Protein AF-C1BMI6-F1 (afdb_monomer)

Solvent-accessible surface area (backbone atoms only — not comparable to full-atom values): 32319 Å² total; per-residue (Å²): 145,86,90,85,90,85,86,90,87,86,90,86,88,87,86,88,81,91,78,89,77,84,89,81,87,79,91,86,90,86,84,91,74,81,88,81,81,83,84,76,82,82,80,91,80,74,80,70,79,73,76,81,76,41,57,78,42,64,40,56,58,47,79,76,46,74,80,38,82,50,57,81,85,71,68,63,64,46,74,71,65,56,74,59,67,71,55,53,48,79,74,51,75,46,67,32,32,67,34,61,74,70,66,42,76,34,52,20,26,38,30,33,22,35,38,32,36,25,35,24,36,22,40,91,84,65,52,74,46,81,48,74,51,78,46,84,37,76,55,53,74,71,56,49,55,48,48,52,51,26,47,78,70,75,67,55,69,81,71,75,81,53,79,75,65,73,42,87,63,32,75,34,75,37,76,41,76,41,59,45,77,42,86,45,70,32,38,29,38,45,71,75,52,32,40,39,38,85,60,30,42,92,34,44,40,71,61,65,64,30,59,31,69,50,89,39,38,34,37,35,58,48,72,84,59,87,65,62,81,54,80,84,61,38,37,55,24,43,32,22,39,20,87,90,74,66,30,38,36,39,39,35,71,77,45,67,47,44,58,30,45,94,75,21,20,25,48,47,46,66,85,28,43,23,44,28,27,72,91,17,44,34,40,29,42,62,68,90,75,60,56,88,62,61,83,73,51,46,61,74,54,54,79,88,80,52,68,70,43,52,62,50,82,59,48,34,55,52,34,55,50,51,51,49,52,39,52,54,48,48,50,51,18,52,53,38,53,50,50,32,68,73,70,41,35,51,34,58,69,52,34,17,41,36,45,57,85,49,58,44,80,41,71,36,37,43,77,42,82,93,68,51,38,47,28,36,30,32,27,34,29,34,76,41,72,46,46,90,93,61,58,56,54,83,62,47,44,72,90,46,52,44,82,26,91,88,79,72,33,32,37,31,54,15,33,23,37,35,44,90,87,40,50,62,47,54,53,78,85,39,60,86,56,45,66,65,43,56,73,71,62,49,89,82,63,57,40,67,46,69,81,73,79,77,67,80,82,77,75,88,78,81,83,82,83,88,76,86,91,86,79,93,74,80,90,83,86,83,66,63,74,66,52,54,60,56,53,54,60,53,52,56,55,52,50,55,51,52,51,50,52,52,51,52,50,53,50,50,53,52,51,51,50,54,52,51,60,50,54,65,68,70,69,82,83,85,87,88,86,80,89,82,82,89,83,90,134

Radius of gyration: 40.77 Å; Cα contacts (8 Å, |Δi|>4): 813; chains: 1; bounding box: 114×88×113 Å

InterPro domains:
  IPR001903 Spike glycoprotein fusion domain, Rhabdovirus [PF00974] (107-205)
  IPR055447 Spike glycoprotein G, central domain, rhabdovirus [PF24833] (327-378)

Organism: Caligus rogercresseyi (NCBI:txid217165)

Foldseek 3Di:
DDPDPDPDPDDDDDDDDDDDDDDDDDDDDDDDDDDDDDPPDDDPPDPPPPPPFFDKDKAFQDFPWDKDFDDLVPQDAAPFPPLPPQQADFDDKDWWFFFAFDQDWFKWWKKWKKKKKWKWAAAQVGDIDIDMDIDTDADDPVVSVVQLVCVVVVNHDADDHDDDDYDRRDMDMDIDMDMHIDMDIFTFGQFPTKTADQQFDVRIDRDQWTHGPDRRIIMGGHPDPVLPDDSVSIWIWTWHANPVQRKIWIHTPLARIAIAHDPWAWTGGNNFIWIAHPVQTIITDHPVVDDPCVVSHDYHDDPVPRHRDGDDPCRSVVVVVSSVLSVVLSVLLVVLSVVCVVQLKDFLLNLLSNDDPDFAWGKWWDQDPVASTIIIGITGIDIDRHDPPDQPVVSHDPVQWDADPPPRWIAGIRSWTQGPVSHIDRNSPCPVCVVVCCVVDDPVRIRNRPDPPPPPPPPPDDDDDDDDDDDDDDDDPDPPVVVVVVVVVVVVVVVVVVVVVVVVVVVVVVVVVVVVVVVVVPPPDPDDDDDDDDDDD

Secondary structure (DSSP, 8-state):
---------S---------PPP------------PPP---------------PPEEEEEEEEESS--EE--GGG--PPPP--TT---SEEEEEEEEEE-----EEE-EEEEEEEEEEEEEEE-TT--EEEEEEEEEEPPPHHHHHHHHHHHHTT-PPPP-PPP---BTTBEEEEEEEEEEEEE--EEEETBTTEEE-TTBGGGEE-SSEEEBSSTTEEEEE-S--S-SPPGGGPEEEEEEEETTTTEEEEEETTSPPEEE-TT-EEEEETTEEEEE-TT-BEEEE-GGG--TTGGG--SBP-TTT---B---THHHHHHHHHHHHHHHHHHHHHHHHHHHHHH-EE-HHHHHTTS-SSSEEEEEEEEETTTTEEEEEEEEEEEEEE-TTS-GGGGS-GGG-EE-TTTS-EE-GGG-EE-TTS-EE-GGGGHHHHHHHHTTS-GGG-EE-----------------------------SSHHHHHHHHHHHHHHHHHHHHHHHHHHHHHHHHHHHHHHHHHHSSSSS-----------

pLDDT: mean 76.92, std 21.53, range [29.86, 98.62]

Mean predicted aligned error: 16.29 Å

Structure (mmCIF, N/CA/C/O backbone):
data_AF-C1BMI6-F1
#
_entry.id   AF-C1BMI6-F1
#
loop_
_atom_site.group_PDB
_atom_site.id
_atom_site.type_symbol
_atom_site.label_atom_id
_atom_site.label_alt_id
_atom_site.label_comp_id
_atom_site.label_asym_id
_atom_site.label_entity_id
_atom_site.label_seq_id
_atom_site.pdbx_PDB_ins_code
_atom_site.Cartn_x
_atom_site.Cartn_y
_atom_site.Cartn_z
_atom_site.occupancy
_atom_site.B_iso_or_equiv
_atom_site.auth_seq_id
_atom_site.auth_comp_id
_atom_site.auth_asym_id
_atom_site.auth_atom_id
_atom_site.pdbx_PDB_model_num
ATOM 1 N N . MET A 1 1 ? -8.005 -39.820 -32.146 1.00 40.66 1 MET A N 1
ATOM 2 C CA . MET A 1 1 ? -6.856 -40.118 -31.257 1.00 40.66 1 MET A CA 1
ATOM 3 C C . MET A 1 1 ? -5.649 -39.248 -31.611 1.00 40.66 1 MET A C 1
ATOM 5 O O . MET A 1 1 ? -4.668 -39.736 -32.150 1.00 40.66 1 MET A O 1
ATOM 9 N N . LYS A 1 2 ? -5.733 -37.944 -31.333 1.00 32.03 2 LYS A N 1
ATOM 10 C CA . LYS A 1 2 ? -4.623 -36.978 -31.368 1.00 32.03 2 LYS A CA 1
ATOM 11 C C . LYS A 1 2 ? -5.030 -35.849 -30.419 1.00 32.03 2 LYS A C 1
ATOM 13 O O . LYS A 1 2 ? -5.936 -35.114 -30.781 1.00 32.03 2 LYS A O 1
ATOM 18 N N . SER A 1 3 ? -4.481 -35.841 -29.200 1.00 35.06 3 SER A N 1
ATOM 19 C CA . SER A 1 3 ? -4.432 -34.708 -28.246 1.00 35.06 3 SER A CA 1
ATOM 20 C C . SER A 1 3 ? -4.065 -35.205 -26.841 1.00 35.06 3 SER A C 1
ATOM 22 O O . SER A 1 3 ? -4.920 -35.222 -25.970 1.00 35.06 3 SER A O 1
ATOM 24 N N . VAL A 1 4 ? -2.816 -35.645 -26.615 1.00 35.75 4 VAL A N 1
ATOM 25 C CA . VAL A 1 4 ? -2.229 -35.761 -25.249 1.00 35.75 4 VAL A CA 1
ATOM 26 C C . VAL A 1 4 ? -0.698 -35.527 -25.244 1.00 35.75 4 VAL A C 1
ATOM 28 O O . VAL A 1 4 ? -0.014 -35.850 -24.288 1.00 35.75 4 VAL A O 1
ATOM 31 N N . PHE A 1 5 ? -0.104 -34.944 -26.289 1.00 34.72 5 PHE A N 1
ATOM 32 C CA . PHE A 1 5 ? 1.354 -34.732 -26.348 1.00 34.72 5 PHE A CA 1
ATOM 33 C C . PHE A 1 5 ? 1.690 -33.242 -26.353 1.00 34.72 5 PHE A C 1
ATOM 35 O O . PHE A 1 5 ? 2.132 -32.724 -27.366 1.00 34.72 5 PHE A O 1
ATOM 42 N N . PHE A 1 6 ? 1.420 -32.528 -25.256 1.00 34.25 6 PHE A N 1
ATOM 43 C CA . PHE A 1 6 ? 1.900 -31.145 -25.089 1.00 34.25 6 PHE A CA 1
ATOM 44 C C . PHE A 1 6 ? 1.942 -30.705 -23.617 1.00 34.25 6 PHE A C 1
ATOM 46 O O . PHE A 1 6 ? 1.449 -29.649 -23.264 1.00 34.25 6 PHE A O 1
ATOM 53 N N . PHE A 1 7 ? 2.519 -31.518 -22.732 1.00 32.16 7 PHE A N 1
ATOM 54 C CA . PHE A 1 7 ? 2.896 -31.089 -21.379 1.00 32.16 7 PHE A CA 1
ATOM 55 C C . PHE A 1 7 ? 3.996 -32.022 -20.879 1.00 32.16 7 PHE A C 1
ATOM 57 O O . PHE A 1 7 ? 3.667 -33.031 -20.289 1.00 32.16 7 PHE A O 1
ATOM 64 N N . PHE A 1 8 ? 5.267 -31.759 -21.205 1.00 31.41 8 PHE A N 1
ATOM 65 C CA . PHE A 1 8 ? 6.461 -32.223 -20.466 1.00 31.41 8 PHE A CA 1
ATOM 66 C C . PHE A 1 8 ? 7.729 -31.727 -21.184 1.00 31.41 8 PHE A C 1
ATOM 68 O O . PHE A 1 8 ? 8.482 -32.489 -21.778 1.00 31.41 8 PHE A O 1
ATOM 75 N N . VAL A 1 9 ? 7.952 -30.414 -21.159 1.00 34.19 9 VAL A N 1
ATOM 76 C CA . VAL A 1 9 ? 9.274 -29.813 -21.387 1.00 34.19 9 VAL A CA 1
ATOM 77 C C . VAL A 1 9 ? 9.357 -28.635 -20.429 1.00 34.19 9 VAL A C 1
ATOM 79 O O . VAL A 1 9 ? 8.810 -27.586 -20.730 1.00 34.19 9 VAL A O 1
ATOM 82 N N . ILE A 1 10 ? 9.916 -28.868 -19.242 1.00 36.34 10 ILE A N 1
ATOM 83 C CA . ILE A 1 10 ? 10.599 -27.935 -18.324 1.00 36.34 10 ILE A CA 1
ATOM 84 C C . ILE A 1 10 ? 10.860 -28.764 -17.060 1.00 36.34 10 ILE A C 1
ATOM 86 O O . ILE A 1 10 ? 9.914 -29.104 -16.359 1.00 36.34 10 ILE A O 1
ATOM 90 N N . LEU A 1 11 ? 12.135 -29.106 -16.842 1.00 32.75 11 LEU A N 1
ATOM 91 C CA . LEU A 1 11 ? 12.798 -29.650 -15.639 1.00 32.75 11 LEU A CA 1
ATOM 92 C C . LEU A 1 11 ? 13.731 -30.795 -16.039 1.00 32.75 11 LEU A C 1
ATOM 94 O O . LEU A 1 11 ? 13.373 -31.948 -15.883 1.00 32.75 11 LEU A O 1
ATOM 98 N N . PHE A 1 12 ? 14.899 -30.462 -16.587 1.00 31.19 12 PHE A N 1
ATOM 99 C CA . PHE A 1 12 ? 16.156 -31.211 -16.440 1.00 31.19 12 PHE A CA 1
ATOM 100 C C . PHE A 1 12 ? 17.254 -30.367 -17.096 1.00 31.19 12 PHE A C 1
ATOM 102 O O . PHE A 1 12 ? 17.425 -30.404 -18.307 1.00 31.19 12 PHE A O 1
ATOM 109 N N . ASN A 1 13 ? 17.925 -29.530 -16.305 1.00 30.16 13 ASN A N 1
ATOM 110 C CA . ASN A 1 13 ? 19.221 -28.935 -16.641 1.00 30.16 13 ASN A CA 1
ATOM 111 C C . ASN A 1 13 ? 19.873 -28.434 -15.350 1.00 30.16 13 ASN A C 1
ATOM 113 O O . ASN A 1 13 ? 19.862 -27.246 -15.048 1.00 30.16 13 ASN A O 1
ATOM 117 N N . THR A 1 14 ? 20.410 -29.370 -14.576 1.00 36.66 14 THR A N 1
ATOM 118 C CA . THR A 1 14 ? 21.500 -29.114 -13.634 1.00 36.66 14 THR A CA 1
ATOM 119 C C . THR A 1 14 ? 22.315 -30.395 -13.559 1.00 36.66 14 THR A C 1
ATOM 121 O O . THR A 1 14 ? 21.845 -31.351 -12.949 1.00 36.66 14 THR A O 1
ATOM 124 N N . MET A 1 15 ? 23.467 -30.435 -14.227 1.00 29.86 15 MET A N 1
ATOM 125 C CA . MET A 1 15 ? 24.738 -30.960 -13.711 1.00 29.86 15 MET A CA 1
ATOM 126 C C . MET A 1 15 ? 25.826 -30.902 -14.795 1.00 29.86 15 MET A C 1
ATOM 128 O O . MET A 1 15 ? 25.525 -30.884 -15.984 1.00 29.86 15 MET A O 1
ATOM 132 N N . ASP A 1 16 ? 27.062 -30.849 -14.306 1.00 32.56 16 ASP A N 1
ATOM 133 C CA . ASP A 1 16 ? 28.358 -30.953 -14.986 1.00 32.56 16 ASP A CA 1
ATOM 134 C C . ASP A 1 16 ? 28.975 -29.669 -15.563 1.00 32.56 16 ASP A C 1
ATOM 136 O O . ASP A 1 16 ? 28.833 -29.314 -16.731 1.00 32.56 16 ASP A O 1
ATOM 140 N N . ALA A 1 17 ? 29.772 -29.016 -14.712 1.00 33.03 17 ALA A N 1
ATOM 141 C CA . ALA A 1 17 ? 30.984 -28.325 -15.136 1.00 33.03 17 ALA A CA 1
ATOM 142 C C . ALA A 1 17 ? 32.070 -28.517 -14.065 1.00 33.03 17 ALA A C 1
ATOM 144 O O . ALA A 1 17 ? 32.112 -27.808 -13.059 1.00 33.03 17 ALA A O 1
ATOM 145 N N . ASP A 1 18 ? 32.931 -29.506 -14.307 1.00 36.06 18 ASP A N 1
ATOM 146 C CA . ASP A 1 18 ? 34.263 -29.622 -13.720 1.00 36.06 18 ASP A CA 1
ATOM 147 C C . ASP A 1 18 ? 35.088 -28.375 -14.063 1.00 36.06 18 ASP A C 1
ATOM 149 O O . ASP A 1 18 ? 35.241 -28.015 -15.233 1.00 36.06 18 ASP A O 1
ATOM 153 N N . LEU A 1 19 ? 35.663 -27.727 -13.048 1.00 30.66 19 LEU A N 1
ATOM 154 C CA . LEU A 1 19 ? 36.686 -26.703 -13.238 1.00 30.66 19 LEU A CA 1
ATOM 155 C C . LEU A 1 19 ? 37.815 -26.910 -12.227 1.00 30.66 19 LEU A C 1
ATOM 157 O O . LEU A 1 19 ? 37.804 -26.426 -11.097 1.00 30.66 19 LEU A O 1
ATOM 161 N N . SER A 1 20 ? 38.806 -27.670 -12.677 1.00 31.72 20 SER A N 1
ATOM 162 C CA . SER A 1 20 ? 40.143 -27.775 -12.106 1.00 31.72 20 SER A CA 1
ATOM 163 C C . SER A 1 20 ? 40.890 -26.442 -12.244 1.00 31.72 20 SER A C 1
ATOM 165 O O . SER A 1 20 ? 41.125 -25.972 -13.357 1.00 31.72 20 SER A O 1
ATOM 167 N N . ILE A 1 21 ? 41.294 -25.855 -11.116 1.00 36.31 21 ILE A N 1
ATOM 168 C CA . ILE A 1 21 ? 42.168 -24.674 -11.043 1.00 36.31 21 ILE A CA 1
ATOM 169 C C . ILE A 1 21 ? 43.601 -25.151 -10.744 1.00 36.31 21 ILE A C 1
ATOM 171 O O . ILE A 1 21 ? 43.784 -25.906 -9.786 1.00 36.31 21 ILE A O 1
ATOM 175 N N . PRO A 1 22 ? 44.631 -24.726 -11.501 1.00 40.97 22 PRO A N 1
ATOM 176 C CA . PRO A 1 22 ? 46.015 -25.028 -11.167 1.00 40.97 22 PRO A CA 1
ATOM 177 C C . PRO A 1 22 ? 46.529 -24.080 -10.073 1.00 40.97 22 PRO A C 1
ATOM 179 O O . PRO A 1 22 ? 46.376 -22.860 -10.152 1.00 40.97 22 PRO A O 1
ATOM 182 N N . LEU A 1 23 ? 47.177 -24.654 -9.060 1.00 31.30 23 LEU A N 1
ATOM 183 C CA . LEU A 1 23 ? 47.914 -23.926 -8.029 1.00 31.30 23 LEU A CA 1
ATOM 184 C C . LEU A 1 23 ? 49.194 -23.333 -8.636 1.00 31.30 23 LEU A C 1
ATOM 186 O O . LEU A 1 23 ? 50.158 -24.044 -8.916 1.00 31.30 23 LEU A O 1
ATOM 190 N N . GLY A 1 24 ? 49.176 -22.017 -8.845 1.00 33.03 24 GLY A N 1
ATOM 191 C CA . GLY A 1 24 ? 50.335 -21.210 -9.210 1.00 33.03 24 GLY A CA 1
ATOM 192 C C . GLY A 1 24 ? 51.152 -20.828 -7.977 1.00 33.03 24 GLY A C 1
ATOM 193 O O . GLY A 1 24 ? 50.648 -20.226 -7.035 1.00 33.03 24 GLY A O 1
ATOM 194 N N . ASN A 1 25 ? 52.422 -21.209 -8.016 1.00 34.72 25 ASN A N 1
ATOM 195 C CA . ASN A 1 25 ? 53.453 -21.016 -7.010 1.00 34.72 25 ASN A CA 1
ATOM 196 C C . ASN A 1 25 ? 54.069 -19.607 -7.144 1.00 34.72 25 ASN A C 1
ATOM 198 O O . ASN A 1 25 ? 54.602 -19.290 -8.206 1.00 34.72 25 ASN A O 1
ATOM 202 N N . THR A 1 26 ? 54.059 -18.784 -6.090 1.00 35.25 26 THR A N 1
ATOM 203 C CA . THR A 1 26 ? 54.892 -17.567 -6.013 1.00 35.25 26 THR A CA 1
ATOM 204 C C . THR A 1 26 ? 55.437 -17.367 -4.601 1.00 35.25 26 THR A C 1
ATOM 206 O O . THR A 1 26 ? 54.775 -16.804 -3.731 1.00 35.25 26 THR A O 1
ATOM 209 N N . ASN A 1 27 ? 56.681 -17.798 -4.401 1.00 36.94 27 ASN A N 1
ATOM 210 C CA . ASN A 1 27 ? 57.577 -17.237 -3.396 1.00 36.94 27 ASN A CA 1
ATOM 211 C C . ASN A 1 27 ? 58.141 -15.922 -3.949 1.00 36.94 27 ASN A C 1
ATOM 213 O O . ASN A 1 27 ? 58.702 -15.948 -5.044 1.00 36.94 27 ASN A O 1
ATOM 217 N N . ASN A 1 28 ? 58.018 -14.810 -3.212 1.00 33.25 28 ASN A N 1
ATOM 218 C CA . ASN A 1 28 ? 59.143 -13.946 -2.819 1.00 33.25 28 ASN A CA 1
ATOM 219 C C . ASN A 1 28 ? 58.736 -12.524 -2.372 1.00 33.25 28 ASN A C 1
ATOM 221 O O . ASN A 1 28 ? 57.985 -11.826 -3.045 1.00 33.25 28 ASN A O 1
ATOM 225 N N . LEU A 1 29 ? 59.438 -12.110 -1.310 1.00 34.03 29 LEU A N 1
ATOM 226 C CA . LEU A 1 29 ? 59.776 -10.770 -0.805 1.00 34.03 29 LEU A CA 1
ATOM 227 C C . LEU A 1 29 ? 58.940 -10.100 0.318 1.00 34.03 29 LEU A C 1
ATOM 229 O O . LEU A 1 29 ? 57.734 -10.305 0.424 1.00 34.03 29 LEU A O 1
ATOM 233 N N . PRO A 1 30 ? 59.631 -9.341 1.208 1.00 43.31 30 PRO A N 1
ATOM 234 C CA . PRO A 1 30 ? 59.270 -9.121 2.606 1.00 43.31 30 PRO A CA 1
ATOM 235 C C . PRO A 1 30 ? 58.863 -7.667 2.909 1.00 43.31 30 PRO A C 1
ATOM 237 O O . PRO A 1 30 ? 59.176 -6.745 2.160 1.00 43.31 30 PRO A O 1
ATOM 240 N N . GLY A 1 31 ? 58.247 -7.443 4.072 1.00 32.09 31 GLY A N 1
ATOM 241 C CA . GLY A 1 31 ? 58.021 -6.094 4.598 1.00 32.09 31 GLY A CA 1
ATOM 242 C C . GLY A 1 31 ? 56.927 -6.052 5.654 1.00 32.09 31 GLY A C 1
ATOM 243 O O . GLY A 1 31 ? 55.797 -5.679 5.364 1.00 32.09 31 GLY A O 1
ATOM 244 N N . LEU A 1 32 ? 57.258 -6.461 6.881 1.00 35.47 32 LEU A N 1
ATOM 245 C CA . LEU A 1 32 ? 56.382 -6.329 8.042 1.00 35.47 32 LEU A CA 1
ATOM 246 C C . LEU A 1 32 ? 56.617 -4.952 8.688 1.00 35.47 32 LEU A C 1
ATOM 248 O O . LEU A 1 32 ? 57.621 -4.748 9.366 1.00 35.47 32 LEU A O 1
ATOM 252 N N . THR A 1 33 ? 55.676 -4.027 8.515 1.00 35.28 33 THR A N 1
ATOM 253 C CA . THR A 1 33 ? 55.521 -2.848 9.381 1.00 35.28 33 THR A CA 1
ATOM 254 C C . THR A 1 33 ? 54.057 -2.720 9.791 1.00 35.28 33 THR A C 1
ATOM 256 O O . THR A 1 33 ? 53.207 -2.430 8.959 1.00 35.28 33 THR A O 1
ATOM 259 N N . THR A 1 34 ? 53.823 -3.002 11.078 1.00 41.16 34 THR A N 1
ATOM 260 C CA . THR A 1 34 ? 52.800 -2.483 12.014 1.00 41.16 34 THR A CA 1
ATOM 261 C C . THR A 1 34 ? 51.358 -2.231 11.529 1.00 41.16 34 THR A C 1
ATOM 263 O O . THR A 1 34 ? 51.145 -1.417 10.632 1.00 41.16 34 THR A O 1
ATOM 266 N N . PRO A 1 35 ? 50.337 -2.797 12.205 1.00 34.09 35 PRO A N 1
ATOM 267 C CA . PRO A 1 35 ? 48.939 -2.494 11.921 1.00 34.09 35 PRO A CA 1
ATOM 268 C C . PRO A 1 35 ? 48.534 -1.137 12.522 1.00 34.09 35 PRO A C 1
ATOM 270 O O . PRO A 1 35 ? 48.693 -0.903 13.718 1.00 34.09 35 PRO A O 1
ATOM 273 N N . LEU A 1 36 ? 47.992 -0.253 11.683 1.00 36.75 36 LEU A N 1
ATOM 274 C CA . LEU A 1 36 ? 47.253 0.934 12.111 1.00 36.75 36 LEU A CA 1
ATOM 275 C C . LEU A 1 36 ? 45.850 0.510 12.570 1.00 36.75 36 LEU A C 1
ATOM 277 O O . LEU A 1 36 ? 45.080 -0.058 11.794 1.00 36.75 36 LEU A O 1
ATOM 281 N N . GLU A 1 37 ? 45.531 0.798 13.830 1.00 38.84 37 GLU A N 1
ATOM 282 C CA . GLU A 1 37 ? 44.173 0.751 14.374 1.00 38.84 37 GLU A CA 1
ATOM 283 C C . GLU A 1 37 ? 43.260 1.743 13.630 1.00 38.84 37 GLU A C 1
ATOM 285 O O . GLU A 1 37 ? 43.618 2.915 13.488 1.00 38.84 37 GLU A O 1
ATOM 290 N N . PRO A 1 38 ? 42.051 1.341 13.201 1.00 42.16 38 PRO A N 1
ATOM 291 C CA . PRO A 1 38 ? 41.030 2.297 12.812 1.00 42.16 38 PRO A CA 1
ATOM 292 C C . PRO A 1 38 ? 40.293 2.805 14.060 1.00 42.16 38 PRO A C 1
ATOM 294 O O . PRO A 1 38 ? 39.415 2.137 14.609 1.00 42.16 38 PRO A O 1
ATOM 297 N N . THR A 1 39 ? 40.617 4.027 14.482 1.00 38.28 39 THR A N 1
ATOM 298 C CA . THR A 1 39 ? 39.794 4.844 15.381 1.00 38.28 39 THR A CA 1
ATOM 299 C C . THR A 1 39 ? 38.480 5.204 14.684 1.00 38.28 39 THR A C 1
ATOM 301 O O . THR A 1 39 ? 38.374 6.181 13.946 1.00 38.28 39 THR A O 1
ATOM 304 N N . VAL A 1 40 ? 37.446 4.394 14.916 1.00 40.59 40 VAL A N 1
ATOM 305 C CA . VAL A 1 40 ? 36.060 4.727 14.565 1.00 40.59 40 VAL A CA 1
ATOM 306 C C . VAL A 1 40 ? 35.473 5.555 15.709 1.00 40.59 40 VAL A C 1
ATOM 308 O O . VAL A 1 40 ? 34.844 5.032 16.627 1.00 40.59 40 VAL A O 1
ATOM 311 N N . GLU A 1 41 ? 35.697 6.869 15.668 1.00 38.41 41 GLU A N 1
ATOM 312 C CA . GLU A 1 41 ? 34.965 7.816 16.509 1.00 38.41 41 GLU A CA 1
ATOM 313 C C . GLU A 1 41 ? 33.496 7.860 16.072 1.00 38.41 41 GLU A C 1
ATOM 315 O O . GLU A 1 41 ? 33.115 8.374 15.017 1.00 38.41 41 GLU A O 1
ATOM 320 N N . GLY A 1 42 ? 32.654 7.272 16.919 1.00 43.22 42 GLY A N 1
ATOM 321 C CA . GLY A 1 42 ? 31.214 7.244 16.767 1.00 43.22 42 GLY A CA 1
ATOM 322 C C . GLY A 1 42 ? 30.583 8.629 16.897 1.00 43.22 42 GLY A C 1
ATOM 323 O O . GLY A 1 42 ? 30.706 9.315 17.910 1.00 43.22 42 GLY A O 1
ATOM 324 N N . ARG A 1 43 ? 29.769 8.985 15.901 1.00 40.81 43 ARG A N 1
ATOM 325 C CA . ARG A 1 43 ? 28.732 10.017 16.024 1.00 40.81 43 ARG A CA 1
ATOM 326 C C . ARG A 1 43 ? 27.388 9.483 15.530 1.00 40.81 43 ARG A C 1
ATOM 328 O O . ARG A 1 43 ? 26.781 10.005 14.604 1.00 40.81 43 ARG A O 1
ATOM 335 N N . SER A 1 44 ? 26.895 8.436 16.192 1.00 43.47 44 SER A N 1
ATOM 336 C CA . SER A 1 44 ? 25.481 8.052 16.122 1.00 43.47 44 SER A CA 1
ATOM 337 C C . SER A 1 44 ? 24.692 8.885 17.136 1.00 43.47 44 SER A C 1
ATOM 339 O O . SER A 1 44 ? 24.544 8.522 18.300 1.00 43.47 44 SER A O 1
ATOM 341 N N . ARG A 1 45 ? 24.227 10.064 16.714 1.00 47.19 45 ARG A N 1
ATOM 342 C CA . ARG A 1 45 ? 23.245 10.866 17.460 1.00 47.19 45 ARG A CA 1
ATOM 343 C C . ARG A 1 45 ? 22.232 11.467 16.498 1.00 47.19 45 ARG A C 1
ATOM 345 O O . ARG A 1 45 ? 22.257 12.650 16.200 1.00 47.19 45 ARG A O 1
ATOM 352 N N . THR A 1 46 ? 21.311 10.626 16.055 1.00 40.41 46 THR A N 1
ATOM 353 C CA . THR A 1 46 ? 19.909 11.012 15.873 1.00 40.41 46 THR A CA 1
ATOM 354 C C . THR A 1 46 ? 19.060 9.789 16.212 1.00 40.41 46 THR A C 1
ATOM 356 O O . THR A 1 46 ? 18.542 9.111 15.330 1.00 40.41 46 THR A O 1
ATOM 359 N N . SER A 1 47 ? 18.920 9.469 17.509 1.00 40.72 47 SER A N 1
ATOM 360 C CA . SER A 1 47 ? 17.773 8.658 17.919 1.00 40.72 47 SER A CA 1
ATOM 361 C C . SER A 1 47 ? 16.544 9.504 17.606 1.00 40.72 47 SER A C 1
ATOM 363 O O . SER A 1 47 ? 16.213 10.490 18.267 1.00 40.72 47 SER A O 1
ATOM 365 N N . ARG A 1 48 ? 15.945 9.205 16.456 1.00 40.50 48 ARG A N 1
ATOM 366 C CA . ARG A 1 48 ? 14.657 9.736 16.046 1.00 40.50 48 ARG A CA 1
ATOM 367 C C . ARG A 1 48 ? 13.733 9.408 17.213 1.00 40.50 48 ARG A C 1
ATOM 369 O O . ARG A 1 48 ? 13.544 8.228 17.477 1.00 40.50 48 ARG A O 1
ATOM 376 N N . LYS A 1 49 ? 13.272 10.422 17.961 1.00 39.91 49 LYS A N 1
ATOM 377 C CA . LYS A 1 49 ? 12.298 10.237 19.044 1.00 39.91 49 LYS A CA 1
ATOM 378 C C . LYS A 1 49 ? 11.147 9.443 18.448 1.00 39.91 49 LYS A C 1
ATOM 380 O O . LYS A 1 49 ? 10.389 9.986 17.641 1.00 39.91 49 LYS A O 1
ATOM 385 N N . GLU A 1 50 ? 11.105 8.155 18.758 1.00 40.69 50 GLU A N 1
ATOM 386 C CA . GLU A 1 50 ? 9.995 7.306 18.392 1.00 40.69 50 GLU A CA 1
ATOM 387 C C . GLU A 1 50 ? 8.790 7.950 19.060 1.00 40.69 50 GLU A C 1
ATOM 389 O O . GLU A 1 50 ? 8.802 8.278 20.248 1.00 40.69 50 GLU A O 1
ATOM 394 N N . LYS A 1 51 ? 7.835 8.359 18.232 1.00 48.00 51 LYS A N 1
ATOM 395 C CA . LYS A 1 51 ? 6.649 9.036 18.717 1.00 48.00 51 LYS A CA 1
ATOM 396 C C . LYS A 1 51 ? 5.859 7.945 19.425 1.00 48.00 51 LYS A C 1
ATOM 398 O O . LYS A 1 51 ? 5.249 7.140 18.734 1.00 48.00 51 LYS A O 1
ATOM 403 N N . ASP A 1 52 ? 5.938 7.894 20.754 1.00 47.84 52 ASP A N 1
ATOM 404 C CA . ASP A 1 52 ? 5.110 7.006 21.570 1.00 47.84 52 ASP A CA 1
ATOM 405 C C . ASP A 1 52 ? 3.650 7.285 21.213 1.00 47.84 52 ASP A C 1
ATOM 407 O O . ASP A 1 52 ? 3.078 8.311 21.594 1.00 47.84 52 ASP A O 1
ATOM 411 N N . PHE A 1 53 ? 3.078 6.410 20.391 1.00 46.88 53 PHE A N 1
ATOM 412 C CA . PHE A 1 53 ? 1.653 6.404 20.121 1.00 46.88 53 PHE A CA 1
ATOM 413 C C . PHE A 1 53 ? 0.995 5.860 21.383 1.00 46.88 53 PHE A C 1
ATOM 415 O O . PHE A 1 53 ? 1.297 4.740 21.796 1.00 46.88 53 PHE A O 1
ATOM 422 N N . GLY A 1 54 ? 0.168 6.681 22.033 1.00 64.44 54 GLY A N 1
ATOM 423 C CA . GLY A 1 54 ? -0.512 6.253 23.247 1.00 64.44 54 GLY A CA 1
ATOM 424 C C . GLY A 1 54 ? -1.437 5.073 22.962 1.00 64.44 54 GLY A C 1
ATOM 425 O O . GLY A 1 54 ? -2.010 4.961 21.876 1.00 64.44 54 GLY A O 1
ATOM 426 N N . GLU A 1 55 ? -1.584 4.186 23.941 1.00 77.62 55 GLU A N 1
ATOM 427 C CA . GLU A 1 55 ? -2.557 3.099 23.861 1.00 77.62 55 GLU A CA 1
ATOM 428 C C . GLU A 1 55 ? -3.970 3.700 23.891 1.00 77.62 55 GLU A C 1
ATOM 430 O O . GLU A 1 55 ? -4.257 4.594 24.688 1.00 77.62 55 GLU A O 1
ATOM 435 N N . MET A 1 56 ? -4.853 3.261 22.993 1.00 77.94 56 MET A N 1
ATOM 436 C CA . MET A 1 56 ? -6.240 3.726 22.975 1.00 77.94 56 MET A CA 1
ATOM 437 C C . MET A 1 56 ? -7.066 2.880 23.945 1.00 77.94 56 MET A C 1
ATOM 439 O O . MET A 1 56 ? -7.175 1.668 23.771 1.00 77.94 56 MET A O 1
ATOM 443 N N . THR A 1 57 ? -7.682 3.523 24.935 1.00 86.62 57 THR A N 1
ATOM 444 C CA . THR A 1 57 ? -8.499 2.867 25.965 1.00 86.62 57 THR A CA 1
ATOM 445 C C . THR A 1 57 ? -9.924 3.404 25.949 1.00 86.62 57 THR A C 1
ATOM 447 O O . THR A 1 57 ? -10.138 4.614 25.847 1.00 86.62 57 THR A O 1
ATOM 450 N N . VAL A 1 58 ? -10.912 2.515 26.077 1.00 88.94 58 VAL A N 1
ATOM 451 C CA . VAL A 1 58 ? -12.312 2.899 26.299 1.00 88.94 58 VAL A CA 1
ATOM 452 C C . VAL A 1 58 ? -12.503 3.241 27.775 1.00 88.94 58 VAL A C 1
ATOM 454 O O . VAL A 1 58 ? -12.275 2.395 28.636 1.00 88.94 58 VAL A O 1
ATOM 457 N N . LEU A 1 59 ? -12.922 4.471 28.072 1.00 92.75 59 LEU A N 1
ATOM 458 C CA . LEU A 1 59 ? -13.126 4.988 29.431 1.00 92.75 59 LEU A CA 1
ATOM 459 C C . LEU A 1 59 ? -14.531 5.580 29.597 1.00 92.75 59 LEU A C 1
ATOM 461 O O . LEU A 1 59 ? -15.069 6.135 28.631 1.00 92.75 59 LEU A O 1
ATOM 465 N N . PRO A 1 60 ? -15.128 5.523 30.802 1.00 95.19 60 PRO A N 1
ATOM 466 C CA . PRO A 1 60 ? -16.357 6.249 31.092 1.00 95.19 60 PRO A CA 1
ATOM 467 C C . PRO A 1 60 ? -16.093 7.756 31.007 1.00 95.19 60 PRO A C 1
ATOM 469 O O . PRO A 1 60 ? -15.214 8.277 31.682 1.00 95.19 60 PRO A O 1
ATOM 472 N N . LEU A 1 61 ? -16.857 8.464 30.177 1.00 91.44 61 LEU A N 1
ATOM 473 C CA . LEU A 1 61 ? -16.759 9.916 30.022 1.00 91.44 61 LEU A CA 1
ATOM 474 C C . LEU A 1 61 ? -17.714 10.651 30.960 1.00 91.44 61 LEU A C 1
ATOM 476 O O . LEU A 1 61 ? -17.327 11.617 31.606 1.00 91.44 61 LEU A O 1
ATOM 480 N N . ARG A 1 62 ? -18.983 10.230 30.984 1.00 93.62 62 ARG A N 1
ATOM 481 C CA . ARG A 1 62 ? -20.016 10.832 31.836 1.00 93.62 62 ARG A CA 1
ATOM 482 C C . ARG A 1 62 ? -21.138 9.854 32.130 1.00 93.62 62 ARG A C 1
ATOM 484 O O . ARG A 1 62 ? -21.482 9.024 31.282 1.00 93.62 62 ARG A O 1
ATOM 491 N N . ARG A 1 63 ? -21.756 10.019 33.294 1.00 95.75 63 ARG A N 1
ATOM 492 C CA . ARG A 1 63 ? -22.979 9.310 33.663 1.00 95.75 63 ARG A CA 1
ATOM 493 C C . ARG A 1 63 ? -24.191 9.896 32.926 1.00 95.75 63 ARG A C 1
ATOM 495 O O . ARG A 1 63 ? -24.331 11.112 32.830 1.00 95.75 63 ARG A O 1
ATOM 502 N N . LEU A 1 64 ? -25.052 9.030 32.398 1.00 92.12 64 LEU A N 1
ATOM 503 C CA . LEU A 1 64 ? -26.300 9.377 31.705 1.00 92.12 64 LEU A CA 1
ATOM 504 C C . LEU A 1 64 ? -27.534 9.163 32.593 1.00 92.12 64 LEU A C 1
ATOM 506 O O . LEU A 1 64 ? -28.495 9.913 32.476 1.00 92.12 64 LEU A O 1
ATOM 510 N N . GLU A 1 65 ? -27.495 8.176 33.490 1.00 95.31 65 GLU A N 1
ATOM 511 C CA . GLU A 1 65 ? -28.591 7.841 34.415 1.00 95.31 65 GLU A CA 1
ATOM 512 C C . GLU A 1 65 ? -28.053 7.695 35.849 1.00 95.31 65 GLU A C 1
ATOM 514 O O . GLU A 1 65 ? -26.919 7.247 36.017 1.00 95.31 65 GLU A O 1
ATOM 519 N N . PRO A 1 66 ? -28.796 8.060 36.908 1.00 95.88 66 PRO A N 1
ATOM 520 C CA . PRO A 1 66 ? -28.335 7.864 38.284 1.00 95.88 66 PRO A CA 1
ATOM 521 C C . PRO A 1 66 ? -28.139 6.375 38.611 1.00 95.88 66 PRO A C 1
ATOM 523 O O . PRO A 1 66 ? -28.698 5.502 37.951 1.00 95.88 66 PRO A O 1
ATOM 526 N N . TRP A 1 67 ? -27.340 6.086 39.639 1.00 94.81 67 TRP A N 1
ATOM 527 C CA . TRP A 1 67 ? -27.212 4.723 40.157 1.00 94.81 67 TRP A CA 1
ATOM 528 C C . TRP A 1 67 ? -28.523 4.281 40.802 1.00 94.81 67 TRP A C 1
ATOM 530 O O . TRP A 1 67 ? -29.099 5.023 41.598 1.00 94.81 67 TRP A O 1
ATOM 540 N N . ARG A 1 68 ? -28.969 3.075 40.462 1.00 95.56 68 ARG A N 1
ATOM 541 C CA . ARG A 1 68 ? -30.144 2.427 41.045 1.00 95.56 68 ARG A CA 1
ATOM 542 C C . ARG A 1 68 ? -29.845 0.964 41.326 1.00 95.56 68 ARG A C 1
ATOM 544 O O . ARG A 1 68 ? -29.055 0.352 40.610 1.00 95.56 68 ARG A O 1
ATOM 551 N N . GLU A 1 69 ? -30.504 0.413 42.333 1.00 95.31 69 GLU A N 1
ATOM 552 C CA . GLU A 1 69 ? -30.533 -1.031 42.557 1.00 95.31 69 GLU A CA 1
ATOM 553 C C . GLU A 1 69 ? -31.117 -1.744 41.331 1.00 95.31 69 GLU A C 1
ATOM 555 O O . GLU A 1 69 ? -32.063 -1.256 40.706 1.00 95.31 69 GLU A O 1
ATOM 560 N N . CYS A 1 70 ? -30.516 -2.871 40.962 1.00 95.00 70 CYS A N 1
ATOM 561 C CA . CYS A 1 70 ? -30.957 -3.692 39.842 1.00 95.00 70 CYS A CA 1
ATOM 562 C C . CYS A 1 70 ? -30.804 -5.178 40.152 1.00 95.00 70 CYS A C 1
ATOM 564 O O . CYS A 1 70 ? -29.968 -5.587 40.963 1.00 95.00 70 CYS A O 1
ATOM 566 N N . ALA A 1 71 ? -31.628 -5.987 39.497 1.00 94.50 71 ALA A N 1
ATOM 567 C CA . ALA A 1 71 ? -31.609 -7.426 39.648 1.00 94.50 71 ALA A CA 1
ATOM 568 C C . ALA A 1 71 ? -30.484 -8.051 38.810 1.00 94.50 71 ALA A C 1
ATOM 570 O O . ALA A 1 71 ? -30.035 -7.503 37.807 1.00 94.50 71 ALA A O 1
ATOM 571 N N . ILE A 1 72 ? -30.095 -9.282 39.154 1.00 94.50 72 ILE A N 1
ATOM 572 C CA . ILE A 1 72 ? -29.180 -10.098 38.330 1.00 94.50 72 ILE A CA 1
ATOM 573 C C . ILE A 1 72 ? -29.720 -10.259 36.893 1.00 94.50 72 ILE A C 1
ATOM 575 O O . ILE A 1 72 ? -28.950 -10.388 35.944 1.00 94.50 72 ILE A O 1
ATOM 579 N N . ALA A 1 73 ? -31.046 -10.234 36.719 1.00 94.50 73 ALA A N 1
ATOM 580 C CA . ALA A 1 73 ? -31.694 -10.295 35.411 1.00 94.50 73 ALA A CA 1
ATOM 581 C C . ALA A 1 73 ? -31.404 -9.067 34.523 1.00 94.50 73 ALA A C 1
ATOM 583 O O . ALA A 1 73 ? -31.478 -9.189 33.303 1.00 94.50 73 ALA A O 1
ATOM 584 N N . ASP A 1 74 ? -31.024 -7.929 35.114 1.00 96.00 74 ASP A N 1
ATOM 585 C CA . ASP A 1 74 ? -30.714 -6.681 34.404 1.00 96.00 74 ASP A CA 1
ATOM 586 C C . ASP A 1 74 ? -29.263 -6.625 33.886 1.00 96.00 74 ASP A C 1
ATOM 588 O O . ASP A 1 74 ? -28.873 -5.684 33.184 1.00 96.00 74 ASP A O 1
ATOM 592 N N . LEU A 1 75 ? -28.438 -7.622 34.226 1.00 96.50 75 LEU A N 1
ATOM 593 C CA . LEU A 1 75 ? -27.092 -7.759 33.679 1.00 96.50 75 LEU A CA 1
ATOM 594 C C . LEU A 1 75 ? -27.162 -8.120 32.193 1.00 96.50 75 LEU A C 1
ATOM 596 O O . LEU A 1 75 ? -27.751 -9.130 31.801 1.00 96.50 75 LEU A O 1
ATOM 600 N N . GLN A 1 76 ? -26.518 -7.300 31.370 1.00 96.50 76 GLN A N 1
ATOM 601 C CA . GLN A 1 76 ? -26.465 -7.452 29.924 1.00 96.50 76 GLN A CA 1
ATOM 602 C C . GLN A 1 76 ? -25.013 -7.417 29.483 1.00 96.50 76 GLN A C 1
ATOM 604 O O . GLN A 1 76 ? -24.286 -6.474 29.796 1.00 96.50 76 GLN A O 1
ATOM 609 N N . CYS A 1 77 ? -24.598 -8.437 28.734 1.00 95.75 77 CYS A N 1
ATOM 610 C CA . CYS A 1 77 ? -23.297 -8.392 28.093 1.00 95.75 77 CYS A CA 1
ATOM 611 C C . CYS A 1 77 ? -23.248 -7.228 27.107 1.00 95.75 77 CYS A C 1
ATOM 613 O O . CYS A 1 77 ? -24.232 -7.009 26.389 1.00 95.75 77 CYS A O 1
ATOM 615 N N . PRO A 1 78 ? -22.129 -6.484 27.059 1.00 92.25 78 PRO A N 1
ATOM 616 C CA . PRO A 1 78 ? -21.976 -5.441 26.066 1.00 92.25 78 PRO A CA 1
ATOM 617 C C . PRO A 1 78 ? -22.168 -6.062 24.678 1.00 92.25 78 PRO A C 1
ATOM 619 O O . PRO A 1 78 ? -21.809 -7.233 24.465 1.00 92.25 78 PRO A O 1
ATOM 622 N N . PRO A 1 79 ? -22.761 -5.314 23.731 1.00 87.62 79 PRO A N 1
ATOM 623 C CA . PRO A 1 79 ? -22.788 -5.783 22.362 1.00 87.62 79 PRO A CA 1
ATOM 624 C C . PRO A 1 79 ? -21.349 -6.049 21.934 1.00 87.62 79 PRO A C 1
ATOM 626 O O . PRO A 1 79 ? -20.427 -5.343 22.353 1.00 87.62 79 PRO A O 1
ATOM 629 N N . ARG A 1 80 ? -21.174 -7.086 21.114 1.00 83.56 80 ARG A N 1
ATOM 630 C CA . ARG A 1 80 ? -19.897 -7.342 20.448 1.00 83.56 80 ARG A CA 1
ATOM 631 C C . ARG A 1 80 ? -19.409 -6.045 19.824 1.00 83.56 80 ARG A C 1
ATOM 633 O O . ARG A 1 80 ? -20.243 -5.271 19.335 1.00 83.56 80 ARG A O 1
ATOM 640 N N . TYR A 1 81 ? -18.101 -5.806 19.867 1.00 71.62 81 TYR A N 1
ATOM 641 C CA . TYR A 1 81 ? -17.482 -4.710 19.146 1.00 71.62 81 TYR A CA 1
ATOM 642 C C . TYR A 1 81 ? -17.817 -4.897 17.672 1.00 71.62 81 TYR A C 1
ATOM 644 O O . TYR A 1 81 ? -17.138 -5.602 16.923 1.00 71.62 81 TYR A O 1
ATOM 652 N N . ASP A 1 82 ? -18.911 -4.275 17.245 1.00 63.72 82 ASP A N 1
ATOM 653 C CA . ASP A 1 82 ? -19.204 -4.166 15.842 1.00 63.72 82 ASP A CA 1
ATOM 654 C C . ASP A 1 82 ? -18.169 -3.181 15.323 1.00 63.72 82 ASP A C 1
ATOM 656 O O . ASP A 1 82 ? -18.321 -1.960 15.435 1.00 63.72 82 ASP A O 1
ATOM 660 N N . PHE A 1 83 ? -17.084 -3.730 14.765 1.00 57.94 83 PHE A N 1
ATOM 661 C CA . PHE A 1 83 ? -16.080 -2.960 14.038 1.00 57.94 83 PHE A CA 1
ATOM 662 C C . PHE A 1 83 ? -16.727 -2.045 12.991 1.00 57.94 83 PHE A C 1
ATOM 664 O O . PHE A 1 83 ? -16.065 -1.151 12.467 1.00 57.94 83 PHE A O 1
ATOM 671 N N . GLY A 1 84 ? -18.009 -2.236 12.672 1.00 50.66 84 GLY A N 1
ATOM 672 C CA . GLY A 1 84 ? -18.817 -1.190 12.104 1.00 50.66 84 GLY A CA 1
ATOM 673 C C . GLY A 1 84 ? -20.282 -1.295 12.475 1.00 50.66 84 GLY A C 1
ATOM 674 O O . GLY A 1 84 ? -21.057 -1.680 11.598 1.00 50.66 84 GLY A O 1
ATOM 675 N N . GLU A 1 85 ? -20.666 -0.818 13.674 1.00 53.59 85 GLU A N 1
ATOM 676 C CA . GLU A 1 85 ? -22.056 -0.393 13.900 1.00 53.59 85 GLU A CA 1
ATOM 677 C C . GLU A 1 85 ? -22.430 0.446 12.678 1.00 53.59 85 GLU A C 1
ATOM 679 O O . GLU A 1 85 ? -21.766 1.444 12.375 1.00 53.59 85 GLU A O 1
ATOM 684 N N . LYS A 1 86 ? -23.362 -0.072 11.872 1.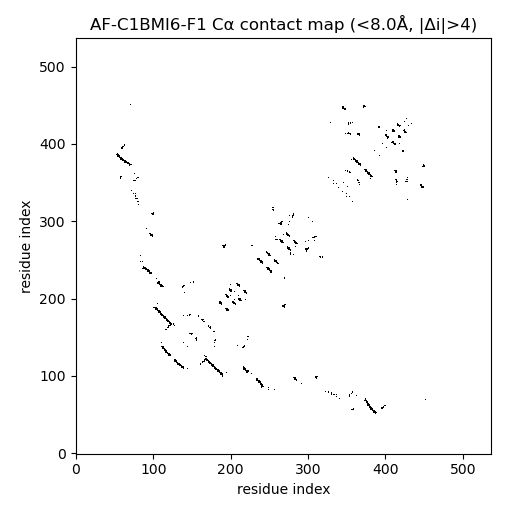00 62.72 86 LYS A N 1
ATOM 685 C CA . LYS A 1 86 ? -23.611 0.443 10.524 1.00 62.72 86 LYS A CA 1
ATOM 686 C C . LYS A 1 86 ? -24.070 1.877 10.672 1.00 62.72 86 LYS A C 1
ATOM 688 O O . LYS A 1 86 ? -25.209 2.136 11.061 1.00 62.72 86 LYS A O 1
ATOM 693 N N . ILE A 1 87 ? -23.184 2.816 10.370 1.00 64.44 87 ILE A N 1
ATOM 694 C CA . ILE A 1 87 ? -23.510 4.219 10.526 1.00 64.44 87 ILE A CA 1
ATOM 695 C C . ILE A 1 87 ? -24.342 4.609 9.304 1.00 64.44 87 ILE A C 1
ATOM 697 O O . ILE A 1 87 ? -23.820 4.940 8.239 1.00 64.44 87 ILE A O 1
ATOM 701 N N . GLY A 1 88 ? -25.660 4.555 9.475 1.00 77.69 88 GLY A N 1
ATOM 702 C CA . GLY A 1 88 ? -26.635 4.955 8.470 1.00 77.69 88 GLY A CA 1
ATOM 703 C C . GLY A 1 88 ? -27.091 3.832 7.536 1.00 77.69 88 GLY A C 1
ATOM 704 O O . GLY A 1 88 ? -27.027 2.645 7.852 1.00 77.69 88 GLY A O 1
ATOM 705 N N . SER A 1 89 ? -27.640 4.217 6.385 1.00 84.69 89 SER A N 1
ATOM 706 C CA . SER A 1 89 ? -28.297 3.294 5.454 1.00 84.69 89 SER A CA 1
ATOM 707 C C . SER A 1 89 ? -27.315 2.726 4.432 1.00 84.69 89 SER A C 1
ATOM 709 O O . SER A 1 89 ? -26.497 3.465 3.882 1.00 84.69 89 SER A O 1
ATOM 711 N N . LEU A 1 90 ? -27.441 1.432 4.119 1.00 87.31 90 LEU A N 1
ATOM 712 C CA . LEU A 1 90 ? -26.725 0.810 3.004 1.00 87.31 90 LEU A CA 1
ATOM 713 C C . LEU A 1 90 ? -27.126 1.496 1.692 1.00 87.31 90 LEU A C 1
ATOM 715 O O . LEU A 1 90 ? -28.285 1.447 1.288 1.00 87.31 90 LEU A O 1
ATOM 719 N N . ILE A 1 91 ? -26.162 2.107 1.011 1.00 87.50 91 ILE A N 1
ATOM 720 C CA . ILE A 1 91 ? -26.386 2.767 -0.279 1.00 87.50 91 ILE A CA 1
ATOM 721 C C . ILE A 1 91 ? -26.261 1.758 -1.418 1.00 87.50 91 ILE A C 1
ATOM 723 O O . ILE A 1 91 ? -27.023 1.775 -2.388 1.00 87.50 91 ILE A O 1
ATOM 727 N N . THR A 1 92 ? -25.190 0.964 -1.369 1.00 89.38 92 THR A N 1
ATOM 728 C CA . THR A 1 92 ? -24.750 0.150 -2.498 1.00 89.38 92 THR A CA 1
ATOM 729 C C . THR A 1 92 ? -23.742 -0.906 -2.064 1.00 89.38 92 THR A C 1
ATOM 731 O O . THR A 1 92 ? -23.142 -0.835 -0.989 1.00 89.38 92 THR A O 1
ATOM 734 N N . THR A 1 93 ? -23.537 -1.886 -2.935 1.00 89.81 93 THR A N 1
ATOM 735 C CA . THR A 1 93 ? -22.438 -2.844 -2.854 1.00 89.81 93 THR A CA 1
ATOM 736 C C . THR A 1 93 ? -21.609 -2.707 -4.121 1.00 89.81 93 THR A C 1
ATOM 738 O O . THR A 1 93 ? -22.139 -2.812 -5.226 1.00 89.81 93 THR A O 1
ATOM 741 N N . GLU A 1 94 ? -20.319 -2.431 -3.970 1.00 90.81 94 GLU A N 1
ATOM 742 C CA . GLU A 1 94 ? -19.391 -2.241 -5.084 1.00 90.81 94 GLU A CA 1
ATOM 743 C C . GLU A 1 94 ? -18.172 -3.143 -4.921 1.00 90.81 94 GLU A C 1
ATOM 745 O O . GLU A 1 94 ? -17.798 -3.515 -3.817 1.00 90.81 94 GLU A O 1
ATOM 750 N N . LYS A 1 95 ? -17.546 -3.510 -6.039 1.00 91.44 95 LYS A N 1
ATOM 751 C CA . LYS A 1 95 ? -16.298 -4.274 -6.042 1.00 91.44 95 LYS A CA 1
ATOM 752 C C . LYS A 1 95 ? -15.126 -3.305 -6.185 1.00 91.44 95 LYS A C 1
ATOM 754 O O . LYS A 1 95 ? -14.945 -2.754 -7.273 1.00 91.44 95 LYS A O 1
ATOM 759 N N . LEU A 1 96 ? -14.358 -3.108 -5.115 1.00 90.62 96 LEU A N 1
ATOM 760 C CA . LEU A 1 96 ? -13.270 -2.127 -5.023 1.00 90.62 96 LEU A CA 1
ATOM 761 C C . LEU A 1 96 ? -11.909 -2.817 -4.975 1.00 90.62 96 LEU A C 1
ATOM 763 O O . LEU A 1 96 ? -11.786 -3.927 -4.464 1.00 90.62 96 LEU A O 1
ATOM 767 N N . TRP A 1 97 ? -10.871 -2.163 -5.487 1.00 91.12 97 TRP A N 1
ATOM 768 C CA . TRP A 1 97 ? -9.514 -2.681 -5.390 1.00 91.12 97 TRP A CA 1
ATOM 769 C C . TRP A 1 97 ? -8.809 -2.186 -4.133 1.00 91.12 97 TRP A C 1
ATOM 771 O O . TRP A 1 97 ? -8.748 -0.974 -3.901 1.00 91.12 97 TRP A O 1
ATOM 781 N N . PRO A 1 98 ? -8.210 -3.102 -3.360 1.00 88.56 98 PRO A N 1
ATOM 782 C CA . PRO A 1 98 ? -7.315 -2.728 -2.290 1.00 88.56 98 PRO A CA 1
ATOM 783 C C . PRO A 1 98 ? -6.050 -2.074 -2.857 1.00 88.56 98 PRO A C 1
ATOM 785 O O . PRO A 1 98 ? -5.422 -2.641 -3.754 1.00 88.56 98 PRO A O 1
ATOM 788 N N . VAL A 1 99 ? -5.618 -0.926 -2.321 1.00 87.19 99 VAL A N 1
ATOM 789 C CA . VAL A 1 99 ? -4.281 -0.409 -2.654 1.00 87.19 99 VAL A CA 1
ATOM 790 C C . VAL A 1 99 ? -3.236 -1.329 -2.047 1.00 87.19 99 VAL A C 1
ATOM 792 O O . VAL A 1 99 ? -3.051 -1.370 -0.831 1.00 87.19 99 VAL A O 1
ATOM 795 N N . ARG A 1 100 ? -2.534 -2.071 -2.899 1.00 82.62 100 ARG A N 1
ATOM 796 C CA . ARG A 1 100 ? -1.413 -2.919 -2.502 1.00 82.62 100 ARG A CA 1
ATOM 797 C C . ARG A 1 100 ? -0.098 -2.227 -2.821 1.00 82.62 100 ARG A C 1
ATOM 799 O O . ARG A 1 100 ? 0.012 -1.453 -3.765 1.00 82.62 100 ARG A O 1
ATOM 806 N N . GLY A 1 101 ? 0.888 -2.530 -1.994 1.00 69.19 101 GLY A N 1
ATOM 807 C CA . GLY A 1 101 ? 2.205 -1.916 -1.994 1.00 69.19 101 GLY A CA 1
ATOM 808 C C . GLY A 1 101 ? 3.268 -2.533 -2.863 1.00 69.19 101 GLY A C 1
ATOM 809 O O . GLY A 1 101 ? 4.450 -2.322 -2.604 1.00 69.19 101 GLY A O 1
ATOM 810 N N . LEU A 1 102 ? 2.876 -3.394 -3.788 1.00 65.69 102 LEU A N 1
ATOM 811 C CA . LEU A 1 102 ? 3.845 -4.192 -4.507 1.00 65.69 102 LEU A CA 1
ATOM 812 C C . LEU A 1 102 ? 4.433 -3.321 -5.606 1.00 65.69 102 LEU A C 1
ATOM 814 O O . LEU A 1 102 ? 3.796 -3.126 -6.635 1.00 65.69 102 LEU A O 1
ATOM 818 N N . SER A 1 103 ? 5.648 -2.815 -5.384 1.00 73.19 103 SER A N 1
ATOM 819 C CA . SER A 1 103 ? 6.458 -2.269 -6.467 1.00 73.19 103 SER A CA 1
ATOM 820 C C . SER A 1 103 ? 6.612 -3.360 -7.517 1.00 73.19 103 SER A C 1
ATOM 822 O O . SER A 1 103 ? 7.249 -4.387 -7.271 1.00 73.19 103 SER A O 1
ATOM 824 N N . VAL A 1 104 ? 5.974 -3.176 -8.667 1.00 84.38 104 VAL A N 1
ATOM 825 C CA . VAL A 1 104 ? 6.035 -4.162 -9.744 1.00 84.38 104 VAL A CA 1
ATOM 826 C C . VAL A 1 104 ? 7.247 -3.841 -10.602 1.00 84.38 104 VAL A C 1
ATOM 828 O O . VAL A 1 104 ? 7.503 -2.680 -10.916 1.00 84.38 104 VAL A O 1
ATOM 831 N N . LEU A 1 105 ? 7.999 -4.859 -11.008 1.00 91.00 105 LEU A N 1
ATOM 832 C CA . LEU A 1 105 ? 9.034 -4.674 -12.017 1.00 91.00 105 LEU A CA 1
ATOM 833 C C . LEU A 1 105 ? 8.364 -4.353 -13.357 1.00 91.00 105 LEU A C 1
ATOM 835 O O . LEU A 1 105 ? 7.616 -5.162 -13.906 1.00 91.00 105 LEU A O 1
ATOM 839 N N . GLN A 1 106 ? 8.608 -3.152 -13.871 1.00 92.94 106 GLN A N 1
ATOM 840 C CA . GLN A 1 106 ? 8.229 -2.758 -15.218 1.00 92.94 106 GLN A CA 1
ATOM 841 C C . GLN A 1 106 ? 9.378 -3.071 -16.168 1.00 92.94 106 GLN A C 1
ATOM 843 O O . GLN A 1 106 ? 10.476 -2.536 -16.029 1.00 92.94 106 GLN A O 1
ATOM 848 N N . GLU A 1 107 ? 9.076 -3.867 -17.188 1.00 95.31 107 GLU A N 1
ATOM 849 C CA . GLU A 1 107 ? 9.996 -4.125 -18.287 1.00 95.31 107 GLU A CA 1
ATOM 850 C C . GLU A 1 107 ? 10.284 -2.852 -19.093 1.00 95.31 107 GLU A C 1
ATOM 852 O O . GLU A 1 107 ? 9.374 -2.088 -19.446 1.00 95.31 107 GLU A O 1
ATOM 857 N N . GLY A 1 108 ? 11.553 -2.635 -19.412 1.00 97.19 108 GLY A N 1
ATOM 858 C CA . GLY A 1 108 ? 11.997 -1.562 -20.286 1.00 97.19 108 GLY A CA 1
ATOM 859 C C . GLY A 1 108 ? 13.362 -1.847 -20.882 1.00 97.19 108 GLY A C 1
ATOM 860 O O . GLY A 1 108 ? 13.944 -2.904 -20.655 1.00 97.19 108 GLY A O 1
ATOM 861 N N . TYR A 1 109 ? 13.854 -0.903 -21.672 1.00 98.31 109 TYR A N 1
ATOM 862 C CA . TYR A 1 109 ? 15.071 -1.060 -22.453 1.00 98.31 109 TYR A CA 1
ATOM 863 C C . TYR A 1 109 ? 15.906 0.207 -22.375 1.00 98.31 109 TYR A C 1
ATOM 865 O O . TYR A 1 109 ? 15.391 1.302 -22.605 1.00 98.31 109 TYR A O 1
ATOM 873 N N . PHE A 1 110 ? 17.198 0.073 -22.099 1.00 98.56 110 PHE A N 1
ATOM 874 C CA . PHE A 1 110 ? 18.139 1.144 -22.391 1.00 98.56 110 PHE A CA 1
ATOM 875 C C . PHE A 1 110 ? 18.421 1.166 -23.887 1.00 98.56 110 PHE A C 1
ATOM 877 O O . PHE A 1 110 ? 18.887 0.176 -24.444 1.00 98.56 110 PHE A O 1
ATOM 884 N N . CYS A 1 111 ? 18.124 2.299 -24.510 1.00 98.62 111 CYS A N 1
ATOM 885 C CA . CYS A 1 111 ? 18.396 2.599 -25.898 1.00 98.62 111 CYS A CA 1
ATOM 886 C C . CYS A 1 111 ? 19.637 3.485 -25.993 1.00 98.62 111 CYS A C 1
ATOM 888 O O . CYS A 1 111 ? 19.663 4.590 -25.437 1.00 98.62 111 CYS A O 1
ATOM 890 N N . THR A 1 112 ? 20.646 2.997 -26.706 1.00 98.44 112 THR A N 1
ATOM 891 C CA . THR A 1 112 ? 21.850 3.752 -27.063 1.00 98.44 112 THR A CA 1
ATOM 892 C C . THR A 1 112 ? 21.952 3.859 -28.575 1.00 98.44 112 THR A C 1
ATOM 894 O O . THR A 1 112 ? 21.502 2.969 -29.296 1.00 98.44 112 THR A O 1
ATOM 897 N N . LYS A 1 113 ? 22.520 4.961 -29.064 1.00 98.38 113 LYS A N 1
ATOM 898 C CA . LYS A 1 113 ? 22.787 5.171 -30.487 1.00 98.38 113 LYS A CA 1
ATOM 899 C C . LYS A 1 113 ? 24.290 5.130 -30.706 1.00 98.38 113 LYS A C 1
ATOM 901 O O . LYS A 1 113 ? 25.019 5.858 -30.036 1.00 98.38 113 LYS A O 1
ATOM 906 N N . THR A 1 114 ? 24.744 4.299 -31.632 1.00 97.88 114 THR A N 1
ATOM 907 C CA . THR A 1 114 ? 26.161 4.188 -31.982 1.00 97.88 114 THR A CA 1
ATOM 908 C C . THR A 1 114 ? 26.357 4.418 -33.473 1.00 97.88 114 THR A C 1
ATOM 910 O O . THR A 1 114 ? 25.552 3.977 -34.295 1.00 97.88 114 THR A O 1
ATOM 913 N N . SER A 1 115 ? 27.410 5.155 -33.818 1.00 98.06 115 SER A N 1
ATOM 914 C CA . SER A 1 115 ? 27.950 5.241 -35.171 1.00 98.06 115 SER A CA 1
ATOM 915 C C . SER A 1 115 ? 29.150 4.317 -35.245 1.00 98.06 115 SER A C 1
ATOM 917 O O . SER A 1 115 ? 30.084 4.464 -34.459 1.00 98.06 115 SER A O 1
ATOM 919 N N . ARG A 1 116 ? 29.108 3.339 -36.144 1.00 98.31 116 ARG A N 1
ATOM 920 C CA . ARG A 1 116 ? 30.228 2.437 -36.399 1.00 98.31 116 ARG A CA 1
ATOM 921 C C . ARG A 1 116 ? 30.772 2.712 -37.776 1.00 98.31 116 ARG A C 1
ATOM 923 O O . ARG A 1 116 ? 30.052 2.549 -38.761 1.00 98.31 116 ARG A O 1
ATOM 930 N N . ASP A 1 117 ? 32.046 3.053 -37.831 1.00 98.06 117 ASP A N 1
ATOM 931 C CA . ASP A 1 117 ? 32.743 3.286 -39.083 1.00 98.06 117 ASP A CA 1
ATOM 932 C C . ASP A 1 117 ? 33.702 2.133 -39.335 1.00 98.06 117 ASP A C 1
ATOM 934 O O . ASP A 1 117 ? 34.438 1.709 -38.443 1.00 98.06 117 ASP A O 1
ATOM 938 N N . ARG A 1 118 ? 33.706 1.620 -40.563 1.00 98.19 118 ARG A N 1
ATOM 939 C CA . ARG A 1 118 ? 34.738 0.715 -41.071 1.00 98.19 118 ARG A CA 1
ATOM 940 C C . ARG A 1 118 ? 35.499 1.429 -42.165 1.00 98.19 118 ARG A C 1
ATOM 942 O O . ARG A 1 118 ? 34.921 1.759 -43.198 1.00 98.19 118 ARG A O 1
ATOM 949 N N . THR A 1 119 ? 36.790 1.630 -41.945 1.00 98.19 119 THR A N 1
ATOM 950 C CA . THR A 1 119 ? 37.690 2.215 -42.934 1.00 98.19 119 THR A CA 1
ATOM 951 C C . THR A 1 119 ? 38.573 1.120 -43.512 1.00 98.19 119 THR A C 1
ATOM 953 O O . THR A 1 119 ? 39.303 0.467 -42.768 1.00 98.19 119 THR A O 1
ATOM 956 N N . CYS A 1 120 ? 38.499 0.920 -44.828 1.00 98.38 120 CYS A N 1
ATOM 957 C CA . CYS A 1 120 ? 39.466 0.126 -45.573 1.00 98.38 120 CYS A CA 1
ATOM 958 C C . CYS A 1 120 ? 40.394 1.055 -46.349 1.00 98.38 120 CYS A C 1
ATOM 960 O O . CYS A 1 120 ? 39.926 1.822 -47.194 1.00 98.38 120 CYS A O 1
ATOM 962 N N . SER A 1 121 ? 41.692 0.973 -46.078 1.00 97.94 121 SER A N 1
ATOM 963 C CA . SER A 1 121 ? 42.725 1.609 -46.892 1.00 97.94 121 SER A CA 1
ATOM 964 C C . SER A 1 121 ? 43.509 0.548 -47.644 1.00 97.94 121 SER A C 1
ATOM 966 O O . SER A 1 121 ? 44.067 -0.359 -47.030 1.00 97.94 121 SER A O 1
ATOM 968 N N . THR A 1 122 ? 43.568 0.673 -48.967 1.00 98.00 122 THR A N 1
ATOM 969 C CA . THR A 1 122 ? 44.373 -0.215 -49.809 1.00 98.00 122 THR A CA 1
ATOM 970 C C . THR A 1 122 ? 45.639 0.506 -50.253 1.00 98.00 122 THR A C 1
ATOM 972 O O . THR A 1 122 ? 45.572 1.600 -50.819 1.00 98.00 122 THR A O 1
ATOM 975 N N . SER A 1 123 ? 46.802 -0.099 -50.014 1.00 96.88 123 SER A N 1
ATOM 976 C CA . SER A 1 123 ? 48.088 0.462 -50.434 1.00 96.88 123 SER A CA 1
ATOM 977 C C . SER A 1 123 ? 48.294 0.367 -51.949 1.00 96.88 123 SER A C 1
ATOM 979 O O . SER A 1 123 ? 47.555 -0.312 -52.665 1.00 96.88 123 SER A O 1
ATOM 981 N N . PHE A 1 124 ? 49.356 1.007 -52.446 1.00 96.12 124 PHE A N 1
ATOM 982 C CA . PHE A 1 124 ? 49.777 0.874 -53.843 1.00 96.12 124 PHE A CA 1
ATOM 983 C C . PHE A 1 124 ? 50.107 -0.576 -54.244 1.00 96.12 124 PHE A C 1
A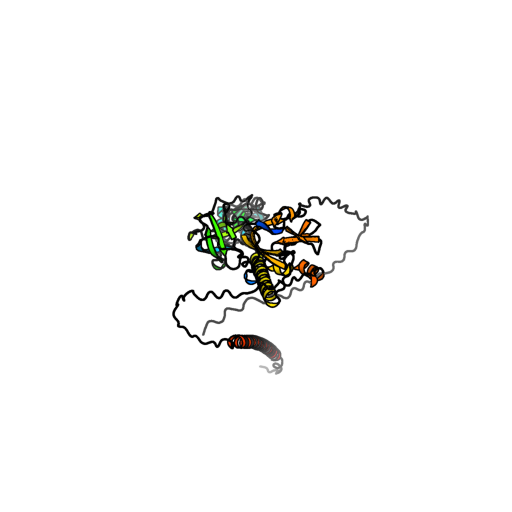TOM 985 O O . PHE A 1 124 ? 50.076 -0.893 -55.424 1.00 96.12 124 PHE A O 1
ATOM 992 N N . PHE A 1 125 ? 50.420 -1.463 -53.294 1.00 96.50 125 PHE A N 1
ATOM 993 C CA . PHE A 1 125 ? 50.723 -2.872 -53.574 1.00 96.50 125 PHE A CA 1
ATOM 994 C C . PHE A 1 125 ? 49.527 -3.804 -53.357 1.00 96.50 125 PHE A C 1
ATOM 996 O O . PHE A 1 125 ? 49.674 -5.018 -53.472 1.00 96.50 125 PHE A O 1
ATOM 1003 N N . GLY A 1 126 ? 48.349 -3.264 -53.036 1.00 93.81 126 GLY A N 1
ATOM 1004 C CA . GLY A 1 126 ? 47.153 -4.068 -52.798 1.00 93.81 126 GLY A CA 1
ATOM 1005 C C . GLY A 1 126 ? 47.027 -4.640 -51.397 1.00 93.81 126 GLY A C 1
ATOM 1006 O O . GLY A 1 126 ? 46.124 -5.436 -51.169 1.00 93.81 126 GLY A O 1
ATOM 1007 N N . SER A 1 127 ? 47.896 -4.256 -50.456 1.00 96.31 127 SER A N 1
ATOM 1008 C CA . SER A 1 127 ? 47.675 -4.609 -49.052 1.00 96.31 127 SER A CA 1
ATOM 1009 C C . SER A 1 127 ? 46.464 -3.844 -48.524 1.00 96.31 127 SER A C 1
ATOM 1011 O O . SER A 1 127 ? 46.350 -2.639 -48.754 1.00 96.31 127 SER A O 1
ATOM 1013 N N . GLU A 1 128 ? 45.569 -4.542 -47.837 1.00 97.56 128 GLU A N 1
ATOM 1014 C CA . GLU A 1 128 ? 44.353 -3.975 -47.261 1.00 97.56 128 GLU A CA 1
ATOM 1015 C C . GLU A 1 128 ? 44.513 -3.829 -45.751 1.00 97.56 128 GLU A C 1
ATOM 1017 O O . GLU A 1 128 ? 44.754 -4.809 -45.047 1.00 97.56 128 GLU A O 1
ATOM 1022 N N . ASP A 1 129 ? 44.334 -2.607 -45.259 1.00 97.69 129 ASP A N 1
ATOM 1023 C CA . ASP A 1 129 ? 44.300 -2.305 -43.835 1.00 97.69 129 ASP A CA 1
ATOM 1024 C C . ASP A 1 129 ? 42.871 -1.937 -43.433 1.00 97.69 129 ASP A C 1
ATOM 1026 O O . ASP A 1 129 ? 42.278 -0.980 -43.943 1.00 97.69 129 ASP A O 1
ATOM 1030 N N . LEU A 1 130 ? 42.311 -2.713 -42.505 1.00 97.94 130 LEU A N 1
ATOM 1031 C CA . LEU A 1 130 ? 40.965 -2.521 -41.978 1.00 97.94 130 LEU A CA 1
ATOM 1032 C C . LEU A 1 130 ? 41.032 -1.936 -40.573 1.00 97.94 130 LEU A C 1
ATOM 1034 O O . LEU A 1 130 ? 41.518 -2.576 -39.643 1.00 97.94 130 LEU A O 1
ATOM 1038 N N . SER A 1 131 ? 40.460 -0.750 -40.402 1.00 97.69 131 SER A N 1
ATOM 1039 C CA . SER A 1 131 ? 40.266 -0.124 -39.094 1.00 97.69 131 SER A CA 1
ATOM 1040 C C . SER A 1 131 ? 38.782 0.111 -38.823 1.00 97.69 131 SER A C 1
ATOM 1042 O O . SER A 1 131 ? 37.967 0.217 -39.745 1.00 97.69 131 SER A O 1
ATOM 1044 N N . GLY A 1 132 ? 38.413 0.136 -37.544 1.00 97.44 132 GLY A N 1
ATOM 1045 C CA . GLY A 1 132 ? 37.048 0.402 -37.110 1.00 97.44 132 GLY A CA 1
ATOM 1046 C C . GLY A 1 132 ? 37.016 1.380 -35.946 1.00 97.44 132 GLY A C 1
ATOM 1047 O O . GLY A 1 132 ? 37.852 1.290 -35.048 1.00 97.44 132 GLY A O 1
ATOM 1048 N N . SER A 1 133 ? 36.047 2.288 -35.961 1.00 97.94 133 SER A N 1
ATOM 1049 C CA . SER A 1 133 ? 35.744 3.187 -34.845 1.00 97.94 133 SER A CA 1
ATOM 1050 C C . SER A 1 133 ? 34.279 3.061 -34.454 1.00 97.94 133 SER A C 1
ATOM 1052 O O . SER A 1 133 ? 33.414 2.809 -35.291 1.00 97.94 133 SER A O 1
ATOM 1054 N N . GLU A 1 134 ? 34.002 3.213 -33.162 1.00 97.62 134 GLU A N 1
ATOM 1055 C CA . GLU A 1 134 ? 32.649 3.271 -32.620 1.00 97.62 134 GLU A CA 1
ATOM 1056 C C . GLU A 1 134 ? 32.506 4.554 -31.806 1.00 97.62 134 GLU A C 1
ATOM 1058 O O . GLU A 1 134 ? 33.276 4.805 -30.878 1.00 97.62 134 GLU A O 1
ATOM 1063 N N . GLU A 1 135 ? 31.517 5.364 -32.164 1.00 97.31 135 GLU A N 1
ATOM 1064 C CA . GLU A 1 135 ? 31.185 6.607 -31.482 1.00 97.31 135 GLU A CA 1
ATOM 1065 C C . GLU A 1 135 ? 29.770 6.523 -30.907 1.00 97.31 135 GLU A C 1
ATOM 1067 O O . GLU A 1 135 ? 28.818 6.129 -31.586 1.00 97.31 135 GLU A O 1
ATOM 1072 N N . TYR A 1 136 ? 29.612 6.913 -29.642 1.00 96.69 136 TYR A N 1
ATOM 1073 C CA . TYR A 1 136 ? 28.303 7.007 -29.003 1.00 96.69 136 TYR A CA 1
ATOM 1074 C C . TYR A 1 136 ? 27.660 8.352 -29.330 1.00 96.69 136 TYR A C 1
ATOM 1076 O O . TYR A 1 136 ? 28.166 9.408 -28.955 1.00 96.69 136 TYR A O 1
ATOM 1084 N N . LEU A 1 137 ? 26.508 8.304 -29.992 1.00 97.62 137 LEU A N 1
ATOM 1085 C CA . LEU A 1 137 ? 25.727 9.478 -30.359 1.00 97.62 137 LEU A CA 1
ATOM 1086 C C . LEU A 1 137 ? 24.538 9.656 -29.414 1.00 97.62 137 LEU A C 1
ATOM 1088 O O . LEU A 1 137 ? 24.075 8.715 -28.766 1.00 97.62 137 LEU A O 1
ATOM 1092 N N . TYR A 1 138 ? 23.979 10.866 -29.378 1.00 97.69 138 TYR A N 1
ATOM 1093 C CA . TYR A 1 138 ? 22.736 11.091 -28.649 1.00 97.69 138 TYR A CA 1
ATOM 1094 C C . TYR A 1 138 ? 21.555 10.425 -29.387 1.00 97.69 138 TYR A C 1
ATOM 1096 O O . TYR A 1 138 ? 21.334 10.704 -30.572 1.00 97.69 138 TYR A O 1
ATOM 1104 N N . PRO A 1 139 ? 20.801 9.527 -28.732 1.00 97.62 139 PRO A N 1
ATOM 1105 C CA . PRO A 1 139 ? 19.673 8.846 -29.349 1.00 97.62 139 PRO A CA 1
ATOM 1106 C C . PRO A 1 139 ? 18.476 9.781 -29.548 1.00 97.62 139 PRO A C 1
ATOM 1108 O O . PRO A 1 139 ? 18.172 10.613 -28.697 1.00 97.62 139 PRO A O 1
ATOM 1111 N N . ASN A 1 140 ? 17.752 9.592 -30.652 1.00 97.75 140 ASN A N 1
ATOM 1112 C CA . ASN A 1 140 ? 16.481 10.271 -30.887 1.00 97.75 140 ASN A CA 1
ATOM 1113 C C . ASN A 1 140 ? 15.330 9.487 -30.241 1.00 97.75 140 ASN A C 1
ATOM 1115 O O . ASN A 1 140 ? 15.194 8.280 -30.463 1.00 97.75 140 ASN A O 1
ATOM 1119 N N . ASP A 1 141 ? 14.440 10.186 -29.537 1.00 97.88 141 ASP A N 1
ATOM 1120 C CA . ASP A 1 141 ? 13.249 9.614 -28.892 1.00 97.88 141 ASP A CA 1
ATOM 1121 C C . ASP A 1 141 ? 12.387 8.766 -29.849 1.00 97.88 141 ASP A C 1
ATOM 1123 O O . ASP A 1 141 ? 11.956 7.660 -29.505 1.00 97.88 141 ASP A O 1
ATOM 1127 N N . SER A 1 142 ? 12.145 9.263 -31.069 1.00 97.94 142 SER A N 1
ATOM 1128 C CA . SER A 1 142 ? 11.314 8.594 -32.081 1.00 97.94 142 SER A CA 1
ATOM 1129 C C . SER A 1 142 ? 11.922 7.287 -32.581 1.00 97.94 142 SER A C 1
ATOM 1131 O O . SER A 1 142 ? 11.202 6.301 -32.759 1.00 97.94 142 SER A O 1
ATOM 1133 N N . ASP A 1 143 ? 13.236 7.275 -32.789 1.00 98.19 143 ASP A N 1
ATOM 1134 C CA . ASP A 1 143 ? 13.955 6.131 -33.341 1.00 98.19 143 ASP A CA 1
ATOM 1135 C C . ASP A 1 143 ? 14.092 5.036 -32.283 1.00 98.19 143 ASP A C 1
ATOM 1137 O O . ASP A 1 143 ? 13.781 3.880 -32.553 1.00 98.19 143 ASP A O 1
ATOM 1141 N N . CYS A 1 144 ? 14.405 5.401 -31.035 1.00 98.19 144 CYS A N 1
ATOM 1142 C CA . CYS A 1 144 ? 14.392 4.453 -29.920 1.00 98.19 144 CYS A CA 1
ATOM 1143 C C . CYS A 1 144 ? 13.018 3.799 -29.730 1.00 98.19 144 CYS A C 1
ATOM 1145 O O . CYS A 1 144 ? 12.919 2.586 -29.541 1.00 98.19 144 CYS A O 1
ATOM 1147 N N . LEU A 1 145 ? 11.932 4.577 -29.818 1.00 97.56 145 LEU A N 1
ATOM 1148 C CA . LEU A 1 145 ? 10.577 4.021 -29.777 1.00 97.56 145 LEU A CA 1
ATOM 1149 C C . LEU A 1 145 ? 10.289 3.087 -30.956 1.00 97.56 145 LEU A C 1
ATOM 1151 O O . LEU A 1 145 ? 9.563 2.104 -30.783 1.00 97.56 145 LEU A O 1
ATOM 1155 N N . LYS A 1 146 ? 10.801 3.404 -32.149 1.00 97.88 146 LYS A N 1
ATOM 1156 C CA . LYS A 1 146 ? 10.663 2.557 -33.337 1.00 97.88 146 LYS A CA 1
ATOM 1157 C C . LYS A 1 146 ? 11.380 1.227 -33.129 1.00 97.88 146 LYS A C 1
ATOM 1159 O O . LYS A 1 146 ? 10.764 0.194 -33.363 1.00 97.88 146 LYS A O 1
ATOM 1164 N N . GLU A 1 147 ? 12.603 1.237 -32.613 1.00 98.06 147 GLU A N 1
ATOM 1165 C CA . GLU A 1 147 ? 13.362 0.006 -32.387 1.00 98.06 147 GLU A CA 1
ATOM 1166 C C . GLU A 1 147 ? 12.775 -0.861 -31.280 1.00 98.06 147 GLU A C 1
ATOM 1168 O O . GLU A 1 147 ? 12.714 -2.079 -31.430 1.00 98.06 147 GLU A O 1
ATOM 1173 N N . VAL A 1 148 ? 12.235 -0.265 -30.211 1.00 97.38 148 VAL A N 1
ATOM 1174 C CA . VAL A 1 148 ? 11.492 -1.042 -29.204 1.00 97.38 148 VAL A CA 1
ATOM 1175 C C . VAL A 1 148 ? 10.269 -1.710 -29.840 1.00 97.38 148 VAL A C 1
ATOM 1177 O O . VAL A 1 148 ? 10.021 -2.884 -29.590 1.00 97.38 148 VAL A O 1
ATOM 1180 N N . LYS A 1 149 ? 9.539 -1.028 -30.735 1.00 96.88 149 LYS A N 1
ATOM 1181 C CA . LYS A 1 149 ? 8.444 -1.663 -31.496 1.00 96.88 149 LYS A CA 1
ATOM 1182 C C . LYS A 1 149 ? 8.950 -2.765 -32.439 1.00 96.88 149 LYS A C 1
ATOM 1184 O O . LYS A 1 149 ? 8.280 -3.789 -32.587 1.00 96.88 149 LYS A O 1
ATOM 1189 N N . SER A 1 150 ? 10.107 -2.581 -33.077 1.00 97.50 150 SER A N 1
ATOM 1190 C CA . SER A 1 150 ? 10.757 -3.620 -33.888 1.00 97.50 150 SER A CA 1
ATOM 1191 C C . SER A 1 150 ? 11.082 -4.846 -33.033 1.00 97.50 150 SER A C 1
ATOM 1193 O O . SER A 1 150 ? 10.781 -5.965 -33.438 1.00 97.50 150 SER A O 1
ATOM 1195 N N . LEU A 1 151 ? 11.598 -4.649 -31.818 1.00 96.94 151 LEU A N 1
ATOM 1196 C CA . LEU A 1 151 ? 11.911 -5.726 -30.878 1.00 96.94 151 LEU A CA 1
ATOM 1197 C C . LEU A 1 151 ? 10.645 -6.461 -30.438 1.00 96.94 151 LEU A C 1
ATOM 1199 O O . LEU A 1 151 ? 10.560 -7.682 -30.538 1.00 96.94 151 LEU A O 1
ATOM 1203 N N . GLU A 1 152 ? 9.614 -5.712 -30.056 1.00 94.81 152 GLU A N 1
ATOM 1204 C CA . GLU A 1 152 ? 8.319 -6.246 -29.634 1.00 94.81 152 GLU A CA 1
ATOM 1205 C C . GLU A 1 152 ? 7.584 -7.048 -30.722 1.00 94.81 152 GLU A C 1
ATOM 1207 O O . GLU A 1 152 ? 6.724 -7.873 -30.383 1.00 94.81 152 GLU A O 1
ATOM 1212 N N . SER A 1 153 ? 7.898 -6.781 -31.996 1.00 96.81 153 SER A N 1
ATOM 1213 C CA . SER A 1 153 ? 7.358 -7.463 -33.180 1.00 96.81 153 SER A CA 1
ATOM 1214 C C . SER A 1 153 ? 8.283 -8.545 -33.751 1.00 96.81 153 SER A C 1
ATOM 1216 O O . SER A 1 153 ? 7.928 -9.160 -34.755 1.00 96.81 153 SER A O 1
ATOM 1218 N N . GLY A 1 154 ? 9.446 -8.790 -33.134 1.00 97.12 154 GLY A N 1
ATOM 1219 C CA . GLY A 1 154 ? 10.422 -9.789 -33.589 1.00 97.12 154 GLY A CA 1
ATOM 1220 C C . GLY A 1 154 ? 11.212 -9.391 -34.843 1.00 97.12 154 GLY A C 1
ATOM 1221 O O . GLY A 1 154 ? 11.776 -10.253 -35.504 1.00 97.12 154 GLY A O 1
ATOM 1222 N N . ARG A 1 155 ? 11.236 -8.098 -35.192 1.00 97.88 155 ARG A N 1
ATOM 1223 C CA . ARG A 1 155 ? 11.936 -7.537 -36.365 1.00 97.88 155 ARG A CA 1
ATOM 1224 C C . ARG A 1 155 ? 13.213 -6.773 -36.017 1.00 97.88 155 ARG A C 1
ATOM 1226 O O . ARG A 1 155 ? 13.842 -6.209 -36.905 1.00 97.88 155 ARG A O 1
ATOM 1233 N N . TYR A 1 156 ? 13.560 -6.682 -34.737 1.00 97.50 156 TYR A N 1
ATOM 1234 C CA . TYR A 1 156 ? 14.781 -6.011 -34.308 1.00 97.50 156 TYR A CA 1
ATOM 1235 C C . TYR A 1 156 ? 16.007 -6.812 -34.735 1.00 97.50 156 TYR A C 1
ATOM 1237 O O . TYR A 1 156 ? 16.111 -8.002 -34.436 1.00 97.50 156 TYR A O 1
ATOM 1245 N N . SER A 1 157 ? 16.937 -6.134 -35.400 1.00 96.81 157 SER A N 1
ATOM 1246 C CA . SER A 1 157 ? 18.263 -6.667 -35.681 1.00 96.81 157 SER A CA 1
ATOM 1247 C C . SER A 1 157 ? 19.249 -6.054 -34.693 1.00 96.81 157 SER A C 1
ATOM 1249 O O . SER A 1 157 ? 19.297 -4.825 -34.591 1.00 96.81 157 SER A O 1
ATOM 1251 N N . PRO A 1 158 ? 20.055 -6.861 -33.985 1.00 94.81 158 PRO A N 1
ATOM 1252 C CA . PRO A 1 158 ? 21.107 -6.320 -33.142 1.00 94.81 158 PRO A CA 1
ATOM 1253 C C . PRO A 1 158 ? 22.123 -5.524 -33.985 1.00 94.81 158 PRO A C 1
ATOM 1255 O O . PRO A 1 158 ? 22.294 -5.818 -35.174 1.00 94.81 158 PRO A O 1
ATOM 1258 N N . PRO A 1 159 ? 22.809 -4.532 -33.391 1.00 95.62 159 PRO A N 1
ATOM 1259 C CA . PRO A 1 159 ? 23.841 -3.769 -34.080 1.00 95.62 159 PRO A CA 1
ATOM 1260 C C . PRO A 1 159 ? 24.968 -4.663 -34.604 1.00 95.62 159 PRO A C 1
ATOM 1262 O O . PRO A 1 159 ? 25.543 -5.452 -33.853 1.00 95.62 159 PRO A O 1
ATOM 1265 N N . VAL A 1 160 ? 25.355 -4.465 -35.861 1.00 96.62 160 VAL A N 1
ATOM 1266 C CA . VAL A 1 160 ? 26.440 -5.175 -36.553 1.00 96.62 160 VAL A CA 1
ATOM 1267 C C . VAL A 1 160 ? 27.510 -4.181 -37.000 1.00 96.62 160 VAL A C 1
ATOM 1269 O O . VAL A 1 160 ? 27.305 -2.971 -36.968 1.00 96.62 160 VAL A O 1
ATOM 1272 N N . TRP A 1 161 ? 28.691 -4.660 -37.367 1.00 97.31 161 TRP A N 1
ATOM 1273 C CA . TRP A 1 161 ? 29.655 -3.798 -38.051 1.00 97.31 161 TRP A CA 1
ATOM 1274 C C . TRP A 1 161 ? 29.252 -3.660 -39.525 1.00 97.31 161 TRP A C 1
ATOM 1276 O O . TRP A 1 161 ? 28.789 -4.651 -40.094 1.00 97.31 161 TRP A O 1
ATOM 1286 N N . PRO A 1 162 ? 29.404 -2.477 -40.151 1.00 97.38 162 PRO A N 1
ATOM 1287 C CA . PRO A 1 162 ? 29.166 -2.344 -41.581 1.00 97.38 162 PRO A CA 1
ATOM 1288 C C . PRO A 1 162 ? 30.090 -3.258 -42.382 1.00 97.38 162 PRO A C 1
ATOM 1290 O O . PRO A 1 162 ? 31.257 -3.458 -42.030 1.00 97.38 162 PRO A O 1
ATOM 1293 N N . GLU A 1 163 ? 29.572 -3.777 -43.491 1.00 96.94 163 GLU A N 1
ATOM 1294 C CA . GLU A 1 163 ? 30.410 -4.397 -44.510 1.00 96.94 163 GLU A CA 1
ATOM 1295 C C . GLU A 1 163 ? 31.369 -3.348 -45.085 1.00 96.94 163 GLU A C 1
ATOM 1297 O O . GLU A 1 163 ? 31.022 -2.174 -45.238 1.00 96.94 163 GLU A O 1
ATOM 1302 N N . HIS A 1 164 ? 32.599 -3.766 -45.372 1.00 95.31 164 HIS A N 1
ATOM 1303 C CA . HIS A 1 164 ? 33.623 -2.893 -45.927 1.00 95.31 164 HIS A CA 1
ATOM 1304 C C . HIS A 1 164 ? 33.825 -3.214 -47.403 1.00 95.31 164 HIS A C 1
ATOM 1306 O O . HIS A 1 164 ? 33.799 -4.371 -47.814 1.00 95.31 164 HIS A O 1
ATOM 1312 N N . THR A 1 165 ? 34.065 -2.174 -48.197 1.00 95.00 165 THR A N 1
ATOM 1313 C CA . THR A 1 165 ? 34.478 -2.320 -49.594 1.00 95.00 165 THR A CA 1
ATOM 1314 C C . THR A 1 165 ? 35.778 -1.570 -49.794 1.00 95.00 165 THR A C 1
ATOM 1316 O O . THR A 1 165 ? 35.812 -0.341 -49.671 1.00 95.00 165 THR A O 1
ATOM 1319 N N . CYS A 1 166 ? 36.833 -2.308 -50.103 1.00 97.19 166 CYS A N 1
ATOM 1320 C CA . CYS A 1 166 ? 38.136 -1.750 -50.414 1.00 97.19 166 CYS A CA 1
ATOM 1321 C C . CYS A 1 166 ? 38.173 -1.284 -51.875 1.00 97.19 166 CYS A C 1
ATOM 1323 O O . CYS A 1 166 ? 37.460 -1.807 -52.735 1.00 97.19 166 CYS A O 1
ATOM 1325 N N . ALA A 1 167 ? 38.971 -0.258 -52.158 1.00 96.06 167 ALA A N 1
ATOM 1326 C CA . ALA A 1 167 ? 39.224 0.199 -53.517 1.00 96.06 167 ALA A CA 1
ATOM 1327 C C . ALA A 1 167 ? 40.721 0.406 -53.696 1.00 96.06 167 ALA A C 1
ATOM 1329 O O . ALA A 1 167 ? 41.384 0.939 -52.810 1.00 96.06 167 ALA A O 1
ATOM 1330 N N . TRP A 1 168 ? 41.235 -0.016 -54.850 1.00 96.75 168 TRP A N 1
ATOM 1331 C CA . TRP A 1 168 ? 42.659 0.054 -55.149 1.00 96.75 168 TRP A CA 1
ATOM 1332 C C . TRP A 1 168 ? 43.210 1.468 -54.952 1.00 96.75 168 TRP A C 1
ATOM 1334 O O . TRP A 1 168 ? 42.657 2.425 -55.497 1.00 96.75 168 TRP A O 1
ATOM 1344 N N . MET A 1 169 ? 44.309 1.579 -54.197 1.00 96.25 169 MET A N 1
ATOM 1345 C CA . MET A 1 169 ? 44.984 2.845 -53.899 1.00 96.25 169 MET A CA 1
ATOM 1346 C C . MET A 1 169 ? 44.039 3.928 -53.338 1.00 96.25 169 MET A C 1
ATOM 1348 O O . MET A 1 169 ? 44.186 5.116 -53.624 1.00 96.25 169 MET A O 1
ATOM 1352 N N . ALA A 1 170 ? 43.038 3.524 -52.557 1.00 96.88 170 ALA A N 1
ATOM 1353 C CA . ALA A 1 170 ? 42.064 4.432 -51.975 1.00 96.88 170 ALA A CA 1
ATOM 1354 C C . ALA A 1 170 ? 41.725 4.042 -50.536 1.00 96.88 170 ALA A C 1
ATOM 1356 O O . ALA A 1 170 ? 41.787 2.878 -50.140 1.00 96.88 170 ALA A O 1
ATOM 1357 N N . THR A 1 171 ? 41.309 5.048 -49.773 1.00 97.81 171 THR A N 1
ATOM 1358 C CA . THR A 1 171 ? 40.725 4.871 -48.446 1.00 97.81 171 THR A CA 1
ATOM 1359 C C . THR A 1 171 ? 39.225 5.076 -48.553 1.00 97.81 171 THR A C 1
ATOM 1361 O O . THR A 1 171 ? 38.767 6.124 -49.011 1.00 97.81 171 THR A O 1
ATOM 1364 N N . ARG A 1 172 ? 38.452 4.071 -48.148 1.00 97.94 172 ARG A N 1
ATOM 1365 C CA . ARG A 1 172 ? 36.991 4.132 -48.100 1.00 97.94 172 ARG A CA 1
ATOM 1366 C C . ARG A 1 172 ? 36.510 3.890 -46.687 1.00 97.94 172 ARG A C 1
ATOM 1368 O O . ARG A 1 172 ? 36.900 2.909 -46.064 1.00 97.94 172 ARG A O 1
ATOM 1375 N N . THR A 1 173 ? 35.610 4.749 -46.234 1.00 97.94 173 THR A N 1
ATOM 1376 C CA . THR A 1 173 ? 34.955 4.624 -44.937 1.00 97.94 173 THR A CA 1
ATOM 1377 C C . THR A 1 173 ? 33.468 4.399 -45.150 1.00 97.94 173 THR A C 1
ATOM 1379 O O . THR A 1 173 ? 32.817 5.158 -45.868 1.00 97.94 173 THR A O 1
ATOM 1382 N N . VAL A 1 174 ? 32.940 3.341 -44.539 1.00 97.94 174 VAL A N 1
ATOM 1383 C CA . VAL A 1 174 ? 31.507 3.047 -44.496 1.00 97.94 174 VAL A CA 1
ATOM 1384 C C . VAL A 1 174 ? 31.033 3.261 -43.068 1.00 97.94 174 VAL A C 1
ATOM 1386 O O . VAL A 1 174 ? 31.489 2.578 -42.152 1.00 97.94 174 VAL A O 1
ATOM 1389 N N . THR A 1 175 ? 30.113 4.205 -42.900 1.00 97.81 175 THR A N 1
ATOM 1390 C CA . THR A 1 175 ? 29.492 4.542 -41.618 1.00 97.81 175 THR A CA 1
ATOM 1391 C C . THR A 1 175 ? 28.114 3.912 -41.526 1.00 97.81 175 THR A C 1
ATOM 1393 O O . THR A 1 175 ? 27.281 4.082 -42.420 1.00 97.81 175 THR A O 1
ATOM 1396 N N . LEU A 1 176 ? 27.848 3.222 -40.421 1.00 98.00 176 LEU A N 1
ATOM 1397 C CA . LEU A 1 176 ? 26.546 2.656 -40.107 1.00 98.00 176 LEU A CA 1
ATOM 1398 C C . LEU A 1 176 ? 26.096 3.128 -38.727 1.00 98.00 176 LEU A C 1
ATOM 1400 O O . LEU A 1 176 ? 26.735 2.851 -37.714 1.00 98.00 176 LEU A O 1
ATOM 1404 N N . VAL A 1 177 ? 24.963 3.826 -38.695 1.00 98.06 177 VAL A N 1
ATOM 1405 C CA . VAL A 1 177 ? 24.339 4.292 -37.454 1.00 98.06 177 VAL A CA 1
ATOM 1406 C C . VAL A 1 177 ? 23.263 3.306 -37.036 1.00 98.06 177 VAL A C 1
ATOM 1408 O O . VAL A 1 177 ? 22.339 3.023 -37.802 1.00 98.06 177 VAL A O 1
ATOM 1411 N N . GLN A 1 178 ? 23.364 2.795 -35.814 1.00 98.00 178 GLN A N 1
ATOM 1412 C CA . GLN A 1 178 ? 22.433 1.807 -35.278 1.00 98.00 178 GLN A CA 1
ATOM 1413 C C . GLN A 1 178 ? 22.030 2.146 -33.850 1.00 98.00 178 GLN A C 1
ATOM 1415 O O . GLN A 1 178 ? 22.638 2.971 -33.168 1.00 98.00 178 GLN A O 1
ATOM 1420 N N . TYR A 1 179 ? 20.966 1.488 -33.410 1.00 98.44 179 TYR A N 1
ATOM 1421 C CA . TYR A 1 179 ? 20.440 1.605 -32.064 1.00 98.44 179 TYR A CA 1
ATOM 1422 C C . TYR A 1 179 ? 20.563 0.256 -31.371 1.00 98.44 179 TYR A C 1
ATOM 1424 O O . TYR A 1 179 ? 20.147 -0.768 -31.912 1.00 98.44 179 TYR A O 1
ATOM 1432 N N . GLN A 1 180 ? 21.121 0.264 -30.168 1.00 98.19 180 GLN A N 1
ATOM 1433 C CA . GLN A 1 180 ? 21.227 -0.916 -29.328 1.00 98.19 180 GLN A CA 1
ATOM 1434 C C . GLN A 1 180 ? 20.192 -0.840 -28.212 1.00 98.19 180 GLN A C 1
ATOM 1436 O O . GLN A 1 180 ? 20.101 0.164 -27.504 1.00 98.19 180 GLN A O 1
ATOM 1441 N N . LEU A 1 181 ? 19.436 -1.921 -28.034 1.00 98.38 181 LEU A N 1
ATOM 1442 C CA . LEU A 1 181 ? 18.488 -2.087 -26.940 1.00 98.38 181 LEU A CA 1
ATOM 1443 C C . LEU A 1 181 ? 19.001 -3.129 -25.951 1.00 98.38 181 LEU A C 1
ATOM 1445 O O . LEU A 1 181 ? 19.234 -4.278 -26.320 1.00 98.38 181 LEU A O 1
ATOM 1449 N N . ASN A 1 182 ? 19.124 -2.738 -24.685 1.00 97.81 182 ASN A N 1
ATOM 1450 C CA . ASN A 1 182 ? 19.482 -3.634 -23.589 1.00 97.81 182 ASN A CA 1
ATOM 1451 C C . ASN A 1 182 ? 18.324 -3.702 -22.589 1.00 97.81 182 ASN A C 1
ATOM 1453 O O . ASN A 1 182 ? 17.881 -2.664 -22.099 1.00 97.81 182 ASN A O 1
ATOM 1457 N N . LEU A 1 183 ? 17.832 -4.907 -22.288 1.00 97.12 183 LEU A N 1
ATOM 1458 C CA . LEU A 1 183 ? 16.750 -5.121 -21.323 1.00 97.12 183 LEU A CA 1
ATOM 1459 C C . LEU A 1 183 ? 17.142 -4.573 -19.942 1.00 97.12 183 LEU A C 1
ATOM 1461 O O . LEU A 1 183 ? 18.193 -4.919 -19.404 1.00 97.12 183 LEU A O 1
ATOM 1465 N N . HIS A 1 184 ? 16.287 -3.735 -19.362 1.00 97.50 184 HIS A N 1
ATOM 1466 C CA . HIS A 1 184 ? 16.476 -3.174 -18.028 1.00 97.50 184 HIS A CA 1
ATOM 1467 C C . HIS A 1 184 ? 15.134 -2.892 -17.353 1.00 97.50 184 HIS A C 1
ATOM 1469 O O . HIS A 1 184 ? 14.407 -1.961 -17.720 1.00 97.50 184 HIS A O 1
ATOM 1475 N N . ASN A 1 185 ? 14.825 -3.693 -16.339 1.00 96.19 185 ASN A N 1
ATOM 1476 C CA . ASN A 1 185 ? 13.604 -3.556 -15.559 1.00 96.19 185 ASN A CA 1
ATOM 1477 C C . ASN A 1 185 ? 13.766 -2.462 -14.502 1.00 96.19 185 ASN A C 1
ATOM 1479 O O . ASN A 1 185 ? 14.807 -2.365 -13.859 1.00 96.19 185 ASN A O 1
ATOM 1483 N N . VAL A 1 186 ? 12.711 -1.680 -14.291 1.00 95.06 186 VAL A N 1
ATOM 1484 C CA . VAL A 1 186 ? 12.660 -0.618 -13.273 1.00 95.06 186 VAL A CA 1
ATOM 1485 C C . VAL A 1 186 ? 11.515 -0.877 -12.304 1.00 95.06 186 VAL A C 1
ATOM 1487 O O . VAL A 1 186 ? 10.545 -1.553 -12.649 1.00 95.06 186 VAL A O 1
ATOM 1490 N N . LEU A 1 187 ? 11.592 -0.333 -11.092 1.00 93.06 187 LEU A N 1
ATOM 1491 C CA . LEU A 1 187 ? 10.496 -0.446 -10.133 1.00 93.06 187 LEU A CA 1
ATOM 1492 C C . LEU A 1 187 ? 9.380 0.530 -10.511 1.00 93.06 187 LEU A C 1
ATOM 1494 O O . LEU A 1 187 ? 9.628 1.714 -10.712 1.00 93.06 187 LEU A O 1
ATOM 1498 N N . TRP A 1 188 ? 8.146 0.049 -10.600 1.00 90.94 188 TRP A N 1
ATOM 1499 C CA . TRP A 1 188 ? 6.966 0.883 -10.793 1.00 90.94 188 TRP A CA 1
ATOM 1500 C C . TRP A 1 188 ? 6.282 1.156 -9.458 1.00 90.94 188 TRP A C 1
ATOM 1502 O O . TRP A 1 188 ? 5.937 0.231 -8.722 1.00 90.94 188 TRP A O 1
ATOM 1512 N N . GLU A 1 189 ? 6.062 2.432 -9.165 1.00 88.25 189 GLU A N 1
ATOM 1513 C CA . GLU A 1 189 ? 5.265 2.884 -8.035 1.00 88.25 189 GLU A CA 1
ATOM 1514 C C . GLU A 1 189 ? 3.792 2.965 -8.436 1.00 88.25 189 GLU A C 1
ATOM 1516 O O . GLU A 1 189 ? 3.378 3.789 -9.257 1.00 88.25 189 GLU A O 1
ATOM 1521 N N . ASP A 1 190 ? 2.982 2.118 -7.806 1.00 85.19 190 ASP A N 1
ATOM 1522 C CA . ASP A 1 190 ? 1.555 2.005 -8.098 1.00 85.19 190 ASP A CA 1
ATOM 1523 C C . ASP A 1 190 ? 0.752 3.282 -7.801 1.00 85.19 190 ASP A C 1
ATOM 1525 O O . ASP A 1 190 ? -0.292 3.531 -8.417 1.00 85.19 190 ASP A O 1
ATOM 1529 N N . ILE A 1 191 ? 1.234 4.081 -6.847 1.00 84.00 191 ILE A N 1
ATOM 1530 C CA . ILE A 1 191 ? 0.610 5.316 -6.379 1.00 84.00 191 ILE A CA 1
ATOM 1531 C C . ILE A 1 191 ? 1.310 6.485 -7.070 1.00 84.00 191 ILE A C 1
ATOM 1533 O O . ILE A 1 191 ? 2.465 6.791 -6.806 1.00 84.00 191 ILE A O 1
ATOM 1537 N N . GLY A 1 192 ? 0.608 7.159 -7.979 1.00 81.25 192 GLY A N 1
ATOM 1538 C CA . GLY A 1 192 ? 1.166 8.286 -8.734 1.00 81.25 192 GLY A CA 1
ATOM 1539 C C . GLY A 1 192 ? 1.883 7.909 -10.031 1.00 81.25 192 GLY A C 1
ATOM 1540 O O . GLY A 1 192 ? 2.107 8.804 -10.846 1.00 81.25 192 GLY A O 1
ATOM 1541 N N . GLY A 1 193 ? 2.154 6.620 -10.256 1.00 85.38 193 GLY A N 1
ATOM 1542 C CA . GLY A 1 193 ? 2.566 6.084 -11.548 1.00 85.38 193 GLY A CA 1
ATOM 1543 C C . GLY A 1 193 ? 3.934 6.577 -11.999 1.00 85.38 193 GLY A C 1
ATOM 1544 O O . GLY A 1 193 ? 4.057 7.195 -13.060 1.00 85.38 193 GLY A O 1
ATOM 1545 N N . THR A 1 194 ? 4.956 6.324 -11.182 1.00 90.88 194 THR A N 1
ATOM 1546 C CA . THR A 1 194 ? 6.336 6.695 -11.503 1.00 90.88 194 THR A CA 1
ATOM 1547 C C . THR A 1 194 ? 7.261 5.481 -11.501 1.00 90.88 194 THR A C 1
ATOM 1549 O O . THR A 1 194 ? 7.082 4.535 -10.740 1.00 90.88 194 THR A O 1
ATOM 1552 N N . TYR A 1 195 ? 8.231 5.483 -12.407 1.00 93.75 195 TYR A N 1
ATOM 1553 C CA . TYR A 1 195 ? 9.327 4.527 -12.474 1.00 93.75 195 TYR A CA 1
ATOM 1554 C C . TYR A 1 195 ? 10.453 4.998 -11.558 1.00 93.75 195 TYR A C 1
ATOM 1556 O O . TYR A 1 195 ? 10.805 6.177 -11.593 1.00 93.75 195 TYR A O 1
ATOM 1564 N N . HIS A 1 196 ? 11.039 4.083 -10.795 1.00 94.50 196 HIS A N 1
ATOM 1565 C CA . HIS A 1 196 ? 12.147 4.316 -9.873 1.00 94.50 196 HIS A CA 1
ATOM 1566 C C . HIS A 1 196 ? 13.318 3.414 -10.241 1.00 94.50 196 HIS A C 1
ATOM 1568 O O . HIS A 1 196 ? 13.170 2.192 -10.317 1.00 94.50 196 HIS A O 1
ATOM 1574 N N . ASP A 1 197 ? 14.476 4.028 -10.469 1.00 97.00 197 ASP A N 1
ATOM 1575 C CA . ASP A 1 197 ? 15.741 3.342 -10.726 1.00 97.00 197 ASP A CA 1
ATOM 1576 C C . ASP A 1 197 ? 16.905 4.336 -10.600 1.00 97.00 197 ASP A C 1
ATOM 1578 O O . ASP A 1 197 ? 16.819 5.471 -11.070 1.00 97.00 197 ASP A O 1
ATOM 1582 N N . ALA A 1 198 ? 18.009 3.915 -9.978 1.00 97.25 198 ALA A N 1
ATOM 1583 C CA . ALA A 1 198 ? 19.162 4.777 -9.717 1.00 97.25 198 ALA A CA 1
ATOM 1584 C C . ALA A 1 198 ? 19.853 5.296 -10.992 1.00 97.25 198 ALA A C 1
ATOM 1586 O O . ALA A 1 198 ? 20.515 6.330 -10.940 1.00 97.25 198 ALA A O 1
ATOM 1587 N N . LYS A 1 199 ? 19.705 4.605 -12.130 1.00 97.81 199 LYS A N 1
ATOM 1588 C CA . LYS A 1 199 ? 20.251 5.012 -13.431 1.00 97.81 199 LYS A CA 1
ATOM 1589 C C . LYS A 1 199 ? 19.386 6.068 -14.117 1.00 97.81 199 LYS A C 1
ATOM 1591 O O . LYS A 1 199 ? 19.878 6.730 -15.028 1.00 97.81 199 LYS A O 1
ATOM 1596 N N . LEU A 1 200 ? 18.128 6.252 -13.711 1.00 98.19 200 LEU A N 1
ATOM 1597 C CA . LEU A 1 200 ? 17.273 7.318 -14.238 1.00 98.19 200 LEU A CA 1
ATOM 1598 C C . LEU A 1 200 ? 17.717 8.678 -13.701 1.00 98.19 200 LEU A C 1
ATOM 1600 O O . LEU A 1 200 ? 18.178 8.796 -12.564 1.00 98.19 200 LEU A O 1
ATOM 1604 N N . LYS A 1 201 ? 17.531 9.726 -14.507 1.00 97.81 201 LYS A N 1
ATOM 1605 C CA . LYS A 1 201 ? 17.889 11.093 -14.124 1.00 97.81 201 LYS A CA 1
ATOM 1606 C C . LYS A 1 201 ? 17.089 11.527 -12.893 1.00 97.81 201 LYS A C 1
ATOM 1608 O O . LYS A 1 201 ? 15.872 11.679 -12.955 1.00 97.81 201 LYS A O 1
ATOM 1613 N N . GLY A 1 202 ? 17.777 11.723 -11.768 1.00 96.62 202 GLY A N 1
ATOM 1614 C CA . GLY A 1 202 ? 17.143 12.047 -10.482 1.00 96.62 202 GLY A CA 1
ATOM 1615 C C . GLY A 1 202 ? 16.445 10.862 -9.798 1.00 96.62 202 GLY A C 1
ATOM 1616 O O . GLY A 1 202 ? 15.618 11.077 -8.913 1.00 96.62 202 GLY A O 1
ATOM 1617 N N . GLY A 1 203 ? 16.747 9.628 -10.216 1.00 95.81 203 GLY A N 1
ATOM 1618 C CA . GLY A 1 203 ? 16.262 8.388 -9.604 1.00 95.81 203 GLY A CA 1
ATOM 1619 C C . GLY A 1 203 ? 14.823 7.997 -9.953 1.00 95.81 203 GLY A C 1
ATOM 1620 O O . GLY A 1 203 ? 14.369 6.932 -9.539 1.00 95.81 203 GLY A O 1
ATOM 1621 N N . LYS A 1 204 ? 14.089 8.841 -10.694 1.00 96.31 204 LYS A N 1
ATOM 1622 C CA . LYS A 1 204 ? 12.670 8.626 -11.000 1.00 96.31 204 LYS A CA 1
ATOM 1623 C C . LYS A 1 204 ? 12.236 9.220 -12.335 1.00 96.31 204 LYS A C 1
ATOM 1625 O O . LYS A 1 204 ? 12.821 10.187 -12.815 1.00 96.31 204 LYS A O 1
ATOM 1630 N N . CYS A 1 205 ? 11.156 8.691 -12.899 1.00 96.25 205 CYS A N 1
ATOM 1631 C CA . CYS A 1 205 ? 10.572 9.167 -14.151 1.00 96.25 205 CYS A CA 1
ATOM 1632 C C . CYS A 1 205 ? 9.071 8.849 -14.236 1.00 96.25 205 CYS A C 1
ATOM 1634 O O . CYS A 1 205 ? 8.627 7.843 -13.703 1.00 96.25 205 CYS A O 1
ATOM 1636 N N . SER A 1 206 ? 8.268 9.664 -14.923 1.00 93.31 206 SER A N 1
ATOM 1637 C CA . SER A 1 206 ? 6.825 9.412 -15.131 1.00 93.31 206 SER A CA 1
ATOM 1638 C C . SER A 1 206 ? 6.434 9.197 -16.598 1.00 93.31 206 SER A C 1
ATOM 1640 O O . SER A 1 206 ? 5.302 8.818 -16.901 1.00 93.31 206 SER A O 1
ATOM 1642 N N . THR A 1 207 ? 7.353 9.436 -17.531 1.00 94.88 207 THR A N 1
ATOM 1643 C CA . THR A 1 207 ? 7.116 9.382 -18.977 1.00 94.88 207 THR A CA 1
ATOM 1644 C C . THR A 1 207 ? 7.476 8.016 -19.561 1.00 94.88 207 THR A C 1
ATOM 1646 O O . THR A 1 207 ? 8.116 7.187 -18.925 1.00 94.88 207 THR A O 1
ATOM 1649 N N . ARG A 1 208 ? 7.038 7.743 -20.798 1.00 95.19 208 ARG A N 1
ATOM 1650 C CA . ARG A 1 208 ? 7.389 6.493 -21.503 1.00 95.19 208 ARG A CA 1
ATOM 1651 C C . ARG A 1 208 ? 8.883 6.416 -21.843 1.00 95.19 208 ARG A C 1
ATOM 1653 O O . ARG A 1 208 ? 9.433 5.321 -21.899 1.00 95.19 208 ARG A O 1
ATOM 1660 N N . ILE A 1 209 ? 9.478 7.571 -22.117 1.00 97.62 209 ILE A N 1
ATOM 1661 C CA . ILE A 1 209 ? 10.896 7.767 -22.407 1.00 97.62 209 ILE A CA 1
ATOM 1662 C C . ILE A 1 209 ? 11.476 8.528 -21.228 1.00 97.62 209 ILE A C 1
ATOM 1664 O O . ILE A 1 209 ? 10.944 9.575 -20.857 1.00 97.62 209 ILE A O 1
ATOM 1668 N N . CYS A 1 210 ? 12.536 8.001 -20.639 1.00 98.12 210 CYS A N 1
ATOM 1669 C CA . CYS A 1 210 ? 13.168 8.559 -19.461 1.00 98.12 210 CYS A CA 1
ATOM 1670 C C . CYS A 1 210 ? 14.647 8.792 -19.735 1.00 98.12 210 CYS A C 1
ATOM 1672 O O . CYS A 1 210 ? 15.361 7.877 -20.143 1.00 98.12 210 CYS A O 1
ATOM 1674 N N . SER A 1 211 ? 15.127 10.006 -19.479 1.00 98.12 211 SER A N 1
ATOM 1675 C CA . SER A 1 211 ? 16.563 10.271 -19.508 1.00 98.12 211 SER A CA 1
ATOM 1676 C C . SER A 1 211 ? 17.263 9.534 -18.368 1.00 98.12 211 SER A C 1
ATOM 1678 O O . SER A 1 211 ? 16.719 9.405 -17.267 1.00 98.12 211 SER A O 1
ATOM 1680 N N . THR A 1 212 ? 18.487 9.089 -18.621 1.00 98.50 212 THR A N 1
ATOM 1681 C CA . THR A 1 212 ? 19.340 8.465 -17.606 1.00 98.50 212 THR A CA 1
ATOM 1682 C C . THR A 1 212 ? 20.395 9.449 -17.092 1.00 98.50 212 THR A C 1
ATOM 1684 O O . THR A 1 212 ? 20.498 10.578 -17.581 1.00 98.50 212 THR A O 1
ATOM 1687 N N . ASN A 1 213 ? 21.173 9.037 -16.091 1.00 97.88 213 ASN A N 1
ATOM 1688 C CA . ASN A 1 213 ? 22.339 9.794 -15.626 1.00 97.88 213 ASN A CA 1
ATOM 1689 C C . ASN A 1 213 ? 23.469 9.830 -16.669 1.00 97.88 213 ASN A C 1
ATOM 1691 O O . ASN A 1 213 ? 24.302 10.731 -16.617 1.00 97.88 213 ASN A O 1
ATOM 1695 N N . ASN A 1 214 ? 23.479 8.890 -17.620 1.00 97.12 214 ASN A N 1
ATOM 1696 C CA . ASN A 1 214 ? 24.466 8.846 -18.689 1.00 97.12 214 ASN A CA 1
ATOM 1697 C C . ASN A 1 214 ? 23.939 9.621 -19.909 1.00 97.12 214 ASN A C 1
ATOM 1699 O O . ASN A 1 214 ? 22.929 9.216 -20.502 1.00 97.12 214 ASN A O 1
ATOM 1703 N N . PRO A 1 215 ? 24.593 10.725 -20.319 1.00 91.56 215 PRO A N 1
ATOM 1704 C CA . PRO A 1 215 ? 24.233 11.397 -21.561 1.00 91.56 215 PRO A CA 1
ATOM 1705 C C . PRO A 1 215 ? 24.437 10.415 -22.727 1.00 91.56 215 PRO A C 1
ATOM 1707 O O . PRO A 1 215 ? 25.462 9.748 -22.799 1.00 91.56 215 PRO A O 1
ATOM 1710 N N . GLY A 1 216 ? 23.438 10.271 -23.602 1.00 95.50 216 GLY A N 1
ATOM 1711 C CA . GLY A 1 216 ? 23.467 9.296 -24.704 1.00 95.50 216 GLY A CA 1
ATOM 1712 C C . GLY A 1 216 ? 22.727 7.977 -24.444 1.00 95.50 216 GLY A C 1
ATOM 1713 O O . GLY A 1 216 ? 22.654 7.137 -25.338 1.00 95.50 216 GLY A O 1
ATOM 1714 N N . VAL A 1 217 ? 22.129 7.793 -23.260 1.00 98.25 217 VAL A N 1
ATOM 1715 C CA . VAL A 1 217 ? 21.287 6.624 -22.962 1.00 98.25 217 VAL A CA 1
ATOM 1716 C C . VAL A 1 217 ? 19.889 7.065 -22.540 1.00 98.25 217 VAL A C 1
ATOM 1718 O O . VAL A 1 217 ? 19.721 7.841 -21.591 1.00 98.25 217 VAL A O 1
ATOM 1721 N N . LEU A 1 218 ? 18.874 6.528 -23.216 1.00 98.44 218 LEU A N 1
ATOM 1722 C CA . LEU A 1 218 ? 17.466 6.686 -22.849 1.00 98.44 218 LEU A CA 1
ATOM 1723 C C . LEU A 1 218 ? 16.927 5.366 -22.318 1.00 98.44 218 LEU A C 1
ATOM 1725 O O . LEU A 1 218 ? 17.216 4.315 -22.874 1.00 98.44 218 LEU A O 1
ATOM 1729 N N . TRP A 1 219 ? 16.108 5.402 -21.276 1.00 98.50 219 TRP A N 1
ATOM 1730 C CA . TRP A 1 219 ? 15.293 4.257 -20.895 1.00 98.50 219 TRP A CA 1
ATOM 1731 C C . TRP A 1 219 ? 13.918 4.374 -21.543 1.00 98.50 219 TRP A C 1
ATOM 1733 O O . TRP A 1 219 ? 13.244 5.397 -21.420 1.00 98.50 219 TRP A O 1
ATOM 1743 N N . ILE A 1 220 ? 13.498 3.323 -22.232 1.00 98.12 220 ILE A N 1
ATOM 1744 C CA . ILE A 1 220 ? 12.221 3.247 -22.925 1.00 98.12 220 ILE A CA 1
ATOM 1745 C C . ILE A 1 220 ? 11.401 2.145 -22.280 1.00 98.12 220 ILE A C 1
ATOM 1747 O O . ILE A 1 220 ? 11.823 0.990 -22.224 1.00 98.12 220 ILE A O 1
ATOM 1751 N N . ARG A 1 221 ? 10.192 2.479 -21.838 1.00 96.38 221 ARG A N 1
ATOM 1752 C CA . ARG A 1 221 ? 9.251 1.469 -21.359 1.00 96.38 221 ARG A CA 1
ATOM 1753 C C . ARG A 1 221 ? 8.912 0.484 -22.481 1.00 96.38 221 ARG A C 1
ATOM 1755 O O . ARG A 1 221 ? 8.487 0.919 -23.560 1.00 96.38 221 ARG A O 1
ATOM 1762 N N . GLY A 1 222 ? 9.036 -0.808 -22.180 1.00 94.12 222 GLY A N 1
ATOM 1763 C CA . GLY A 1 222 ? 8.631 -1.906 -23.057 1.00 94.12 222 GLY A CA 1
ATOM 1764 C C . GLY A 1 222 ? 7.111 -2.045 -23.155 1.00 94.12 222 GLY A C 1
ATOM 1765 O O . GLY A 1 222 ? 6.359 -1.074 -22.956 1.00 94.12 222 GLY A O 1
ATOM 1766 N N . LYS A 1 223 ? 6.634 -3.269 -23.419 1.00 87.94 223 LYS A N 1
ATOM 1767 C CA . LYS A 1 223 ? 5.194 -3.555 -23.450 1.00 87.94 223 LYS A CA 1
ATOM 1768 C C . LYS A 1 223 ? 4.565 -3.118 -22.130 1.00 87.94 223 LYS A C 1
ATOM 1770 O O . LYS A 1 223 ? 5.193 -3.167 -21.068 1.00 87.94 223 LYS A O 1
ATOM 1775 N N . LYS A 1 224 ? 3.311 -2.643 -22.200 1.00 72.12 224 LYS A N 1
ATOM 1776 C CA . LYS A 1 224 ? 2.533 -2.327 -20.995 1.00 72.12 224 LYS A CA 1
ATOM 1777 C C . LYS A 1 224 ? 2.610 -3.557 -20.105 1.00 72.12 224 LYS A C 1
ATOM 1779 O O . LYS A 1 224 ? 2.095 -4.604 -20.489 1.00 72.12 224 LYS A O 1
ATOM 1784 N N . ALA A 1 225 ? 3.267 -3.441 -18.957 1.00 64.44 225 ALA A N 1
ATOM 1785 C CA . ALA A 1 225 ? 3.183 -4.512 -17.994 1.00 64.44 225 ALA A CA 1
ATOM 1786 C C . ALA A 1 225 ? 1.704 -4.686 -17.633 1.00 64.44 225 ALA A C 1
ATOM 1788 O O . ALA A 1 225 ? 0.925 -3.722 -17.674 1.00 64.44 225 ALA A O 1
ATOM 1789 N N . ASN A 1 226 ? 1.321 -5.910 -17.275 1.00 64.31 226 ASN A N 1
ATOM 1790 C CA . ASN A 1 226 ? 0.017 -6.217 -16.692 1.00 64.31 226 ASN A CA 1
ATOM 1791 C C . ASN A 1 226 ? -0.090 -5.627 -15.271 1.00 64.31 226 ASN A C 1
ATOM 1793 O O . ASN A 1 226 ? -0.453 -6.300 -14.315 1.00 64.31 226 ASN A O 1
ATOM 1797 N N . HIS A 1 227 ? 0.212 -4.337 -15.135 1.00 65.31 227 HIS A N 1
ATOM 1798 C CA . HIS A 1 227 ? -0.120 -3.521 -13.976 1.00 65.31 227 HIS A CA 1
ATOM 1799 C C . HIS A 1 227 ? -1.618 -3.229 -13.934 1.00 65.31 227 HIS A C 1
ATOM 1801 O O . HIS A 1 227 ? -2.095 -2.653 -12.961 1.00 65.31 227 HIS A O 1
ATOM 1807 N N . LEU A 1 228 ? -2.371 -3.606 -14.974 1.00 72.19 228 LEU A N 1
ATOM 1808 C CA . LEU A 1 228 ? -3.822 -3.528 -14.950 1.00 72.19 228 LEU A CA 1
ATOM 1809 C C . LEU A 1 228 ? -4.334 -4.268 -13.721 1.00 72.19 228 LEU A C 1
ATOM 1811 O O . LEU A 1 228 ? -3.969 -5.414 -13.457 1.00 72.19 228 LEU A O 1
ATOM 1815 N N . LEU A 1 229 ? -5.166 -3.571 -12.957 1.00 79.50 229 LEU A N 1
ATOM 1816 C CA . LEU A 1 229 ? -5.831 -4.160 -11.816 1.00 79.50 229 LEU A CA 1
ATOM 1817 C C . LEU A 1 229 ? -6.674 -5.332 -12.307 1.00 79.50 229 LEU A C 1
ATOM 1819 O O . LEU A 1 229 ? -7.567 -5.171 -13.144 1.00 79.50 229 LEU A O 1
ATOM 1823 N N . ARG A 1 230 ? -6.360 -6.523 -11.806 1.00 84.06 230 ARG A N 1
ATOM 1824 C CA . ARG A 1 230 ? -7.068 -7.734 -12.197 1.00 84.06 230 ARG A CA 1
ATOM 1825 C C . ARG A 1 230 ? -8.473 -7.703 -11.589 1.00 84.06 230 ARG A C 1
ATOM 1827 O O . ARG A 1 230 ? -8.611 -7.313 -10.425 1.00 84.06 230 ARG A O 1
ATOM 1834 N N . PRO A 1 231 ? -9.533 -8.054 -12.332 1.00 84.94 231 PRO A N 1
ATOM 1835 C CA . PRO A 1 231 ? -10.892 -8.081 -11.791 1.00 84.94 231 PRO A CA 1
ATOM 1836 C C . PRO A 1 231 ? -11.043 -8.964 -10.544 1.00 84.94 231 PRO A C 1
ATOM 1838 O O . PRO A 1 231 ? -11.864 -8.654 -9.681 1.00 84.94 231 PRO A O 1
ATOM 1841 N N . GLU A 1 232 ? -10.234 -10.018 -10.433 1.00 84.81 232 GLU A N 1
ATOM 1842 C CA . GLU A 1 232 ? -10.231 -10.983 -9.328 1.00 84.81 232 GLU A CA 1
ATOM 1843 C C . GLU A 1 232 ? -9.656 -10.391 -8.035 1.00 84.81 232 GLU A C 1
ATOM 1845 O O . GLU A 1 232 ? -9.979 -10.855 -6.948 1.00 84.81 232 GLU A O 1
ATOM 1850 N N . ASP A 1 233 ? -8.841 -9.336 -8.135 1.00 84.94 233 ASP A N 1
ATOM 1851 C CA . ASP A 1 233 ? -8.303 -8.630 -6.969 1.00 84.94 233 ASP A CA 1
ATOM 1852 C C . ASP A 1 233 ? -9.334 -7.672 -6.335 1.00 84.94 233 ASP A C 1
ATOM 1854 O O . ASP A 1 233 ? -9.023 -7.025 -5.333 1.00 84.94 233 ASP A O 1
ATOM 1858 N N . ARG A 1 234 ? -10.546 -7.545 -6.902 1.00 89.00 234 ARG A N 1
ATOM 1859 C CA . ARG A 1 234 ? -11.597 -6.693 -6.334 1.00 89.00 234 ARG A CA 1
ATOM 1860 C C . ARG A 1 234 ? -12.261 -7.363 -5.135 1.00 89.00 234 ARG A C 1
ATOM 1862 O O . ARG A 1 234 ? -12.750 -8.487 -5.228 1.00 89.00 234 ARG A O 1
ATOM 1869 N N . LEU A 1 235 ? -12.395 -6.607 -4.058 1.00 87.56 235 LEU A N 1
ATOM 1870 C CA . LEU A 1 235 ? -13.131 -6.994 -2.867 1.00 87.56 235 LEU A CA 1
ATOM 1871 C C . LEU A 1 235 ? -14.566 -6.465 -2.958 1.00 87.56 235 LEU A C 1
ATOM 1873 O O . LEU A 1 235 ? -14.756 -5.293 -3.297 1.00 87.56 235 LEU A O 1
ATOM 1877 N N . PRO A 1 236 ? -15.589 -7.292 -2.693 1.00 89.88 236 PRO A N 1
ATOM 1878 C CA . PRO A 1 236 ? -16.940 -6.789 -2.503 1.00 89.88 236 PRO A CA 1
ATOM 1879 C C . PRO A 1 236 ? -16.978 -5.934 -1.231 1.00 89.88 236 PRO A C 1
ATOM 1881 O O . PRO A 1 236 ? -16.527 -6.344 -0.164 1.00 89.88 236 PRO A O 1
ATOM 1884 N N . CYS A 1 237 ? -17.502 -4.723 -1.368 1.00 89.31 237 CYS A N 1
ATOM 1885 C CA . CYS A 1 237 ? -17.584 -3.744 -0.305 1.00 89.31 237 CYS A CA 1
ATOM 1886 C C . CYS A 1 237 ? -19.005 -3.194 -0.203 1.00 89.31 237 CYS A C 1
ATOM 1888 O O . CYS A 1 237 ? -19.582 -2.717 -1.183 1.00 89.31 237 CYS A O 1
ATOM 1890 N N . LYS A 1 238 ? -19.571 -3.250 1.000 1.00 89.19 238 LYS A N 1
ATOM 1891 C CA . LYS A 1 238 ? -20.842 -2.628 1.373 1.00 89.19 238 LYS A CA 1
ATOM 1892 C C . LYS A 1 238 ? -20.570 -1.202 1.828 1.00 89.19 238 LYS A C 1
ATOM 1894 O O . LYS A 1 238 ? -19.706 -0.976 2.670 1.00 89.19 238 LYS A O 1
ATOM 1899 N N . ILE A 1 239 ? -21.297 -0.248 1.261 1.00 87.56 239 ILE A N 1
ATOM 1900 C CA . ILE A 1 239 ? -21.075 1.178 1.500 1.00 87.56 239 ILE A CA 1
ATOM 1901 C C . ILE A 1 239 ? -22.308 1.757 2.182 1.00 87.56 239 ILE A C 1
ATOM 1903 O O . ILE A 1 239 ? -23.406 1.727 1.618 1.00 87.56 239 ILE A O 1
ATOM 1907 N N . TYR A 1 240 ? -22.112 2.284 3.384 1.00 87.06 240 TYR A N 1
ATOM 1908 C CA . TYR A 1 240 ? -23.138 2.903 4.212 1.00 87.06 240 TYR A CA 1
ATOM 1909 C C . TYR A 1 240 ? -22.945 4.418 4.226 1.00 87.06 240 TYR A C 1
ATOM 1911 O O . TYR A 1 240 ? -21.815 4.908 4.247 1.00 87.06 240 TYR A O 1
ATOM 1919 N N . GLU A 1 241 ? -24.050 5.156 4.203 1.00 85.94 241 GLU A N 1
ATOM 1920 C CA . GLU A 1 241 ? -24.060 6.610 4.353 1.00 85.94 241 GLU A CA 1
ATOM 1921 C C . GLU A 1 241 ? -24.894 6.995 5.554 1.00 85.94 241 GLU A C 1
ATOM 1923 O O . GLU A 1 241 ? -26.076 6.645 5.664 1.00 85.94 241 GLU A O 1
ATOM 1928 N N . ASN A 1 242 ? -24.289 7.828 6.390 1.00 83.94 242 ASN A N 1
ATOM 1929 C CA . ASN A 1 242 ? -25.019 8.577 7.380 1.00 83.94 242 ASN A CA 1
ATOM 1930 C C . ASN A 1 242 ? -25.349 9.976 6.847 1.00 83.94 242 ASN A C 1
ATOM 1932 O O . ASN A 1 242 ? -24.492 10.861 6.803 1.00 83.94 242 ASN A O 1
ATOM 1936 N N . LYS A 1 243 ? -26.621 10.183 6.490 1.00 79.88 243 LYS A N 1
ATOM 1937 C CA . LYS A 1 243 ? -27.119 11.460 5.959 1.00 79.88 243 LYS A CA 1
ATOM 1938 C C . LYS A 1 243 ? -26.928 12.637 6.922 1.00 79.88 243 LYS A C 1
ATOM 1940 O O . LYS A 1 243 ? -26.805 13.761 6.452 1.00 79.88 243 LYS A O 1
ATOM 1945 N N . THR A 1 244 ? -26.905 12.411 8.240 1.00 79.44 244 THR A N 1
ATOM 1946 C CA . THR A 1 244 ? -26.756 13.509 9.214 1.00 79.44 244 THR A CA 1
ATOM 1947 C C . THR A 1 244 ? -25.309 13.945 9.399 1.00 79.44 244 THR A C 1
ATOM 1949 O O . THR A 1 244 ? -25.068 15.115 9.675 1.00 79.44 244 THR A O 1
ATOM 1952 N N . SER A 1 245 ? -24.339 13.043 9.222 1.00 72.25 245 SER A N 1
ATOM 1953 C CA . SER A 1 245 ? -22.917 13.339 9.443 1.00 72.25 245 SER A CA 1
ATOM 1954 C C . SER A 1 245 ? -22.083 13.426 8.164 1.00 72.25 245 SER A C 1
ATOM 1956 O O . SER A 1 245 ? -20.914 13.800 8.236 1.00 72.25 245 SER A O 1
ATOM 1958 N N . SER A 1 246 ? -22.658 13.106 6.996 1.00 73.88 246 SER A N 1
ATOM 1959 C CA . SER A 1 246 ? -21.934 12.989 5.716 1.00 73.88 246 SER A CA 1
ATOM 1960 C C . SER A 1 246 ? -20.734 12.032 5.788 1.00 73.88 246 SER A C 1
ATOM 1962 O O . SER A 1 246 ? -19.757 12.184 5.058 1.00 73.88 246 SER A O 1
ATOM 1964 N N . ILE A 1 247 ? -20.792 11.052 6.696 1.00 76.19 247 ILE A N 1
ATOM 1965 C CA . ILE A 1 247 ? -19.764 10.023 6.855 1.00 76.19 247 ILE A CA 1
ATOM 1966 C C . ILE A 1 247 ? -20.136 8.837 5.974 1.00 76.19 247 ILE A C 1
ATOM 1968 O O . ILE A 1 247 ? -21.267 8.341 6.023 1.00 76.19 247 ILE A O 1
ATOM 1972 N N . LEU A 1 248 ? -19.158 8.371 5.201 1.00 81.06 248 LEU A N 1
ATOM 1973 C CA . LEU A 1 248 ? -19.252 7.168 4.395 1.00 81.06 248 LEU A CA 1
ATOM 1974 C C . LEU A 1 248 ? -18.462 6.052 5.082 1.00 81.06 248 LEU A C 1
ATOM 1976 O O . LEU A 1 248 ? -17.271 6.182 5.356 1.00 81.06 248 LEU A O 1
ATOM 1980 N N . GLN A 1 249 ? -19.124 4.943 5.374 1.00 84.50 249 GLN A N 1
ATOM 1981 C CA . GLN A 1 249 ? -18.484 3.764 5.948 1.00 84.50 249 GLN A CA 1
ATOM 1982 C C . GLN A 1 2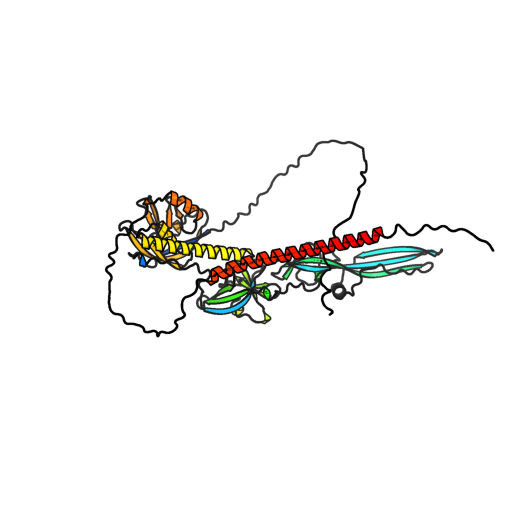49 ? -18.410 2.682 4.878 1.00 84.50 249 GLN A C 1
ATOM 1984 O O . GLN A 1 249 ? -19.422 2.333 4.270 1.00 84.50 249 GLN A O 1
ATOM 1989 N N . VAL A 1 250 ? -17.214 2.149 4.637 1.00 84.81 250 VAL A N 1
ATOM 1990 C CA . VAL A 1 250 ? -16.998 1.083 3.656 1.00 84.81 250 VAL A CA 1
ATOM 1991 C C . VAL A 1 250 ? -16.575 -0.175 4.385 1.00 84.81 250 VAL A C 1
ATOM 1993 O O . VAL A 1 250 ? -15.521 -0.229 5.010 1.00 84.81 250 VAL A O 1
ATOM 1996 N N . HIS A 1 251 ? -17.399 -1.204 4.274 1.00 85.50 251 HIS A N 1
ATOM 1997 C CA . HIS A 1 251 ? -17.137 -2.525 4.814 1.00 85.50 251 HIS A CA 1
ATOM 1998 C C . HIS A 1 251 ? -16.783 -3.457 3.659 1.00 85.50 251 HIS A C 1
ATOM 2000 O O . HIS A 1 251 ? -17.666 -3.828 2.890 1.00 85.50 251 HIS A O 1
ATOM 2006 N N . CYS A 1 252 ? -15.511 -3.815 3.515 1.00 83.69 252 CYS A N 1
ATOM 2007 C CA . CYS A 1 252 ? -15.060 -4.785 2.519 1.00 83.69 252 CYS A CA 1
ATOM 2008 C C . CYS A 1 252 ? -14.905 -6.165 3.156 1.00 83.69 252 CYS A C 1
ATOM 2010 O O . CYS A 1 252 ? -14.450 -6.258 4.294 1.00 83.69 252 CYS A O 1
ATOM 2012 N N . ASP A 1 253 ? -15.253 -7.223 2.423 1.00 79.06 253 ASP A N 1
ATOM 2013 C CA . ASP A 1 253 ? -15.126 -8.593 2.931 1.00 79.06 253 ASP A CA 1
ATOM 2014 C C . ASP A 1 253 ? -13.694 -8.882 3.425 1.00 79.06 253 ASP A C 1
ATOM 2016 O O . ASP A 1 253 ? -12.714 -8.493 2.785 1.00 79.06 253 ASP A O 1
ATOM 2020 N N . TYR A 1 254 ? -13.595 -9.609 4.545 1.00 66.75 254 TYR A N 1
ATOM 2021 C CA . TYR A 1 254 ? -12.352 -10.051 5.203 1.00 66.75 254 TYR A CA 1
ATOM 2022 C C . TYR A 1 254 ? -11.477 -8.953 5.826 1.00 66.75 254 TYR A C 1
ATOM 2024 O O . TYR A 1 254 ? -10.288 -9.187 6.069 1.00 66.75 254 TYR A O 1
ATOM 2032 N N . HIS A 1 255 ? -12.033 -7.769 6.097 1.00 66.31 255 HIS A N 1
ATOM 2033 C CA . HIS A 1 255 ? -11.256 -6.656 6.629 1.00 66.31 255 HIS A CA 1
ATOM 2034 C C . HIS A 1 255 ? -12.039 -5.719 7.556 1.00 66.31 255 HIS A C 1
ATOM 2036 O O . HIS A 1 255 ? -13.263 -5.639 7.514 1.00 66.31 255 HIS A O 1
ATOM 2042 N N . HIS A 1 256 ? -11.283 -4.950 8.351 1.00 64.62 256 HIS A N 1
ATOM 2043 C CA . HIS A 1 256 ? -11.815 -3.872 9.180 1.00 64.62 256 HIS A CA 1
ATOM 2044 C C . HIS A 1 256 ? -12.625 -2.874 8.339 1.00 64.62 256 HIS A C 1
ATOM 2046 O O . HIS A 1 256 ? -12.160 -2.473 7.265 1.00 64.62 256 HIS A O 1
ATOM 2052 N N . PRO A 1 257 ? -13.790 -2.423 8.829 1.00 64.75 257 PRO A N 1
ATOM 2053 C CA . PRO A 1 257 ? -14.525 -1.330 8.219 1.00 64.75 257 PRO A CA 1
ATOM 2054 C C . PRO A 1 257 ? -13.651 -0.086 8.160 1.00 64.75 257 PRO A C 1
ATOM 2056 O O . PRO A 1 257 ? -13.002 0.299 9.131 1.00 64.75 257 PRO A O 1
ATOM 2059 N N . LEU A 1 258 ? -13.621 0.526 6.986 1.00 67.38 258 LEU A N 1
ATOM 2060 C CA . LEU A 1 258 ? -12.890 1.752 6.739 1.00 67.38 258 LEU A CA 1
ATOM 2061 C C . LEU A 1 258 ? -13.865 2.918 6.868 1.00 67.38 258 LEU A C 1
ATOM 2063 O O . LEU A 1 258 ? -14.921 2.939 6.222 1.00 67.38 258 LEU A O 1
ATOM 2067 N N . HIS A 1 259 ? -13.509 3.894 7.698 1.00 65.56 259 HIS A N 1
ATOM 2068 C CA . HIS A 1 259 ? -14.311 5.092 7.893 1.00 65.56 259 HIS A CA 1
ATOM 2069 C C . HIS A 1 259 ? -13.772 6.223 7.014 1.00 65.56 259 HIS A C 1
ATOM 2071 O O . HIS A 1 259 ? -12.649 6.702 7.166 1.00 65.56 259 HIS A O 1
ATOM 2077 N N . PHE A 1 260 ? -14.603 6.686 6.085 1.00 67.12 260 PHE A N 1
ATOM 2078 C CA . PHE A 1 260 ? -14.323 7.838 5.239 1.00 67.12 260 PHE A CA 1
ATOM 2079 C C . PHE A 1 260 ? -15.175 9.004 5.743 1.00 67.12 260 PHE A C 1
ATOM 2081 O O . PHE A 1 260 ? -16.354 9.138 5.413 1.00 67.12 260 PHE A O 1
ATOM 2088 N N . LYS A 1 261 ? -14.592 9.829 6.614 1.00 67.38 261 LYS A N 1
ATOM 2089 C CA . LYS A 1 261 ? -15.205 11.078 7.085 1.00 67.38 261 LYS A CA 1
ATOM 2090 C C . LYS A 1 261 ? -14.800 12.266 6.194 1.00 67.38 261 LYS A C 1
ATOM 2092 O O . LYS A 1 261 ? -14.047 12.118 5.226 1.00 67.38 261 LYS A O 1
ATOM 2097 N N . VAL A 1 262 ? -15.316 13.450 6.539 1.00 55.69 262 VAL A N 1
ATOM 2098 C CA . VAL A 1 262 ? -14.957 14.765 5.978 1.00 55.69 262 VAL A CA 1
ATOM 2099 C C . VAL A 1 262 ? -13.434 14.956 6.031 1.00 55.69 262 VAL A C 1
ATOM 2101 O O . VAL A 1 262 ? -12.879 15.287 7.070 1.00 55.69 262 VAL A O 1
ATOM 2104 N N . GLY A 1 263 ? -12.757 14.737 4.902 1.00 62.34 263 GLY A N 1
ATOM 2105 C CA . GLY A 1 263 ? -11.290 14.700 4.830 1.00 62.34 263 GLY A CA 1
ATOM 2106 C C . GLY A 1 263 ? -10.739 13.608 3.911 1.00 62.34 263 GLY A C 1
ATOM 2107 O O . GLY A 1 263 ? -9.554 13.634 3.573 1.00 62.34 263 GLY A O 1
ATOM 2108 N N . ALA A 1 264 ? -11.592 12.683 3.454 1.00 84.19 264 ALA A N 1
ATOM 2109 C CA . ALA A 1 264 ? -11.240 11.762 2.383 1.00 84.19 264 ALA A CA 1
ATOM 2110 C C . ALA A 1 264 ? -10.846 12.527 1.109 1.00 84.19 264 ALA A C 1
ATOM 2112 O O . ALA A 1 264 ? -11.510 13.482 0.700 1.00 84.19 264 ALA A O 1
ATOM 2113 N N . CYS A 1 265 ? -9.762 12.095 0.473 1.00 88.81 265 CYS A N 1
ATOM 2114 C CA . CYS A 1 265 ? -9.218 12.741 -0.716 1.00 88.81 265 CYS A CA 1
ATOM 2115 C C . CYS A 1 265 ? -9.059 11.744 -1.863 1.00 88.81 265 CYS A C 1
ATOM 2117 O O . CYS A 1 265 ? -8.965 10.527 -1.653 1.00 88.81 265 CYS A O 1
ATOM 2119 N N . LYS A 1 266 ? -9.047 12.274 -3.086 1.00 91.12 266 LYS A N 1
ATOM 2120 C CA . LYS A 1 266 ? -8.894 11.499 -4.316 1.00 91.12 266 LYS A CA 1
ATOM 2121 C C . LYS A 1 266 ? -7.427 11.228 -4.626 1.00 91.12 266 LYS A C 1
ATOM 2123 O O . LYS A 1 266 ? -6.580 12.090 -4.428 1.00 91.12 266 LYS A O 1
ATOM 2128 N N . PHE A 1 267 ? -7.115 10.054 -5.157 1.00 90.94 267 PHE A N 1
ATOM 2129 C CA . PHE A 1 267 ? -5.804 9.779 -5.746 1.00 90.94 267 PHE A CA 1
ATOM 2130 C C . PHE A 1 267 ? -5.939 8.886 -6.981 1.00 90.94 267 PHE A C 1
ATOM 2132 O O . PHE A 1 267 ? -7.026 8.397 -7.283 1.00 90.94 267 PHE A O 1
ATOM 2139 N N . SER A 1 268 ? -4.835 8.664 -7.702 1.00 88.56 268 SER A N 1
ATOM 2140 C CA . SER A 1 268 ? -4.788 7.683 -8.790 1.00 88.56 268 SER A CA 1
ATOM 2141 C C . SER A 1 268 ? -3.945 6.471 -8.411 1.00 88.56 268 SER A C 1
ATOM 2143 O O . SER A 1 268 ? -2.795 6.612 -7.984 1.00 88.56 268 SER A O 1
ATOM 2145 N N . TYR A 1 269 ? -4.527 5.286 -8.594 1.00 89.69 269 TYR A N 1
ATOM 2146 C CA . TYR A 1 269 ? -3.899 3.992 -8.361 1.00 89.69 269 TYR A CA 1
ATOM 2147 C C . TYR A 1 269 ? -3.856 3.214 -9.667 1.00 89.69 269 TYR A C 1
ATOM 2149 O O . TYR A 1 269 ? -4.897 2.827 -10.194 1.00 89.69 269 TYR A O 1
ATOM 2157 N N . ARG A 1 270 ? -2.656 3.016 -10.222 1.00 85.25 270 ARG A N 1
ATOM 2158 C CA . ARG A 1 270 ? -2.461 2.316 -11.507 1.00 85.25 270 ARG A CA 1
ATOM 2159 C C . ARG A 1 270 ? -3.355 2.826 -12.656 1.00 85.25 270 ARG A C 1
ATOM 2161 O O . ARG A 1 270 ? -3.746 2.064 -13.534 1.00 85.25 270 ARG A O 1
ATOM 2168 N N . GLY A 1 271 ? -3.659 4.126 -12.659 1.00 84.81 271 GLY A N 1
ATOM 2169 C CA . GLY A 1 271 ? -4.521 4.775 -13.654 1.00 84.81 271 GLY A CA 1
ATOM 2170 C C . GLY A 1 271 ? -6.015 4.780 -13.315 1.00 84.81 271 GLY A C 1
ATOM 2171 O O . GLY A 1 271 ? -6.763 5.519 -13.949 1.00 84.81 271 GLY A O 1
ATOM 2172 N N . GLU A 1 272 ? -6.443 4.036 -12.296 1.00 88.38 272 GLU A N 1
ATOM 2173 C CA . GLU A 1 272 ? -7.799 4.117 -11.751 1.00 88.38 272 GLU A CA 1
ATOM 217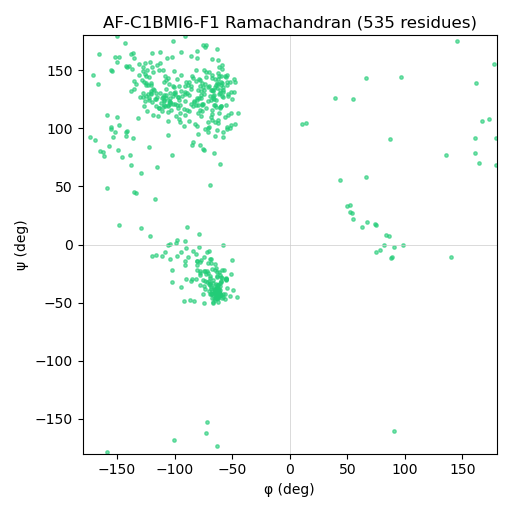4 C C . GLU A 1 272 ? -7.909 5.233 -10.706 1.00 88.38 272 GLU A C 1
ATOM 2176 O O . GLU A 1 272 ? -6.895 5.719 -10.191 1.00 88.38 272 GLU A O 1
ATOM 2181 N N . SER A 1 273 ? -9.135 5.664 -10.395 1.00 89.56 273 SER A N 1
ATOM 2182 C CA . SER A 1 273 ? -9.374 6.597 -9.286 1.00 89.56 273 SER A CA 1
ATOM 2183 C C . SER A 1 273 ? -9.493 5.852 -7.969 1.00 89.56 273 SER A C 1
ATOM 2185 O O . SER A 1 273 ? -10.027 4.749 -7.916 1.00 89.56 273 SER A O 1
ATOM 2187 N N . GLY A 1 274 ? -9.006 6.473 -6.904 1.00 90.81 274 GLY A N 1
ATOM 2188 C CA . GLY A 1 274 ? -9.118 5.958 -5.554 1.00 90.81 274 GLY A CA 1
ATOM 2189 C C . GLY A 1 274 ? -9.474 7.022 -4.531 1.00 90.81 274 GLY A C 1
ATOM 2190 O O . GLY A 1 274 ? -9.381 8.221 -4.791 1.00 90.81 274 GLY A O 1
ATOM 2191 N N . ILE A 1 275 ? -9.914 6.550 -3.369 1.00 89.50 275 ILE A N 1
ATOM 2192 C CA . ILE A 1 275 ? -10.320 7.327 -2.204 1.00 89.50 275 ILE A CA 1
ATOM 2193 C C . ILE A 1 275 ? -9.477 6.879 -1.021 1.00 89.50 275 ILE A C 1
ATOM 2195 O O . ILE A 1 275 ? -9.306 5.683 -0.765 1.00 89.50 275 ILE A O 1
ATOM 2199 N N . ARG A 1 276 ? -8.893 7.856 -0.340 1.00 89.31 276 ARG A N 1
ATOM 2200 C CA . ARG A 1 276 ? -8.069 7.647 0.844 1.00 89.31 276 ARG A CA 1
ATOM 2201 C C . ARG A 1 276 ? -8.904 7.924 2.092 1.00 89.31 276 ARG A C 1
ATOM 2203 O O . ARG A 1 276 ? -9.549 8.969 2.154 1.00 89.31 276 ARG A O 1
ATOM 2210 N N . SER A 1 277 ? -8.881 7.016 3.065 1.00 85.31 277 SER A N 1
ATOM 2211 C CA . SER A 1 277 ? -9.529 7.206 4.368 1.00 85.31 277 SER A CA 1
ATOM 2212 C C . SER A 1 277 ? -8.747 8.192 5.242 1.00 85.31 277 SER A C 1
ATOM 2214 O O . SER A 1 277 ? -7.611 8.563 4.926 1.00 85.31 277 SER A O 1
ATOM 2216 N N . GLU A 1 278 ? -9.328 8.614 6.365 1.00 79.94 278 GLU A N 1
ATOM 2217 C CA . GLU A 1 278 ? -8.602 9.433 7.347 1.00 79.94 278 GLU A CA 1
ATOM 2218 C C . GLU A 1 278 ? -7.425 8.672 7.965 1.00 79.94 278 GLU A C 1
ATOM 2220 O O . GLU A 1 278 ? -6.368 9.263 8.196 1.00 79.94 278 GLU A O 1
ATOM 2225 N N . GLU A 1 279 ? -7.561 7.351 8.141 1.00 77.31 279 GLU A N 1
ATOM 2226 C CA . GLU A 1 279 ? -6.454 6.497 8.586 1.00 77.31 279 GLU A CA 1
ATOM 2227 C C . GLU A 1 279 ? -5.372 6.335 7.508 1.00 77.31 279 GLU A C 1
ATOM 2229 O O . GLU A 1 279 ? -4.328 5.749 7.769 1.00 77.31 279 GLU A O 1
ATOM 2234 N N . GLY A 1 280 ? -5.603 6.862 6.301 1.00 84.19 280 GLY A N 1
ATOM 2235 C CA . GLY A 1 280 ? -4.690 6.845 5.168 1.00 84.19 280 GLY A CA 1
ATOM 2236 C C . GLY A 1 280 ? -4.779 5.593 4.301 1.00 84.19 280 GLY A C 1
ATOM 2237 O O . GLY A 1 280 ? -3.964 5.450 3.394 1.00 84.19 280 GLY A O 1
ATOM 2238 N N . VAL A 1 281 ? -5.745 4.703 4.529 1.00 86.19 281 VAL A N 1
ATOM 2239 C CA . VAL A 1 281 ? -5.945 3.493 3.717 1.00 86.19 281 VAL A CA 1
ATOM 2240 C C . VAL A 1 281 ? -6.570 3.873 2.374 1.00 86.19 281 VAL A C 1
ATOM 2242 O O . VAL A 1 281 ? -7.520 4.651 2.322 1.00 86.19 281 VAL A O 1
ATOM 2245 N N . GLY A 1 282 ? -6.031 3.344 1.274 1.00 89.56 282 GLY A N 1
ATOM 2246 C CA . GLY A 1 282 ? -6.532 3.614 -0.075 1.00 89.56 282 GLY A CA 1
ATOM 2247 C C . GLY A 1 282 ? -7.416 2.497 -0.635 1.00 89.56 282 GLY A C 1
ATOM 2248 O O . GLY A 1 282 ? -7.040 1.324 -0.596 1.00 89.56 282 GLY A O 1
ATOM 2249 N N . LEU A 1 283 ? -8.541 2.875 -1.244 1.00 90.81 283 LEU A N 1
ATOM 2250 C CA . LEU A 1 283 ? -9.377 2.008 -2.083 1.00 90.81 283 LEU A CA 1
ATOM 2251 C C . LEU A 1 283 ? -9.470 2.589 -3.491 1.00 90.81 283 LEU A C 1
ATOM 2253 O O . LEU A 1 283 ? -9.647 3.794 -3.628 1.00 90.81 283 LEU A O 1
ATOM 2257 N N . ALA A 1 284 ? -9.397 1.757 -4.528 1.00 91.25 284 ALA A N 1
ATOM 2258 C CA . ALA A 1 284 ? -9.556 2.182 -5.919 1.00 91.25 284 ALA A CA 1
ATOM 2259 C C . ALA A 1 284 ? -10.828 1.607 -6.561 1.00 91.25 284 ALA A C 1
ATOM 2261 O O . ALA A 1 284 ? -11.265 0.508 -6.222 1.00 91.25 284 ALA A O 1
ATOM 2262 N N . TRP A 1 285 ? -11.416 2.332 -7.511 1.00 90.62 285 TRP A N 1
ATOM 2263 C CA . TRP A 1 285 ? -12.573 1.898 -8.296 1.00 90.62 285 TRP A CA 1
ATOM 2264 C C . TRP A 1 285 ? -12.391 2.203 -9.780 1.00 90.62 285 TRP A C 1
ATOM 2266 O O . TRP A 1 285 ? -11.601 3.050 -10.188 1.00 90.62 285 TRP A O 1
ATOM 2276 N N . ASP A 1 286 ? -13.182 1.502 -10.584 1.00 82.31 286 ASP A N 1
ATOM 2277 C CA . ASP A 1 286 ? -13.172 1.592 -12.039 1.00 82.31 286 ASP A CA 1
ATOM 2278 C C . ASP A 1 286 ? -13.890 2.867 -12.492 1.00 82.31 286 ASP A C 1
ATOM 2280 O O . ASP A 1 286 ? -15.114 2.984 -12.363 1.00 82.31 286 ASP A O 1
ATOM 2284 N N . LEU A 1 287 ? -13.134 3.827 -13.030 1.00 65.31 287 LEU A N 1
ATOM 2285 C CA . LEU A 1 287 ? -13.687 5.103 -13.495 1.00 65.31 287 LEU A CA 1
ATOM 2286 C C . LEU A 1 287 ? -14.743 4.928 -14.593 1.00 65.31 287 LEU A C 1
ATOM 2288 O O . LEU A 1 287 ? -15.681 5.720 -14.678 1.00 65.31 287 LEU A O 1
ATOM 2292 N N . LYS A 1 288 ? -14.605 3.895 -15.432 1.00 72.25 288 LYS A N 1
ATOM 2293 C CA . LYS A 1 288 ? -15.442 3.722 -16.627 1.00 72.25 288 LYS A CA 1
ATOM 2294 C C . LYS A 1 288 ? -16.862 3.292 -16.293 1.00 72.25 288 LYS A C 1
ATOM 2296 O O . LYS A 1 288 ? -17.767 3.535 -17.083 1.00 72.25 288 LYS A O 1
ATOM 2301 N N . LYS A 1 289 ? -17.059 2.642 -15.145 1.00 72.69 289 LYS A N 1
ATOM 2302 C CA . LYS A 1 289 ? -18.376 2.146 -14.722 1.00 72.69 289 LYS A CA 1
ATOM 2303 C C . LYS A 1 289 ? -19.181 3.175 -13.930 1.00 72.69 289 LYS A C 1
ATOM 2305 O O . LYS A 1 289 ? -20.369 2.953 -13.713 1.00 72.69 289 LYS A O 1
ATOM 2310 N N . GLY A 1 290 ? -18.553 4.286 -13.532 1.00 68.31 290 GLY A N 1
ATOM 2311 C CA . GLY A 1 290 ? -19.097 5.187 -12.522 1.00 68.31 290 GLY A CA 1
ATOM 2312 C C . GLY A 1 290 ? -19.149 4.499 -11.153 1.00 68.31 290 GLY A C 1
ATOM 2313 O O . GLY A 1 290 ? -19.413 3.306 -11.041 1.00 68.31 290 GLY A O 1
ATOM 2314 N N . SER A 1 291 ? -18.880 5.243 -10.086 1.00 78.19 291 SER A N 1
ATOM 2315 C CA . SER A 1 291 ? -19.042 4.740 -8.720 1.00 78.19 291 SER A CA 1
ATOM 2316 C C . SER A 1 291 ? -19.953 5.684 -7.961 1.00 78.19 291 SER A C 1
ATOM 2318 O O . SER A 1 291 ? -19.793 6.906 -8.045 1.00 78.19 291 SER A O 1
ATOM 2320 N N . LYS A 1 292 ? -20.888 5.133 -7.181 1.00 80.06 292 LYS A N 1
ATOM 2321 C CA . LYS A 1 292 ? -21.704 5.944 -6.269 1.00 80.06 292 LYS A CA 1
ATOM 2322 C C . LYS A 1 292 ? -20.864 6.519 -5.131 1.00 80.06 292 LYS A C 1
ATOM 2324 O O . LYS A 1 292 ? -21.358 7.403 -4.439 1.00 80.06 292 LYS A O 1
ATOM 2329 N N . ILE A 1 293 ? -19.627 6.051 -4.943 1.00 79.12 293 ILE A N 1
ATOM 2330 C CA . ILE A 1 293 ? -18.654 6.635 -4.014 1.00 79.12 293 ILE A CA 1
ATOM 2331 C C . ILE A 1 293 ? -18.113 7.954 -4.562 1.00 79.12 293 ILE A C 1
ATOM 2333 O O . ILE A 1 293 ? -17.845 8.854 -3.777 1.00 79.12 293 ILE A O 1
ATOM 2337 N N . ALA A 1 294 ? -18.016 8.116 -5.889 1.00 80.19 294 ALA A N 1
ATOM 2338 C CA . ALA A 1 294 ? -17.375 9.274 -6.520 1.00 80.19 294 ALA A CA 1
ATOM 2339 C C . ALA A 1 294 ? -17.965 10.627 -6.075 1.00 80.19 294 ALA A C 1
ATOM 2341 O O . ALA A 1 294 ? -17.240 11.614 -6.010 1.00 80.19 294 ALA A O 1
ATOM 2342 N N . ARG A 1 295 ? -19.255 10.665 -5.712 1.00 79.44 295 ARG A N 1
ATOM 2343 C CA . ARG A 1 295 ? -19.944 11.865 -5.196 1.00 79.44 295 ARG A CA 1
ATOM 2344 C C . ARG A 1 295 ? -19.525 12.288 -3.781 1.00 79.44 295 ARG A C 1
ATOM 2346 O O . ARG A 1 295 ? -19.819 13.408 -3.390 1.00 79.44 295 ARG A O 1
ATOM 2353 N N . TYR A 1 296 ? -18.858 11.411 -3.032 1.00 76.25 296 TYR A N 1
ATOM 2354 C CA . TYR A 1 296 ? -18.366 11.663 -1.670 1.00 76.25 296 TYR A CA 1
ATOM 2355 C C . TYR A 1 296 ? -16.858 11.911 -1.620 1.00 76.25 296 TYR A C 1
ATOM 2357 O O . TYR A 1 296 ? -16.286 12.081 -0.545 1.00 76.25 296 TYR A O 1
ATOM 2365 N N . VAL A 1 297 ? -16.192 11.885 -2.773 1.00 78.50 297 VAL A N 1
ATOM 2366 C CA . VAL A 1 297 ? -14.746 12.050 -2.845 1.00 78.50 297 VAL A CA 1
ATOM 2367 C C . VAL A 1 297 ? -14.422 13.539 -2.768 1.00 78.50 297 VAL A C 1
ATOM 2369 O O . VAL A 1 297 ? -14.916 14.329 -3.572 1.00 78.50 297 VAL A O 1
ATOM 2372 N N . GLY A 1 298 ? -13.588 13.911 -1.796 1.00 82.38 298 GLY A N 1
ATOM 2373 C CA . GLY A 1 298 ? -13.080 15.270 -1.644 1.00 82.38 298 GLY A CA 1
ATOM 2374 C C . GLY A 1 298 ? -12.038 15.658 -2.710 1.00 82.38 298 GLY A C 1
ATOM 2375 O O . GLY A 1 298 ? -11.931 15.015 -3.758 1.00 82.38 298 GLY A O 1
ATOM 2376 N N . PRO A 1 299 ? -11.246 16.718 -2.470 1.00 90.31 299 PRO A N 1
ATOM 2377 C CA . PRO A 1 299 ? -10.217 17.165 -3.410 1.00 90.31 299 PRO A CA 1
ATOM 2378 C C . PRO A 1 299 ? -9.119 16.107 -3.621 1.00 90.31 299 PRO A C 1
ATOM 2380 O O . PRO A 1 299 ? -9.018 15.129 -2.881 1.00 90.31 299 PRO A O 1
ATOM 2383 N N . GLU A 1 300 ? -8.264 16.307 -4.627 1.00 91.44 300 GLU A N 1
ATOM 2384 C CA . GLU A 1 300 ? -7.077 15.465 -4.836 1.00 91.44 300 GLU A CA 1
ATOM 2385 C C . GLU A 1 300 ? -6.145 15.512 -3.608 1.00 91.44 300 GLU A C 1
ATOM 2387 O O . GLU A 1 300 ? -5.910 16.571 -3.020 1.00 91.44 300 GLU A O 1
ATOM 2392 N N . CYS A 1 301 ? -5.612 14.357 -3.213 1.00 90.50 301 CYS A N 1
ATOM 2393 C CA . CYS A 1 301 ? -4.726 14.207 -2.066 1.00 90.50 301 CYS A CA 1
ATOM 2394 C C . CYS A 1 301 ? -3.422 14.993 -2.269 1.00 90.50 301 CYS A C 1
ATOM 2396 O O . CYS A 1 301 ? -2.760 14.884 -3.307 1.00 90.50 301 CYS A O 1
ATOM 2398 N N . ASP A 1 302 ? -2.987 15.722 -1.237 1.00 89.56 302 ASP A N 1
ATOM 2399 C CA . ASP A 1 302 ? -1.655 16.329 -1.219 1.00 89.56 302 ASP A CA 1
ATOM 2400 C C . ASP A 1 302 ? -0.593 15.229 -1.076 1.00 89.56 302 ASP A C 1
ATOM 2402 O O . ASP A 1 302 ? -0.325 14.733 0.027 1.00 89.56 302 ASP A O 1
ATOM 2406 N N . LYS A 1 303 ? 0.044 14.876 -2.199 1.00 78.69 303 LYS A N 1
ATOM 2407 C CA . LYS A 1 303 ? 1.079 13.831 -2.289 1.00 78.69 303 LYS A CA 1
ATOM 2408 C C . LYS A 1 303 ? 2.207 13.986 -1.262 1.00 78.69 303 LYS A C 1
ATOM 2410 O O . LYS A 1 303 ? 2.849 12.996 -0.932 1.00 78.69 303 LYS A O 1
ATOM 2415 N N . LYS A 1 304 ? 2.480 15.202 -0.768 1.00 79.38 304 LYS A N 1
ATOM 2416 C CA . LYS A 1 304 ? 3.560 15.451 0.203 1.00 79.38 304 LYS A CA 1
ATOM 2417 C C . LYS A 1 304 ? 3.128 15.235 1.650 1.00 79.38 304 LYS A C 1
ATOM 2419 O O . LYS A 1 304 ? 3.960 14.883 2.478 1.00 79.38 304 LYS A O 1
ATOM 2424 N N . LYS A 1 305 ? 1.855 15.481 1.967 1.00 80.50 305 LYS A N 1
ATOM 2425 C CA . LYS A 1 305 ? 1.350 15.472 3.352 1.00 80.50 305 LYS A CA 1
ATOM 2426 C C . LYS A 1 305 ? 0.585 14.208 3.709 1.00 80.50 305 LYS A C 1
ATOM 2428 O O . LYS A 1 305 ? 0.437 13.898 4.887 1.00 80.50 305 LYS A O 1
ATOM 2433 N N . THR A 1 306 ? 0.072 13.506 2.706 1.00 79.44 306 THR A N 1
ATOM 2434 C CA . THR A 1 306 ? -0.920 12.451 2.904 1.00 79.44 306 THR A CA 1
ATOM 2435 C C . THR A 1 306 ? -0.423 11.119 2.348 1.00 79.44 306 THR A C 1
ATOM 2437 O O . THR A 1 306 ? -0.747 10.770 1.214 1.00 79.44 306 THR A O 1
ATOM 2440 N N . PRO A 1 307 ? 0.382 10.354 3.115 1.00 82.38 307 PRO A N 1
ATOM 2441 C CA . PRO A 1 307 ? 0.788 9.026 2.680 1.00 82.38 307 PRO A CA 1
ATOM 2442 C C . PRO A 1 307 ? -0.448 8.133 2.550 1.00 82.38 307 PRO A C 1
ATOM 2444 O O . PRO A 1 307 ? -1.365 8.187 3.379 1.00 82.38 307 PRO A O 1
ATOM 2447 N N . ILE A 1 308 ? -0.472 7.333 1.489 1.00 85.12 308 ILE A N 1
ATOM 2448 C CA . ILE A 1 308 ? -1.474 6.291 1.284 1.00 85.12 308 ILE A CA 1
ATOM 2449 C C . ILE A 1 308 ? -0.864 4.996 1.801 1.00 85.12 308 ILE A C 1
ATOM 2451 O O . ILE A 1 308 ? 0.130 4.503 1.265 1.00 85.12 308 ILE A O 1
ATOM 2455 N N . TYR A 1 309 ? -1.439 4.474 2.876 1.00 82.06 309 TYR A N 1
ATOM 2456 C CA . TYR A 1 309 ? -1.025 3.216 3.457 1.00 82.06 309 TYR A CA 1
ATOM 2457 C C . TYR A 1 309 ? -1.541 2.058 2.624 1.00 82.06 309 TYR A C 1
ATOM 2459 O O . TYR A 1 309 ? -2.673 2.032 2.134 1.00 82.06 309 TYR A O 1
ATOM 2467 N N . GLN A 1 310 ? -0.651 1.093 2.477 1.00 78.56 310 GLN A N 1
ATOM 2468 C CA . GLN A 1 310 ? -0.892 -0.115 1.728 1.00 78.56 310 GLN A CA 1
ATOM 2469 C C . GLN A 1 310 ? -1.723 -1.066 2.575 1.00 78.56 310 GLN A C 1
ATOM 2471 O O . GLN A 1 310 ? -1.511 -1.217 3.783 1.00 78.56 310 GLN A O 1
ATOM 2476 N N . TRP A 1 311 ? -2.626 -1.770 1.914 1.00 75.75 311 TRP A N 1
ATOM 2477 C CA . TRP A 1 311 ? -3.361 -2.851 2.527 1.00 75.75 311 TRP A CA 1
ATOM 2478 C C . TRP A 1 311 ? -2.418 -4.046 2.696 1.00 75.75 311 TRP A C 1
ATOM 2480 O O . TRP A 1 311 ? -2.103 -4.762 1.743 1.00 75.75 311 TRP A O 1
ATOM 2490 N N . SER A 1 312 ? -1.882 -4.214 3.906 1.00 70.19 312 SER A N 1
ATOM 2491 C CA . SER A 1 312 ? -0.963 -5.315 4.205 1.00 70.19 312 SER A CA 1
ATOM 2492 C C . SER A 1 312 ? -1.717 -6.641 4.315 1.00 70.19 312 SER A C 1
ATOM 2494 O O . SER A 1 312 ? -2.862 -6.667 4.767 1.00 70.19 312 SER A O 1
ATOM 2496 N N . ALA A 1 313 ? -1.069 -7.760 3.980 1.00 66.75 313 ALA A N 1
ATOM 2497 C CA . ALA A 1 313 ? -1.617 -9.096 4.251 1.00 66.75 313 ALA A CA 1
ATOM 2498 C C . ALA A 1 313 ? -1.952 -9.284 5.748 1.00 66.75 313 ALA A C 1
ATOM 2500 O O . ALA A 1 313 ? -2.937 -9.927 6.103 1.00 66.75 313 ALA A O 1
ATOM 2501 N N . ASN A 1 314 ? -1.197 -8.611 6.622 1.00 70.88 314 ASN A N 1
ATOM 2502 C CA . ASN A 1 314 ? -1.419 -8.604 8.066 1.00 70.88 314 ASN A CA 1
ATOM 2503 C C . ASN A 1 314 ? -2.705 -7.883 8.486 1.00 70.88 314 ASN A C 1
ATOM 2505 O O . ASN A 1 314 ? -3.137 -8.051 9.618 1.00 70.88 314 ASN A O 1
ATOM 2509 N N . SER A 1 315 ? -3.327 -7.079 7.621 1.00 69.25 315 SER A N 1
ATOM 2510 C CA . SER A 1 315 ? -4.590 -6.403 7.948 1.00 69.25 315 SER A CA 1
ATOM 2511 C C . SER A 1 315 ? -5.729 -7.390 8.203 1.00 69.25 315 SER A C 1
ATOM 2513 O O . SER A 1 315 ? -6.505 -7.174 9.131 1.00 69.25 315 SER A O 1
ATOM 2515 N N . LYS A 1 316 ? -5.795 -8.481 7.425 1.00 72.94 316 LYS A N 1
ATOM 2516 C CA . LYS A 1 316 ? -6.749 -9.570 7.643 1.00 72.94 316 LYS A CA 1
ATOM 2517 C C . LYS A 1 316 ? -6.436 -10.283 8.950 1.00 72.94 316 LYS A C 1
ATOM 2519 O O . LYS A 1 316 ? -7.304 -10.383 9.796 1.00 72.94 316 LYS A O 1
ATOM 2524 N N . PHE A 1 317 ? -5.179 -10.673 9.166 1.00 77.38 317 PHE A N 1
ATOM 2525 C CA . PHE A 1 317 ? -4.772 -11.312 10.421 1.00 77.38 317 PHE A CA 1
ATOM 2526 C C . PHE A 1 317 ? -5.102 -10.451 11.648 1.00 77.38 317 PHE A C 1
ATOM 2528 O O . PHE A 1 317 ? -5.613 -10.958 12.636 1.00 77.38 317 PHE A O 1
ATOM 2535 N N . ARG A 1 318 ? -4.856 -9.137 11.581 1.00 72.94 318 ARG A N 1
ATOM 2536 C CA . ARG A 1 318 ? -5.218 -8.196 12.650 1.00 72.94 318 ARG A CA 1
ATOM 2537 C C . ARG A 1 318 ? -6.728 -8.114 12.854 1.00 72.94 318 ARG A C 1
ATOM 2539 O O . ARG A 1 318 ? -7.154 -8.002 13.992 1.00 72.94 318 ARG A O 1
ATOM 2546 N N . TYR A 1 319 ? -7.514 -8.155 11.779 1.00 75.88 319 TYR A N 1
ATOM 2547 C CA . TYR A 1 319 ? -8.976 -8.176 11.853 1.00 75.88 319 TYR A CA 1
ATOM 2548 C C . TYR A 1 319 ? -9.505 -9.462 12.468 1.00 75.88 319 TYR A C 1
ATOM 2550 O O . TYR A 1 319 ? -10.281 -9.405 13.415 1.00 75.88 319 TYR A O 1
ATOM 2558 N N . ASP A 1 320 ? -9.029 -10.604 11.988 1.00 78.44 320 ASP A N 1
ATOM 2559 C CA . ASP A 1 320 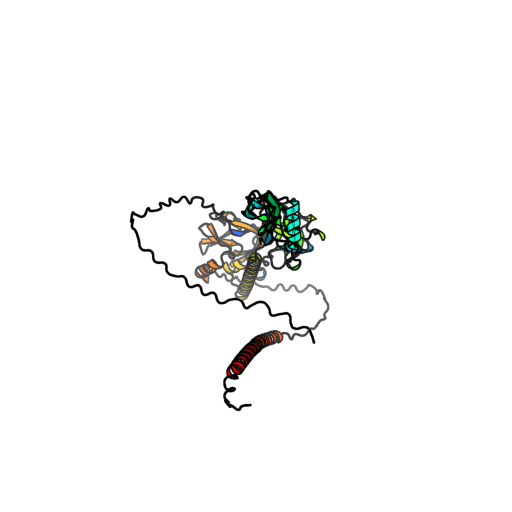? -9.407 -11.912 12.505 1.00 78.44 320 ASP A CA 1
ATOM 2560 C C . ASP A 1 320 ? -8.999 -12.033 13.983 1.00 78.44 320 ASP A C 1
ATOM 2562 O O . ASP A 1 320 ? -9.781 -12.498 14.806 1.00 78.44 320 ASP A O 1
ATOM 2566 N N . ALA A 1 321 ? -7.810 -11.541 14.352 1.00 82.50 321 ALA A N 1
ATOM 2567 C CA . ALA A 1 321 ? -7.350 -11.508 15.739 1.00 82.50 321 ALA A CA 1
ATOM 2568 C C . ALA A 1 321 ? -8.199 -10.580 16.620 1.00 82.50 321 ALA A C 1
ATOM 2570 O O . ALA A 1 321 ? -8.514 -10.949 17.747 1.00 82.50 321 ALA A O 1
ATOM 2571 N N . ALA A 1 322 ? -8.581 -9.400 16.124 1.00 80.31 322 ALA A N 1
ATOM 2572 C CA . ALA A 1 322 ? -9.409 -8.456 16.870 1.00 80.31 322 ALA A CA 1
ATOM 2573 C C . ALA A 1 322 ? -10.853 -8.965 17.029 1.00 80.31 322 ALA A C 1
ATOM 2575 O O . ALA A 1 322 ? -11.414 -8.872 18.115 1.00 80.31 322 ALA A O 1
ATOM 2576 N N . THR A 1 323 ? -11.415 -9.577 15.983 1.00 81.31 323 THR A N 1
ATOM 2577 C CA . THR A 1 323 ? -12.738 -10.225 16.011 1.00 81.31 323 THR A CA 1
ATOM 2578 C C . THR A 1 323 ? -12.741 -11.405 16.971 1.00 81.31 323 THR A C 1
ATOM 2580 O O . THR A 1 323 ? -13.615 -11.499 17.823 1.00 81.31 323 THR A O 1
ATOM 2583 N N . LYS A 1 324 ? -11.715 -12.262 16.906 1.00 86.06 324 LYS A N 1
ATOM 2584 C CA . LYS A 1 324 ? -11.566 -13.379 17.839 1.00 86.06 324 LYS A CA 1
ATOM 2585 C C . LYS A 1 324 ? -11.415 -12.899 19.282 1.00 86.06 324 LYS A C 1
ATOM 2587 O O . LYS A 1 324 ? -12.016 -13.482 20.173 1.00 86.06 324 LYS A O 1
ATOM 2592 N N . ALA A 1 325 ? -10.636 -11.843 19.516 1.00 85.44 325 ALA A N 1
ATOM 2593 C CA . ALA A 1 325 ? -10.501 -11.267 20.848 1.00 85.44 325 ALA A CA 1
ATOM 2594 C C . ALA A 1 325 ? -11.845 -10.741 21.378 1.00 85.44 325 ALA A C 1
ATOM 2596 O O . ALA A 1 325 ? -12.147 -10.951 22.548 1.00 85.44 325 ALA A O 1
ATOM 2597 N N . ASP A 1 326 ? -12.660 -10.100 20.538 1.00 84.88 326 ASP A N 1
ATOM 2598 C CA . ASP A 1 326 ? -13.994 -9.633 20.928 1.00 84.88 326 ASP A CA 1
ATOM 2599 C C . ASP A 1 326 ? -14.976 -10.790 21.186 1.00 84.88 326 ASP A C 1
ATOM 2601 O O . ASP A 1 326 ? -15.670 -10.788 22.203 1.00 84.88 326 ASP A O 1
ATOM 2605 N N . ASP A 1 327 ? -14.971 -11.827 20.341 1.00 87.06 327 ASP A N 1
ATOM 2606 C CA . ASP A 1 327 ? -15.758 -13.047 20.555 1.00 87.06 327 ASP A CA 1
ATOM 2607 C C . ASP A 1 327 ? -15.367 -13.748 21.868 1.00 87.06 327 ASP A C 1
ATOM 2609 O O . ASP A 1 327 ? -16.242 -14.139 22.646 1.00 87.06 327 ASP A O 1
ATOM 2613 N N . ASP A 1 328 ? -14.064 -13.851 22.155 1.00 90.50 328 ASP A N 1
ATOM 2614 C CA . ASP A 1 328 ? -13.540 -14.418 23.401 1.00 90.50 328 ASP A CA 1
ATOM 2615 C C . ASP A 1 328 ? -13.980 -13.586 24.624 1.00 90.50 328 ASP A C 1
ATOM 2617 O O . ASP A 1 328 ? -14.320 -14.143 25.671 1.00 90.50 328 ASP A O 1
ATOM 2621 N N . LEU A 1 329 ? -13.994 -12.250 24.519 1.00 88.94 329 LEU A N 1
ATOM 2622 C CA . LEU A 1 329 ? -14.478 -11.366 25.586 1.00 88.94 329 LEU A CA 1
ATOM 2623 C C . LEU A 1 329 ? -15.985 -11.510 25.814 1.00 88.94 329 LEU A C 1
ATOM 2625 O O . LEU A 1 329 ? -16.431 -11.581 26.962 1.00 88.94 329 LEU A O 1
ATOM 2629 N N . HIS A 1 330 ? -16.761 -11.598 24.737 1.00 92.50 330 HIS A N 1
ATOM 2630 C CA . HIS A 1 330 ? -18.203 -11.786 24.812 1.00 92.50 330 HIS A CA 1
ATOM 2631 C C . HIS A 1 330 ? -18.562 -13.146 25.427 1.00 92.50 330 HIS A C 1
ATOM 2633 O O . HIS A 1 330 ? -19.431 -13.213 26.297 1.00 92.50 330 HIS A O 1
ATOM 2639 N N . ALA A 1 331 ? -17.850 -14.215 25.052 1.00 93.94 331 ALA A N 1
ATOM 2640 C CA . ALA A 1 331 ? -18.004 -15.533 25.666 1.00 93.94 331 ALA A CA 1
ATOM 2641 C C . ALA A 1 331 ? -17.732 -15.491 27.179 1.00 93.94 331 ALA A C 1
ATOM 2643 O O . ALA A 1 331 ? -18.551 -15.962 27.964 1.00 93.94 331 ALA A O 1
ATOM 2644 N N . ARG A 1 332 ? -16.651 -14.824 27.612 1.00 93.69 332 ARG A N 1
ATOM 2645 C CA . ARG A 1 332 ? -16.337 -14.656 29.044 1.00 93.69 332 ARG A CA 1
ATOM 2646 C C . ARG A 1 332 ? -17.408 -13.879 29.807 1.00 93.69 332 ARG A C 1
ATOM 2648 O O . ARG A 1 332 ? -17.662 -14.184 30.971 1.00 93.69 332 ARG A O 1
ATOM 2655 N N . CYS A 1 333 ? -18.040 -12.891 29.173 1.00 95.81 333 CYS A N 1
ATOM 2656 C CA . CYS A 1 333 ? -19.181 -12.204 29.770 1.00 95.81 333 CYS A CA 1
ATOM 2657 C C . CYS A 1 333 ? -20.372 -13.142 29.974 1.00 95.81 333 CYS A C 1
ATOM 2659 O O . CYS A 1 333 ? -20.972 -13.143 31.049 1.00 95.81 333 CYS A O 1
ATOM 2661 N N . LEU A 1 334 ? -20.692 -13.966 28.974 1.00 96.25 334 LEU A N 1
ATOM 2662 C CA . LEU A 1 334 ? -21.770 -14.948 29.086 1.00 96.25 334 LEU A CA 1
ATOM 2663 C C . LEU A 1 334 ? -21.481 -15.966 30.197 1.00 96.25 334 LEU A C 1
ATOM 2665 O O . LEU A 1 334 ? -22.361 -16.228 31.015 1.00 96.25 334 LEU A O 1
ATOM 2669 N N . ASP A 1 335 ? -20.245 -16.456 30.296 1.00 95.81 335 ASP A N 1
ATOM 2670 C CA . ASP A 1 335 ? -19.824 -17.366 31.368 1.00 95.81 335 ASP A CA 1
ATOM 2671 C C . ASP A 1 335 ? -19.955 -16.716 32.754 1.00 95.81 335 ASP A C 1
ATOM 2673 O O . ASP A 1 335 ? -20.456 -17.332 33.698 1.00 95.81 335 ASP A O 1
ATOM 2677 N N . ALA A 1 336 ? -19.543 -15.450 32.890 1.00 94.94 336 ALA A N 1
ATOM 2678 C CA . ALA A 1 336 ? -19.705 -14.694 34.130 1.00 94.94 336 ALA A CA 1
ATOM 2679 C C . ALA A 1 336 ? -21.187 -14.504 34.485 1.00 94.94 336 ALA A C 1
ATOM 2681 O O . ALA A 1 336 ? -21.571 -14.683 35.639 1.00 94.94 336 ALA A O 1
ATOM 2682 N N . LEU A 1 337 ? -22.033 -14.203 33.499 1.00 96.00 337 LEU A N 1
ATOM 2683 C CA . LEU A 1 337 ? -23.474 -14.062 33.687 1.00 96.00 337 LEU A CA 1
ATOM 2684 C C . LEU A 1 337 ? -24.123 -15.370 34.161 1.00 96.00 337 LEU A C 1
ATOM 2686 O O . LEU A 1 337 ? -24.961 -15.337 35.063 1.00 96.00 337 LEU A O 1
ATOM 2690 N N . VAL A 1 338 ? -23.729 -16.515 33.592 1.00 96.31 338 VAL A N 1
ATOM 2691 C CA . VAL A 1 338 ? -24.185 -17.844 34.036 1.00 96.31 338 VAL A CA 1
ATOM 2692 C C . VAL A 1 338 ? -23.739 -18.105 35.474 1.00 96.31 338 VAL A C 1
ATOM 2694 O O . VAL A 1 338 ? -24.580 -18.395 36.325 1.00 96.31 338 VAL A O 1
ATOM 2697 N N . ARG A 1 339 ? -22.454 -17.889 35.779 1.00 94.31 339 ARG A N 1
ATOM 2698 C CA . ARG A 1 339 ? -21.894 -18.064 37.128 1.00 94.31 339 ARG A CA 1
ATOM 2699 C C . ARG A 1 339 ? -22.636 -17.229 38.178 1.00 94.31 339 ARG A C 1
ATOM 2701 O O . ARG A 1 339 ? -23.028 -17.770 39.211 1.00 94.31 339 ARG A O 1
ATOM 2708 N N . ILE A 1 340 ? -22.884 -15.946 37.898 1.00 94.12 340 ILE A N 1
ATOM 2709 C CA . ILE A 1 340 ? -23.626 -15.046 38.801 1.00 94.12 340 ILE A CA 1
ATOM 2710 C C . ILE A 1 340 ? -25.060 -15.550 39.014 1.00 94.12 340 ILE A C 1
ATOM 2712 O O . ILE A 1 340 ? -25.582 -15.499 40.129 1.00 94.12 340 ILE A O 1
ATOM 2716 N N . ARG A 1 341 ? -25.723 -16.043 37.960 1.00 94.25 341 ARG A N 1
ATOM 2717 C CA . ARG A 1 341 ? -27.102 -16.551 38.049 1.00 94.25 341 ARG A CA 1
ATOM 2718 C C . ARG A 1 341 ? -27.203 -17.824 38.886 1.00 94.25 341 ARG A C 1
ATOM 2720 O O . ARG A 1 341 ? -28.158 -17.958 39.650 1.00 94.25 341 ARG A O 1
ATOM 2727 N N . GLU A 1 342 ? -26.241 -18.731 38.753 1.00 93.56 342 GLU A N 1
ATOM 2728 C CA . GLU A 1 342 ? -26.232 -20.015 39.461 1.00 93.56 342 GLU A CA 1
ATOM 2729 C C . GLU A 1 342 ? -25.880 -19.858 40.940 1.00 93.56 342 GLU A C 1
ATOM 2731 O O . GLU A 1 342 ? -26.604 -20.340 41.813 1.00 93.56 342 GLU A O 1
ATOM 2736 N N . HIS A 1 343 ? -24.786 -19.158 41.232 1.00 89.81 343 HIS A N 1
ATOM 2737 C CA . HIS A 1 343 ? -24.247 -19.077 42.587 1.00 89.81 343 HIS A CA 1
ATOM 2738 C C . HIS A 1 343 ? -24.789 -17.897 43.394 1.00 89.81 343 HIS A C 1
ATOM 2740 O O . HIS A 1 343 ? -24.649 -17.885 44.616 1.00 89.81 343 HIS A O 1
ATOM 2746 N N . LYS A 1 344 ? -25.431 -16.921 42.734 1.00 86.56 344 LYS A N 1
ATOM 2747 C CA . LYS A 1 344 ? -25.919 -15.671 43.348 1.00 86.56 344 LYS A CA 1
ATOM 2748 C C . LYS A 1 344 ? -24.828 -14.898 44.090 1.00 86.56 344 LYS A C 1
ATOM 2750 O O . LYS A 1 344 ? -25.120 -14.071 44.956 1.00 86.56 344 LYS A O 1
ATOM 2755 N N . ASP A 1 345 ? -23.576 -15.153 43.738 1.00 88.69 345 ASP A N 1
ATOM 2756 C CA . ASP A 1 345 ? -22.433 -14.378 44.159 1.00 88.69 345 ASP A CA 1
ATOM 2757 C C . ASP A 1 345 ? -21.910 -13.575 42.973 1.00 88.69 345 ASP A C 1
ATOM 2759 O O . ASP A 1 345 ? -21.984 -13.973 41.810 1.00 88.69 345 ASP A O 1
ATOM 2763 N N . ILE A 1 346 ? -21.429 -12.379 43.275 1.00 90.69 346 ILE A N 1
ATOM 2764 C CA . ILE A 1 346 ? -20.820 -11.517 42.279 1.00 90.69 346 ILE A CA 1
ATOM 2765 C C . ILE A 1 346 ? -19.545 -10.934 42.857 1.00 90.69 346 ILE A C 1
ATOM 2767 O O . ILE A 1 346 ? -19.491 -10.486 44.008 1.00 90.69 346 ILE A O 1
ATOM 2771 N N . SER A 1 347 ? -18.491 -10.975 42.059 1.00 88.94 347 SER A N 1
ATOM 2772 C CA . SER A 1 347 ? -17.237 -10.308 42.363 1.00 88.94 347 SER A CA 1
ATOM 2773 C C . SER A 1 347 ? -17.066 -9.074 41.482 1.00 88.94 347 SER A C 1
ATOM 2775 O O . SER A 1 347 ? -17.666 -8.940 40.413 1.00 88.94 347 SER A O 1
ATOM 2777 N N . GLN A 1 348 ? -16.191 -8.168 41.915 1.00 85.44 348 GLN A N 1
ATOM 2778 C CA . GLN A 1 348 ? -15.777 -7.034 41.088 1.00 85.44 348 GLN A CA 1
ATOM 2779 C C . GLN A 1 348 ? -15.140 -7.503 39.766 1.00 85.44 348 GLN A C 1
ATOM 2781 O O . GLN A 1 348 ? -15.258 -6.823 38.750 1.00 85.44 348 GLN A O 1
ATOM 2786 N N . TRP A 1 349 ? -14.512 -8.682 39.768 1.00 85.88 349 TRP A N 1
ATOM 2787 C CA . TRP A 1 349 ? -13.955 -9.313 38.574 1.00 85.88 349 TRP A CA 1
ATOM 2788 C C . TRP A 1 349 ? -15.025 -9.749 37.587 1.00 85.88 349 TRP A C 1
ATOM 2790 O O . TRP A 1 349 ? -14.877 -9.506 36.393 1.00 85.88 349 TRP A O 1
ATOM 2800 N N . ASP A 1 350 ? -16.120 -10.331 38.080 1.00 92.25 350 ASP A N 1
ATOM 2801 C CA . ASP A 1 350 ? -17.243 -10.704 37.223 1.00 92.25 350 ASP A CA 1
ATOM 2802 C C . ASP A 1 350 ? -17.827 -9.467 36.536 1.00 92.25 350 ASP A C 1
ATOM 2804 O O . ASP A 1 350 ? -18.054 -9.486 35.328 1.00 92.25 350 ASP A O 1
ATOM 2808 N N . LEU A 1 351 ? -17.968 -8.359 37.279 1.00 93.56 351 LEU A N 1
ATOM 2809 C CA . LEU A 1 351 ? -18.391 -7.067 36.730 1.00 93.56 351 LEU A CA 1
ATOM 2810 C C . LEU A 1 351 ? -17.447 -6.524 35.655 1.00 93.56 351 LEU A C 1
ATOM 2812 O O . LEU A 1 351 ? -17.892 -5.790 34.772 1.00 93.56 351 LEU A O 1
ATOM 2816 N N . GLY A 1 352 ? -16.173 -6.911 35.708 1.00 93.25 352 GLY A N 1
ATOM 2817 C CA . GLY A 1 352 ? -15.177 -6.577 34.702 1.00 93.25 352 GLY A CA 1
ATOM 2818 C C . GLY A 1 352 ? -15.525 -7.076 33.307 1.00 93.25 352 GLY A C 1
ATOM 2819 O O . GLY A 1 352 ? -15.196 -6.396 32.343 1.00 93.25 352 GLY A O 1
ATOM 2820 N N . TYR A 1 353 ? -16.233 -8.205 33.187 1.00 94.19 353 TYR A N 1
ATOM 2821 C CA . TYR A 1 353 ? -16.634 -8.752 31.888 1.00 94.19 353 TYR A CA 1
ATOM 2822 C C . TYR A 1 353 ? -17.815 -8.022 31.238 1.00 94.19 353 TYR A C 1
ATOM 2824 O O . TYR A 1 353 ? -18.071 -8.203 30.051 1.00 94.19 353 TYR A O 1
ATOM 2832 N N . PHE A 1 354 ? -18.517 -7.179 31.997 1.00 95.38 354 PHE A N 1
ATOM 2833 C CA . PHE A 1 354 ? -19.602 -6.337 31.492 1.00 95.38 354 PHE A CA 1
ATOM 2834 C C . PHE A 1 354 ? -19.106 -4.958 31.030 1.00 95.38 354 PHE A C 1
ATOM 2836 O O . PHE A 1 354 ? -19.908 -4.094 30.672 1.00 95.38 354 PHE A O 1
ATOM 2843 N N . TYR A 1 355 ? -17.793 -4.711 31.073 1.00 94.62 355 TYR A N 1
ATOM 2844 C CA . TYR A 1 355 ? -17.203 -3.459 30.620 1.00 94.62 355 TYR A CA 1
ATOM 2845 C C . TYR A 1 355 ? -17.203 -3.402 29.080 1.00 94.62 355 TYR A C 1
ATOM 2847 O O . TYR A 1 355 ? -16.750 -4.342 28.431 1.00 94.62 355 TYR A O 1
ATOM 2855 N N . PRO A 1 356 ? -17.685 -2.321 28.445 1.00 92.06 356 PRO A N 1
ATOM 2856 C CA . PRO A 1 356 ? -17.774 -2.273 26.990 1.00 92.06 356 PRO A CA 1
ATOM 2857 C C . PRO A 1 356 ? -16.391 -2.181 26.327 1.00 92.06 356 PRO A C 1
ATOM 2859 O O . PRO A 1 356 ? -15.539 -1.385 26.730 1.00 92.06 356 PRO A O 1
ATOM 2862 N N . SER A 1 357 ? -16.188 -2.956 25.258 1.00 87.50 357 SER A N 1
ATOM 2863 C CA . SER A 1 357 ? -14.989 -2.901 24.406 1.00 87.50 357 SER A CA 1
ATOM 2864 C C . SER A 1 357 ? -15.029 -1.750 23.388 1.00 87.50 357 SER A C 1
ATOM 2866 O O . SER A 1 357 ? -13.998 -1.394 22.816 1.00 87.50 357 SER A O 1
ATOM 2868 N N . SER A 1 358 ? -16.198 -1.129 23.179 1.00 85.75 358 SER A N 1
ATOM 2869 C CA . SER A 1 358 ? -16.437 -0.017 22.246 1.00 85.75 358 SER A CA 1
ATOM 2870 C C . SER A 1 358 ? -16.832 1.292 22.943 1.00 85.75 358 SER A C 1
ATOM 2872 O O . SER A 1 358 ? -17.423 1.267 24.022 1.00 85.75 358 SER A O 1
ATOM 2874 N N . PRO A 1 359 ? -16.579 2.463 22.326 1.00 85.06 359 PRO A N 1
ATOM 2875 C CA . PRO A 1 359 ? -17.176 3.723 22.765 1.00 85.06 359 PRO A CA 1
ATOM 2876 C C . PRO A 1 359 ? -18.685 3.745 22.469 1.00 85.06 359 PRO A C 1
ATOM 2878 O O . PRO A 1 359 ? -19.131 3.181 21.476 1.00 85.06 359 PRO A O 1
ATOM 2881 N N . GLY A 1 360 ? -19.470 4.424 23.303 1.00 84.06 360 GLY A N 1
ATOM 2882 C CA . GLY A 1 360 ? -20.927 4.491 23.155 1.00 84.06 360 GLY A CA 1
ATOM 2883 C C . GLY A 1 360 ? -21.678 4.531 24.489 1.00 84.06 360 GLY A C 1
ATOM 2884 O O . GLY A 1 360 ? -21.057 4.482 25.554 1.00 84.06 360 GLY A O 1
ATOM 2885 N N . PRO A 1 361 ? -23.010 4.695 24.463 1.00 88.56 361 PRO A N 1
ATOM 2886 C CA . PRO A 1 361 ? -23.841 4.644 25.659 1.00 88.56 361 PRO A CA 1
ATOM 2887 C C . PRO A 1 361 ? -24.106 3.189 26.078 1.00 88.56 361 PRO A C 1
ATOM 2889 O O . PRO A 1 361 ? -24.837 2.477 25.395 1.00 88.56 361 PRO A O 1
ATOM 2892 N N . PHE A 1 362 ? -23.577 2.768 27.227 1.00 95.19 362 PHE A N 1
ATOM 2893 C CA . PHE A 1 362 ? -23.692 1.390 27.723 1.00 95.19 362 PHE A CA 1
ATOM 2894 C C . PHE A 1 362 ? -24.155 1.337 29.180 1.00 95.19 362 PHE A C 1
ATOM 2896 O O . PHE A 1 362 ? -23.962 2.312 29.921 1.00 95.19 362 PHE A O 1
ATOM 2903 N N . PRO A 1 363 ? -24.773 0.220 29.609 1.00 96.75 363 PRO A N 1
ATOM 2904 C CA . PRO A 1 363 ? -24.997 -0.017 31.023 1.00 96.75 363 PRO A CA 1
ATOM 2905 C C . PRO A 1 363 ? -23.656 -0.102 31.761 1.00 96.75 363 PRO A C 1
ATOM 2907 O O . PRO A 1 363 ? -22.647 -0.566 31.231 1.00 96.75 363 PRO A O 1
ATOM 2910 N N . ALA A 1 364 ? -23.651 0.387 32.992 1.00 96.56 364 ALA A N 1
ATOM 2911 C CA . ALA A 1 364 ? -22.522 0.338 33.901 1.00 96.56 364 ALA A CA 1
ATOM 2912 C C . ALA A 1 364 ? -22.981 -0.297 35.207 1.00 96.56 364 ALA A C 1
ATOM 2914 O O . ALA A 1 364 ? -24.069 0.011 35.694 1.00 96.56 364 ALA A O 1
ATOM 2915 N N . TYR A 1 365 ? -22.139 -1.147 35.782 1.00 96.19 365 TYR A N 1
ATOM 2916 C CA . TYR A 1 365 ? -22.489 -1.940 36.955 1.00 96.19 365 TYR A CA 1
ATOM 2917 C C . TYR A 1 365 ? -21.486 -1.710 38.079 1.00 96.19 365 TYR A C 1
ATOM 2919 O O . TYR A 1 365 ? -20.297 -1.522 37.826 1.00 96.19 365 TYR A O 1
ATOM 2927 N N . ARG A 1 366 ? -21.935 -1.723 39.333 1.00 93.94 366 ARG A N 1
ATOM 2928 C CA . ARG A 1 366 ? -21.040 -1.709 40.498 1.00 93.94 366 ARG A CA 1
ATOM 2929 C C . ARG A 1 366 ? -21.681 -2.401 41.690 1.00 93.94 366 ARG A C 1
ATOM 2931 O O . ARG A 1 366 ? -22.900 -2.523 41.765 1.00 93.94 366 ARG A O 1
ATOM 2938 N N . LEU A 1 367 ? -20.854 -2.796 42.651 1.00 90.50 367 LEU A N 1
ATOM 2939 C CA . LEU A 1 367 ? -21.326 -3.303 43.937 1.00 90.50 367 LEU A CA 1
ATOM 2940 C C . LEU A 1 367 ? -21.351 -2.171 44.956 1.00 90.50 367 LEU A C 1
ATOM 2942 O O . LEU A 1 367 ? -20.308 -1.585 45.266 1.00 90.50 367 LEU A O 1
ATOM 2946 N N . ASN A 1 368 ? -22.535 -1.879 45.496 1.00 86.88 368 ASN A N 1
ATOM 2947 C CA . ASN A 1 368 ? -22.650 -0.975 46.628 1.00 86.88 368 ASN A CA 1
ATOM 2948 C C . ASN A 1 368 ? -22.352 -1.734 47.924 1.00 86.88 368 ASN A C 1
ATOM 2950 O O . ASN A 1 368 ? -22.986 -2.730 48.281 1.00 86.88 368 ASN A O 1
ATOM 2954 N N . LYS A 1 369 ? -21.321 -1.261 48.617 1.00 68.12 369 LYS A N 1
ATOM 2955 C CA . LYS A 1 369 ? -20.686 -1.981 49.720 1.00 68.12 369 LYS A CA 1
ATOM 2956 C C . LYS A 1 369 ? -21.467 -1.911 51.018 1.00 68.12 369 LYS A C 1
ATOM 2958 O O . LYS A 1 369 ? -21.328 -2.817 51.830 1.00 68.12 369 LYS A O 1
ATOM 2963 N N . SER A 1 370 ? -22.295 -0.885 51.213 1.00 70.00 370 SER A N 1
ATOM 2964 C CA . SER A 1 370 ? -23.158 -0.810 52.395 1.00 70.00 370 SER A CA 1
ATOM 2965 C C . SER A 1 370 ? -24.337 -1.780 52.317 1.00 70.00 370 SER A C 1
ATOM 2967 O O . SER A 1 370 ? -24.872 -2.161 53.354 1.00 70.00 370 SER A O 1
ATOM 2969 N N . SER A 1 371 ? -24.725 -2.208 51.114 1.00 59.84 371 SER A N 1
ATOM 2970 C CA .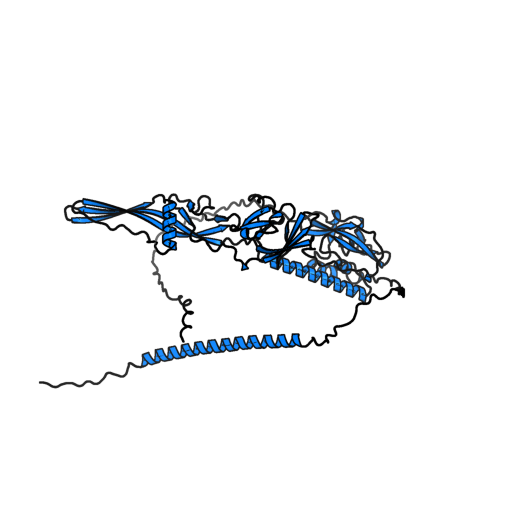 SER A 1 371 ? -25.985 -2.915 50.890 1.00 59.84 371 SER A CA 1
ATOM 2971 C C . SER A 1 371 ? -25.836 -4.330 50.324 1.00 59.84 371 SER A C 1
ATOM 2973 O O . SER A 1 371 ? -26.821 -5.060 50.313 1.00 59.84 371 SER A O 1
ATOM 2975 N N . LYS A 1 372 ? -24.637 -4.762 49.891 1.00 79.56 372 LYS A N 1
ATOM 2976 C CA . LYS A 1 372 ? -24.469 -6.002 49.093 1.00 79.56 372 LYS A CA 1
ATOM 2977 C C . LYS A 1 372 ? -25.399 -6.021 47.869 1.00 79.56 372 LYS A C 1
ATOM 2979 O O . LYS A 1 372 ? -25.814 -7.081 47.405 1.00 79.56 372 LYS A O 1
ATOM 2984 N N . VAL A 1 373 ? -25.742 -4.832 47.382 1.00 88.56 373 VAL A N 1
ATOM 2985 C CA . VAL A 1 373 ? -26.678 -4.627 46.283 1.00 88.56 373 VAL A CA 1
ATOM 2986 C C . VAL A 1 373 ? -25.889 -4.350 45.018 1.00 88.56 373 VAL A C 1
ATOM 2988 O O . VAL A 1 373 ? -24.920 -3.581 45.010 1.00 88.56 373 VAL A O 1
ATOM 2991 N N . LEU A 1 374 ? -26.333 -4.986 43.942 1.00 93.44 374 LEU A N 1
ATOM 2992 C CA . LEU A 1 374 ? -25.905 -4.668 42.596 1.00 93.44 374 LEU A CA 1
ATOM 2993 C C . LEU A 1 374 ? -26.588 -3.370 42.156 1.00 93.44 374 LEU A C 1
ATOM 2995 O O . LEU A 1 374 ? -27.815 -3.285 42.097 1.00 93.44 374 LEU A O 1
ATOM 2999 N N . GLU A 1 375 ? -25.790 -2.362 41.825 1.00 95.06 375 GLU A N 1
ATOM 3000 C CA . GLU A 1 375 ? -26.289 -1.124 41.242 1.00 95.06 375 GLU A CA 1
ATOM 3001 C C . GLU A 1 375 ? -25.985 -1.081 39.746 1.00 95.06 375 GLU A C 1
ATOM 3003 O O . GLU A 1 375 ? -24.870 -1.393 39.316 1.00 95.06 375 GLU A O 1
ATOM 3008 N N . CYS A 1 376 ? -26.959 -0.624 38.961 1.00 96.62 376 CYS A N 1
ATOM 3009 C CA . CYS A 1 376 ? -26.774 -0.277 37.558 1.00 96.62 376 CYS A CA 1
ATOM 3010 C C . CYS A 1 376 ? -26.940 1.224 37.336 1.00 96.62 376 CYS A C 1
ATOM 3012 O O . CYS A 1 376 ? -27.608 1.940 38.086 1.00 96.62 376 CYS A O 1
ATOM 3014 N N . SER A 1 377 ? -26.329 1.686 36.260 1.00 96.75 377 SER A N 1
ATOM 3015 C CA . SER A 1 377 ? -26.460 3.021 35.703 1.00 96.75 377 SER A CA 1
ATOM 3016 C C . SER A 1 377 ? -26.247 2.915 34.190 1.00 96.75 377 SER A C 1
ATOM 3018 O O . SER A 1 377 ? -25.980 1.837 33.656 1.00 96.75 377 SER A O 1
ATOM 3020 N N . LYS A 1 378 ? -26.339 4.035 33.484 1.00 95.25 378 LYS A N 1
ATOM 3021 C CA . LYS A 1 378 ? -25.973 4.152 32.077 1.00 95.25 378 LYS A CA 1
ATOM 3022 C C . LYS A 1 378 ? -24.877 5.194 31.950 1.00 95.25 378 LYS A C 1
ATOM 3024 O O . LYS A 1 378 ? -25.015 6.295 32.482 1.00 95.25 378 LYS A O 1
ATOM 3029 N N . TYR A 1 379 ? -23.797 4.867 31.253 1.00 96.06 379 TYR A N 1
ATOM 3030 C CA . TYR A 1 379 ? -22.653 5.753 31.037 1.00 96.06 379 TYR A CA 1
ATOM 3031 C C . TYR A 1 379 ? -22.388 5.929 29.547 1.00 96.06 379 TYR A C 1
ATOM 3033 O O . TYR A 1 379 ? -22.640 5.038 28.740 1.00 96.06 379 TYR A O 1
ATOM 3041 N N . LEU A 1 380 ? -21.852 7.091 29.182 1.00 88.94 380 LEU A N 1
ATOM 3042 C CA . LEU A 1 380 ? -21.246 7.307 27.876 1.00 88.94 380 LEU A CA 1
ATOM 3043 C C . LEU A 1 380 ? -19.767 6.943 27.970 1.00 88.94 380 LEU A C 1
ATOM 3045 O O . LEU A 1 380 ? -19.021 7.615 28.678 1.00 88.94 380 LEU A O 1
ATOM 3049 N N . PHE A 1 381 ? -19.345 5.919 27.241 1.00 90.31 381 PHE A N 1
ATOM 3050 C CA . PHE A 1 381 ? -17.954 5.503 27.120 1.00 90.31 381 PHE A CA 1
ATOM 3051 C C . PHE A 1 381 ? -17.312 6.134 25.884 1.00 90.31 381 PHE A C 1
ATOM 3053 O O . PHE A 1 381 ? -17.964 6.340 24.859 1.00 90.31 381 PHE A O 1
ATOM 3060 N N . THR A 1 382 ? -16.027 6.465 25.964 1.00 85.69 382 THR A N 1
ATOM 3061 C CA . THR A 1 382 ? -15.289 7.115 24.877 1.00 85.69 382 THR A CA 1
ATOM 3062 C C . THR A 1 382 ? -13.871 6.569 24.764 1.00 85.69 382 THR A C 1
ATOM 3064 O O . THR A 1 382 ? -13.293 6.118 25.748 1.00 85.69 382 THR A O 1
ATOM 3067 N N . LEU A 1 383 ? -13.302 6.632 23.562 1.00 83.50 383 LEU A N 1
ATOM 3068 C CA . LEU A 1 383 ? -11.910 6.276 23.310 1.00 83.50 383 LEU A CA 1
ATOM 3069 C C . LEU A 1 383 ? -10.993 7.439 23.712 1.00 83.50 383 LEU A C 1
ATOM 3071 O O . LEU A 1 383 ? -11.166 8.569 23.243 1.00 83.50 383 LEU A O 1
ATOM 3075 N N . LYS A 1 384 ? -10.003 7.165 24.561 1.00 85.38 384 LYS A N 1
ATOM 3076 C CA . LYS A 1 384 ? -8.964 8.117 24.968 1.00 85.38 384 LYS A CA 1
ATOM 3077 C C . LYS A 1 384 ? -7.584 7.560 24.647 1.00 85.38 384 LYS A C 1
ATOM 3079 O O . LYS A 1 384 ? -7.311 6.394 24.899 1.00 85.38 384 LYS A O 1
ATOM 3084 N N . GLU A 1 385 ? -6.724 8.420 24.112 1.00 79.94 385 GLU A N 1
ATOM 3085 C CA . GLU A 1 385 ? -5.304 8.118 23.938 1.00 79.94 385 GLU A CA 1
ATOM 3086 C C . GLU A 1 385 ? -4.593 8.270 25.288 1.00 79.94 385 GLU A C 1
ATOM 3088 O O . GLU A 1 385 ? -4.521 9.372 25.845 1.00 79.94 385 GLU A O 1
ATOM 3093 N N . VAL A 1 386 ? -4.062 7.168 25.807 1.00 77.75 386 VAL A N 1
ATOM 3094 C CA . VAL A 1 386 ? -3.318 7.123 27.062 1.00 77.75 386 VAL A CA 1
ATOM 3095 C C . VAL A 1 386 ? -1.842 7.311 26.755 1.00 77.75 386 VAL A C 1
ATOM 3097 O O . VAL A 1 386 ? -1.153 6.406 26.286 1.00 77.75 386 VAL A O 1
ATOM 3100 N N . LYS A 1 387 ? -1.342 8.523 26.997 1.00 78.38 387 LYS A N 1
ATOM 3101 C CA . LYS A 1 387 ? 0.086 8.821 26.849 1.00 78.38 387 LYS A CA 1
ATOM 3102 C C . LYS A 1 387 ? 0.853 8.282 28.047 1.00 78.38 387 LYS A C 1
ATOM 3104 O O . LYS A 1 387 ? 0.435 8.488 29.187 1.00 78.38 387 LYS A O 1
ATOM 3109 N N . SER A 1 388 ? 2.001 7.661 27.781 1.00 71.94 388 SER A N 1
ATOM 3110 C CA . SER A 1 388 ? 2.929 7.212 28.821 1.00 71.94 388 SER A CA 1
ATOM 3111 C C . SER A 1 388 ? 3.219 8.352 29.810 1.00 71.94 388 SER A C 1
ATOM 3113 O O . SER A 1 388 ? 3.574 9.461 29.404 1.00 71.94 388 SER A O 1
ATOM 3115 N N . GLY A 1 389 ? 2.994 8.103 31.104 1.00 67.94 389 GLY A N 1
ATOM 3116 C CA . GLY A 1 389 ? 3.248 9.058 32.189 1.00 67.94 389 GLY A CA 1
ATOM 3117 C C . GLY A 1 389 ? 2.094 9.993 32.579 1.00 67.94 389 GLY A C 1
ATOM 3118 O O . GLY A 1 389 ? 2.266 10.761 33.523 1.00 67.94 389 GLY A O 1
ATOM 3119 N N . ARG A 1 390 ? 0.924 9.948 31.921 1.00 72.00 390 ARG A N 1
ATOM 3120 C CA . ARG A 1 390 ? -0.288 10.609 32.444 1.00 72.00 390 ARG A CA 1
ATOM 3121 C C . ARG A 1 390 ? -1.157 9.628 33.215 1.00 72.00 390 ARG A C 1
ATOM 3123 O O . ARG A 1 390 ? -1.384 8.507 32.766 1.00 72.00 390 ARG A O 1
ATOM 3130 N N . SER A 1 391 ? -1.658 10.085 34.357 1.00 80.44 391 SER A N 1
ATOM 3131 C CA . SER A 1 391 ? -2.609 9.334 35.162 1.00 80.44 391 SER A CA 1
ATOM 3132 C C . SER A 1 391 ? -3.924 9.191 34.401 1.00 80.44 391 SER A C 1
ATOM 3134 O O . SER A 1 391 ? -4.527 10.174 33.973 1.00 80.44 391 SER A O 1
ATOM 3136 N N . LEU A 1 392 ? -4.387 7.955 34.234 1.00 82.38 392 LEU A N 1
ATOM 3137 C CA . LEU A 1 392 ? -5.696 7.670 33.645 1.00 82.38 392 LEU A CA 1
ATOM 3138 C C . LEU A 1 392 ? -6.851 8.202 34.510 1.00 82.38 392 LEU A C 1
ATOM 3140 O O . LEU A 1 392 ? -7.949 8.412 33.998 1.00 82.38 392 LEU A O 1
ATOM 3144 N N . VAL A 1 393 ? -6.592 8.447 35.798 1.00 84.81 393 VAL A N 1
ATOM 3145 C CA . VAL A 1 393 ? -7.570 8.972 36.760 1.00 84.81 393 VAL A CA 1
ATOM 3146 C C . VAL A 1 393 ? -8.093 10.338 36.336 1.00 84.81 393 VAL A C 1
ATOM 3148 O O . VAL A 1 393 ? -9.275 10.601 36.514 1.00 84.81 393 VAL A O 1
ATOM 3151 N N . ASP A 1 394 ? -7.264 11.157 35.686 1.00 85.38 394 ASP A N 1
ATOM 3152 C CA . ASP A 1 394 ? -7.639 12.504 35.237 1.00 85.38 394 ASP A CA 1
ATOM 3153 C C . ASP A 1 394 ? -8.749 12.490 34.169 1.00 85.38 394 ASP A C 1
ATOM 3155 O O . ASP A 1 394 ? -9.374 13.513 33.890 1.00 85.38 394 ASP A O 1
ATOM 3159 N N . TYR A 1 395 ? -8.986 11.334 33.540 1.00 85.88 395 TYR A N 1
ATOM 3160 C CA . TYR A 1 395 ? -10.030 11.146 32.534 1.00 85.88 395 TYR A CA 1
ATOM 3161 C C . TYR A 1 395 ? -11.310 10.528 33.098 1.00 85.88 395 TYR A C 1
ATOM 3163 O O . TYR A 1 395 ? -12.306 10.471 32.374 1.00 85.88 395 TYR A O 1
ATOM 3171 N N . LEU A 1 396 ? -11.285 10.040 34.341 1.00 90.31 396 LEU A N 1
ATOM 3172 C CA . LEU A 1 396 ? -12.424 9.385 34.966 1.00 90.31 396 LEU A CA 1
ATOM 3173 C C . LEU A 1 396 ? -13.289 10.423 35.691 1.00 90.31 396 LEU A C 1
ATOM 3175 O O . LEU A 1 396 ? -12.765 11.204 36.484 1.00 90.31 396 LEU A O 1
ATOM 3179 N N . PRO A 1 397 ? -14.612 10.430 35.472 1.00 89.44 397 PRO A N 1
ATOM 3180 C CA . PRO A 1 397 ? -15.499 11.290 36.239 1.00 89.44 397 PRO A CA 1
ATOM 3181 C C . PRO A 1 397 ? -15.479 10.871 37.716 1.00 89.44 397 PRO A C 1
ATOM 3183 O O . PRO A 1 397 ? -15.518 9.673 38.010 1.00 89.44 397 PRO A O 1
ATOM 3186 N N . GLU A 1 398 ? -15.432 11.827 38.648 1.00 88.50 398 GLU A N 1
ATOM 3187 C CA . GLU A 1 398 ? -15.340 11.541 40.092 1.00 88.50 398 GLU A CA 1
ATOM 3188 C C . GLU A 1 398 ? -16.461 10.603 40.562 1.00 88.50 398 GLU A C 1
ATOM 3190 O O . GLU A 1 398 ? -16.221 9.681 41.340 1.00 88.50 398 GLU A O 1
ATOM 3195 N N . GLU A 1 399 ? -17.671 10.751 40.012 1.00 87.31 399 GLU A N 1
ATOM 3196 C CA . GLU A 1 399 ? -18.824 9.912 40.345 1.00 87.31 399 GLU A CA 1
ATOM 3197 C C . GLU A 1 399 ? -18.722 8.459 39.855 1.00 87.31 399 GLU A C 1
ATOM 3199 O O . GLU A 1 399 ? -19.549 7.622 40.236 1.00 87.31 399 GLU A O 1
ATOM 3204 N N . SER A 1 400 ? -17.759 8.153 38.978 1.00 86.62 400 SER A N 1
ATOM 3205 C CA . SER A 1 400 ? -17.491 6.781 38.536 1.00 86.62 400 SER A CA 1
ATOM 3206 C C . SER A 1 400 ? -16.653 5.991 39.528 1.00 86.62 400 SER A C 1
ATOM 3208 O O . SER A 1 400 ? -16.616 4.774 39.395 1.00 86.62 400 SER A O 1
ATOM 3210 N N . ILE A 1 401 ? -16.025 6.649 40.509 1.00 89.31 401 ILE A N 1
ATOM 3211 C CA . ILE A 1 401 ? -15.070 6.041 41.431 1.00 89.31 401 ILE A CA 1
ATOM 3212 C C . ILE A 1 401 ? -15.649 6.006 42.852 1.00 89.31 401 ILE A C 1
ATOM 3214 O O . ILE A 1 401 ? -16.108 7.013 43.383 1.00 89.31 401 ILE A O 1
ATOM 3218 N N . ILE A 1 402 ? -15.583 4.845 43.502 1.00 87.31 402 ILE A N 1
ATOM 3219 C CA . ILE A 1 402 ? -15.976 4.628 44.897 1.00 87.31 402 ILE A CA 1
ATOM 3220 C C . ILE A 1 402 ? -14.848 3.943 45.682 1.00 87.31 402 ILE A C 1
ATOM 3222 O O . ILE A 1 402 ? -14.177 3.058 45.154 1.00 87.31 402 ILE A O 1
ATOM 3226 N N . PRO A 1 403 ? -14.610 4.301 46.952 1.00 84.69 403 PRO A N 1
ATOM 3227 C CA . PRO A 1 403 ? -13.567 3.663 47.742 1.00 84.69 403 PRO A CA 1
ATOM 3228 C C . PRO A 1 403 ? -13.854 2.183 48.076 1.00 84.69 403 PRO A C 1
ATOM 3230 O O . PRO A 1 403 ? -14.980 1.754 48.324 1.00 84.69 403 PRO A O 1
ATOM 3233 N N . ASP A 1 404 ? -12.764 1.426 48.066 1.00 80.69 404 ASP A N 1
ATOM 3234 C CA . ASP A 1 404 ? -12.323 0.144 48.635 1.00 80.69 404 ASP A CA 1
ATOM 3235 C C . ASP A 1 404 ? -12.271 -0.066 50.157 1.00 80.69 404 ASP A C 1
ATOM 3237 O O . ASP A 1 404 ? -11.150 -0.131 50.640 1.00 80.69 404 ASP A O 1
ATOM 3241 N N . PRO A 1 405 ? -13.330 -0.157 50.986 1.00 72.38 405 PRO A N 1
AT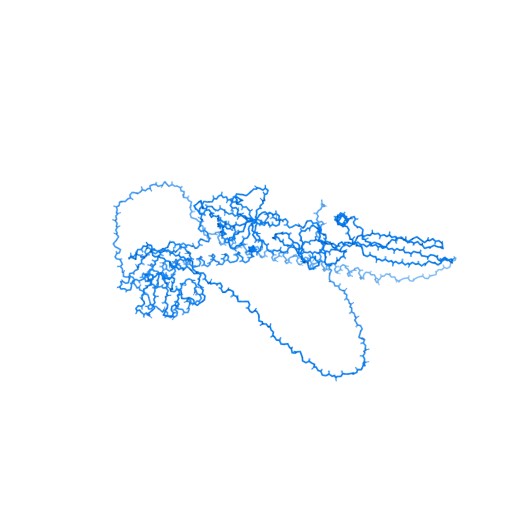OM 3242 C CA . PRO A 1 405 ? -13.145 -0.378 52.419 1.00 72.38 405 PRO A CA 1
ATOM 3243 C C . PRO A 1 405 ? -12.349 -1.652 52.751 1.00 72.38 405 PRO A C 1
ATOM 3245 O O . PRO A 1 405 ? -11.796 -1.721 53.843 1.00 72.38 405 PRO A O 1
ATOM 3248 N N . ARG A 1 406 ? -12.270 -2.648 51.851 1.00 72.62 406 ARG A N 1
ATOM 3249 C CA . ARG A 1 406 ? -11.488 -3.878 52.077 1.00 72.62 406 ARG A CA 1
ATOM 3250 C C . ARG A 1 406 ? -10.010 -3.714 51.738 1.00 72.62 406 ARG A C 1
ATOM 3252 O O . ARG A 1 406 ? -9.157 -4.106 52.527 1.00 72.62 406 ARG A O 1
ATOM 3259 N N . THR A 1 407 ? -9.713 -3.167 50.562 1.00 78.38 407 THR A N 1
ATOM 3260 C CA . THR A 1 407 ? -8.346 -3.108 50.014 1.00 78.38 407 THR A CA 1
ATOM 3261 C C . THR A 1 407 ? -7.707 -1.722 50.129 1.00 78.38 407 THR A C 1
ATOM 3263 O O . THR A 1 407 ? -6.507 -1.573 49.922 1.00 78.38 407 THR A O 1
ATOM 3266 N N . GLY A 1 408 ? -8.494 -0.693 50.445 1.00 81.44 408 GLY A N 1
ATOM 3267 C CA . GLY A 1 408 ? -8.108 0.716 50.365 1.00 81.44 408 GLY A CA 1
ATOM 3268 C C . GLY A 1 408 ? -8.059 1.272 48.937 1.00 81.44 408 GLY A C 1
ATOM 3269 O O . GLY A 1 408 ? -7.869 2.474 48.771 1.00 81.44 408 GLY A O 1
ATOM 3270 N N . GLU A 1 409 ? -8.239 0.434 47.911 1.00 84.12 409 GLU A N 1
ATOM 3271 C CA . GLU A 1 409 ? -8.197 0.848 46.504 1.00 84.12 409 GLU A CA 1
ATOM 3272 C C . GLU A 1 409 ? -9.469 1.602 46.101 1.00 84.12 409 GLU A C 1
ATOM 3274 O O . GLU A 1 409 ? -10.431 1.689 46.850 1.00 84.12 409 GLU A O 1
ATOM 3279 N N . LYS A 1 410 ? -9.521 2.186 44.911 1.00 88.88 410 LYS A N 1
ATOM 3280 C CA . LYS A 1 410 ? -10.703 2.893 44.409 1.00 88.88 410 LYS A CA 1
ATOM 3281 C C . LYS A 1 410 ? -11.340 2.051 43.299 1.00 88.88 410 LYS A C 1
ATOM 3283 O O . LYS A 1 410 ? -10.695 1.776 42.299 1.00 88.88 410 LYS A O 1
ATOM 3288 N N . LEU A 1 411 ? -12.588 1.616 43.449 1.00 88.69 411 LEU A N 1
ATOM 3289 C CA . LEU A 1 411 ? -13.309 0.854 42.422 1.00 88.69 411 LEU A CA 1
ATOM 3290 C C . LEU A 1 411 ? -14.087 1.787 41.508 1.00 88.69 411 LEU A C 1
ATOM 3292 O O . LEU A 1 411 ? -14.761 2.703 41.967 1.00 88.69 411 LEU A O 1
ATOM 3296 N N . GLY A 1 412 ? -14.013 1.522 40.217 1.00 89.62 412 GLY A N 1
ATOM 3297 C CA . GLY A 1 412 ? -14.771 2.202 39.191 1.00 89.62 412 GLY A CA 1
ATOM 3298 C C . GLY A 1 412 ? -15.996 1.424 38.714 1.00 89.62 412 GLY A C 1
ATOM 3299 O O . GLY A 1 412 ? -16.393 0.401 39.277 1.00 89.62 412 GLY A O 1
ATOM 3300 N N . VAL A 1 413 ? -16.569 1.910 37.615 1.00 93.56 413 VAL A N 1
ATOM 3301 C CA . VAL A 1 413 ? -17.649 1.241 36.878 1.00 93.56 413 VAL A CA 1
ATOM 3302 C C . VAL A 1 413 ? -17.196 -0.083 36.266 1.00 93.56 413 VAL A C 1
ATOM 3304 O O . VAL A 1 413 ? -16.079 -0.187 35.763 1.00 93.56 413 VAL A O 1
ATOM 3307 N N . SER A 1 414 ? -18.084 -1.075 36.283 1.00 93.62 414 SER A N 1
ATOM 3308 C CA . SER A 1 414 ? -17.957 -2.383 35.629 1.00 93.62 414 SER A CA 1
ATOM 3309 C C . SER A 1 414 ? -16.573 -3.010 35.812 1.00 93.62 414 SER A C 1
ATOM 3311 O O . SER A 1 414 ? -15.871 -3.285 34.847 1.00 93.62 414 SER A O 1
ATOM 3313 N N . GLY A 1 415 ? -16.127 -3.162 37.060 1.00 89.94 415 GLY A N 1
ATOM 3314 C CA . GLY A 1 415 ? -14.852 -3.821 37.356 1.00 89.94 415 GLY A CA 1
ATOM 3315 C C . GLY A 1 415 ? -13.596 -2.955 37.211 1.00 89.94 415 GLY A C 1
ATOM 3316 O O . GLY A 1 415 ? -12.509 -3.457 37.478 1.00 89.94 415 GLY A O 1
ATOM 3317 N N . LEU A 1 416 ? -13.698 -1.677 36.826 1.00 91.44 416 LEU A N 1
ATOM 3318 C CA . LEU A 1 416 ? -12.543 -0.772 36.766 1.00 91.44 416 LEU A CA 1
ATOM 3319 C C . LEU A 1 416 ? -11.898 -0.632 38.156 1.00 91.44 416 LEU A C 1
ATOM 3321 O O . LEU A 1 416 ? -12.604 -0.551 39.160 1.00 91.44 416 LEU A O 1
ATOM 3325 N N . ILE A 1 417 ? -10.565 -0.607 38.229 1.00 89.25 417 ILE A N 1
ATOM 3326 C CA . ILE A 1 417 ? -9.830 -0.446 39.495 1.00 89.25 417 ILE A CA 1
ATOM 3327 C C . ILE A 1 417 ? -8.843 0.709 39.351 1.00 89.25 417 ILE A C 1
ATOM 3329 O O . ILE A 1 417 ? -8.078 0.778 38.395 1.00 89.25 417 ILE A O 1
ATOM 3333 N N . VAL A 1 418 ? -8.856 1.620 40.313 1.00 89.12 418 VAL A N 1
ATOM 3334 C CA . VAL A 1 418 ? -7.930 2.738 40.451 1.00 89.12 418 VAL A CA 1
ATOM 3335 C C . VAL A 1 418 ? -7.061 2.473 41.673 1.00 89.12 418 VAL A C 1
ATOM 3337 O O . VAL A 1 418 ? -7.541 2.431 42.807 1.00 89.12 418 VAL A O 1
ATOM 3340 N N . LYS A 1 419 ? -5.767 2.282 41.439 1.00 85.25 419 LYS A N 1
ATOM 3341 C CA . LYS A 1 419 ? -4.797 2.033 42.502 1.00 85.25 419 LYS A CA 1
ATOM 3342 C C . LYS A 1 419 ? -4.363 3.326 43.183 1.00 85.25 419 LYS A C 1
ATOM 3344 O O . LYS A 1 419 ? -4.552 4.430 42.672 1.00 85.25 419 LYS A O 1
ATOM 3349 N N . ASN A 1 420 ? -3.713 3.171 44.333 1.00 85.06 420 ASN A N 1
ATOM 3350 C CA . ASN A 1 420 ? -3.194 4.286 45.127 1.00 85.06 420 ASN A CA 1
ATOM 3351 C C . ASN A 1 420 ? -2.105 5.093 44.398 1.00 85.06 420 ASN A C 1
ATOM 3353 O O . ASN A 1 420 ? -1.969 6.287 44.642 1.00 85.06 420 ASN A O 1
ATOM 3357 N N . ASP A 1 421 ? -1.373 4.473 43.469 1.00 85.31 421 ASP A N 1
ATOM 3358 C CA . ASP A 1 421 ? -0.391 5.135 42.597 1.00 85.31 421 ASP A CA 1
ATOM 3359 C C . ASP A 1 421 ? -1.034 5.878 41.408 1.00 85.31 421 ASP A C 1
ATOM 3361 O O . ASP A 1 421 ? -0.337 6.350 40.514 1.00 85.31 421 ASP A O 1
ATOM 3365 N N . SER A 1 422 ? -2.367 5.996 41.393 1.00 84.25 422 SER A N 1
ATOM 3366 C CA . SER A 1 422 ? -3.163 6.565 40.299 1.00 84.25 422 SER A CA 1
ATOM 3367 C C . SER A 1 422 ? -3.073 5.792 38.978 1.00 84.25 422 SER A C 1
ATOM 3369 O O . SER A 1 422 ? -3.493 6.285 37.929 1.00 84.25 422 SER A O 1
ATOM 3371 N N . SER A 1 423 ? -2.569 4.555 38.993 1.00 84.44 423 SER A N 1
ATOM 3372 C CA . SER A 1 423 ? -2.729 3.669 37.845 1.00 84.44 423 SER A CA 1
ATOM 3373 C C . SER A 1 423 ? -4.174 3.170 37.767 1.00 84.44 423 SER A C 1
ATOM 3375 O O . SER A 1 423 ? -4.803 2.839 38.774 1.00 84.44 423 SER A O 1
ATOM 3377 N N . VAL A 1 424 ? -4.716 3.139 36.550 1.00 86.19 424 VAL A N 1
ATOM 3378 C CA . VAL A 1 424 ? -6.061 2.623 36.280 1.00 86.19 424 VAL A CA 1
ATOM 3379 C C . VAL A 1 424 ? -5.936 1.294 35.562 1.00 86.19 424 VAL A C 1
ATOM 3381 O O . VAL A 1 424 ? -5.235 1.172 34.556 1.00 86.19 424 VAL A O 1
ATOM 3384 N N . TYR A 1 425 ? -6.626 0.298 36.094 1.00 86.31 425 TYR A N 1
ATOM 3385 C CA . TYR A 1 425 ? -6.753 -1.025 35.526 1.00 86.31 425 TYR A CA 1
ATOM 3386 C C . TYR A 1 425 ? -8.129 -1.163 34.875 1.00 86.31 425 TYR A C 1
ATOM 3388 O O . TYR A 1 425 ? -9.161 -1.108 35.548 1.00 86.31 425 TYR A O 1
ATOM 3396 N N . VAL A 1 426 ? -8.124 -1.340 33.554 1.00 86.56 426 VAL A N 1
ATOM 3397 C CA . VAL A 1 426 ? -9.320 -1.652 32.770 1.00 86.56 426 VAL A CA 1
ATOM 3398 C C . VAL A 1 426 ? -9.348 -3.165 32.540 1.00 86.56 426 VAL A C 1
ATOM 3400 O O . VAL A 1 426 ? -8.408 -3.676 31.922 1.00 86.56 426 VAL A O 1
ATOM 3403 N N . PRO A 1 427 ? -10.391 -3.881 33.003 1.00 78.69 427 PRO A N 1
ATOM 3404 C CA . PRO A 1 427 ? -10.451 -5.343 33.014 1.00 78.69 427 PRO A CA 1
ATOM 3405 C C . PRO A 1 427 ? -9.999 -6.019 31.710 1.00 78.69 427 PRO A C 1
ATOM 3407 O O . PRO A 1 427 ? -9.174 -6.925 31.729 1.00 78.69 427 PRO A O 1
ATOM 3410 N N . HIS A 1 428 ? -10.445 -5.536 30.552 1.00 73.25 428 HIS A N 1
ATOM 3411 C CA . HIS A 1 428 ? -10.159 -6.190 29.271 1.00 73.25 428 HIS A CA 1
ATOM 3412 C C . HIS A 1 428 ? -8.778 -5.900 28.670 1.00 73.25 428 HIS A C 1
ATOM 3414 O O . HIS A 1 428 ? -8.287 -6.692 27.868 1.00 73.25 428 HIS A O 1
ATOM 3420 N N . GLN A 1 429 ? -8.119 -4.797 29.042 1.00 69.12 429 GLN A N 1
ATOM 3421 C CA . GLN A 1 429 ? -6.867 -4.384 28.386 1.00 69.12 429 GLN A CA 1
ATOM 3422 C C . GLN A 1 429 ? -5.643 -5.183 28.833 1.00 69.12 429 GLN A C 1
ATOM 3424 O O . GLN A 1 429 ? -4.590 -5.133 28.203 1.00 69.12 429 GLN A O 1
ATOM 3429 N N . ARG A 1 430 ? -5.749 -5.920 29.938 1.00 62.81 430 ARG A N 1
ATOM 3430 C CA . ARG A 1 430 ? -4.599 -6.561 30.577 1.00 62.81 430 ARG A CA 1
ATOM 3431 C C . ARG A 1 430 ? -4.899 -7.998 30.977 1.00 62.81 430 ARG A C 1
ATOM 3433 O O . ARG A 1 430 ? -4.510 -8.410 32.066 1.00 62.81 430 ARG A O 1
ATOM 3440 N N . SER A 1 431 ? -5.520 -8.772 30.086 1.00 52.38 431 SER A N 1
ATOM 3441 C CA . SER A 1 431 ? -5.774 -10.212 30.277 1.00 52.38 431 SER A CA 1
ATOM 3442 C C . SER A 1 431 ? -4.518 -10.986 30.723 1.00 52.38 431 SER A C 1
ATOM 3444 O O . SER A 1 431 ? -4.589 -11.787 31.650 1.00 52.38 431 SER A O 1
ATOM 3446 N N . ASN A 1 432 ? -3.336 -10.658 30.182 1.00 41.28 432 ASN A N 1
ATOM 3447 C CA . ASN A 1 432 ? -2.061 -11.263 30.604 1.00 41.28 432 ASN A CA 1
ATOM 3448 C C . ASN A 1 432 ? -1.580 -10.836 32.007 1.00 41.28 432 ASN A C 1
ATOM 3450 O O . ASN A 1 432 ? -0.829 -11.573 32.637 1.00 41.28 432 ASN A O 1
ATOM 3454 N N . GLN A 1 433 ? -1.992 -9.671 32.522 1.00 47.03 433 GLN A N 1
ATOM 3455 C CA . GLN A 1 433 ? -1.719 -9.284 33.918 1.00 47.03 433 GLN A CA 1
ATOM 3456 C C . GLN A 1 433 ? -2.843 -9.717 34.868 1.00 47.03 433 GLN A C 1
ATOM 3458 O O . GLN A 1 433 ? -2.623 -9.793 36.070 1.00 47.03 433 GLN A O 1
ATOM 3463 N N . MET A 1 434 ? -4.023 -10.031 34.337 1.00 46.56 434 MET A N 1
ATOM 3464 C CA . MET A 1 434 ? -5.209 -10.469 35.078 1.00 46.56 434 MET A CA 1
ATOM 3465 C C . MET A 1 434 ? -4.948 -11.781 35.831 1.00 46.56 434 MET A C 1
ATOM 3467 O O . MET A 1 434 ? -5.303 -11.902 36.998 1.00 46.56 434 MET A O 1
ATOM 3471 N N . ILE A 1 435 ? -4.196 -12.699 35.213 1.00 48.75 435 ILE A N 1
ATOM 3472 C CA . ILE A 1 435 ? -3.773 -13.977 35.814 1.00 48.75 435 ILE A CA 1
ATOM 3473 C C . ILE A 1 435 ? -2.917 -13.756 37.078 1.00 48.75 435 ILE A C 1
ATOM 3475 O O . ILE A 1 435 ? -3.036 -14.485 38.055 1.00 48.75 435 ILE A O 1
ATOM 3479 N N . SER A 1 436 ? -2.085 -12.710 37.109 1.00 42.50 436 SER A N 1
ATOM 3480 C CA . SER A 1 436 ? -1.287 -12.354 38.297 1.00 42.50 436 SER A CA 1
ATOM 3481 C C . SER A 1 436 ? -2.158 -11.832 39.455 1.00 42.50 436 SER A C 1
ATOM 3483 O O . SER A 1 436 ? -1.811 -11.992 40.628 1.00 42.50 436 SER A O 1
ATOM 3485 N N . TRP A 1 437 ? -3.320 -11.253 39.141 1.00 48.34 437 TRP A N 1
ATOM 3486 C CA . TRP A 1 437 ? -4.229 -10.641 40.111 1.00 48.34 437 TRP A CA 1
ATOM 3487 C C . TRP A 1 437 ? -5.276 -11.597 40.687 1.00 48.34 437 TRP A C 1
ATOM 3489 O O . TRP A 1 437 ? -5.613 -11.439 41.859 1.00 48.34 437 TRP A O 1
ATOM 3499 N N . GLU A 1 438 ? -5.718 -12.625 39.953 1.00 50.62 438 GLU A N 1
ATOM 3500 C CA . GLU A 1 438 ? -6.517 -13.728 40.531 1.00 50.62 438 GLU A CA 1
ATOM 3501 C C . GLU A 1 438 ? -5.790 -14.397 41.712 1.00 50.62 438 GLU A C 1
ATOM 3503 O O . GLU A 1 438 ? -6.417 -14.847 42.668 1.00 50.62 438 GLU A O 1
ATOM 3508 N N . HIS A 1 439 ? -4.453 -14.387 41.702 1.00 50.91 439 HIS A N 1
ATOM 3509 C CA . HIS A 1 439 ? -3.649 -14.846 42.834 1.00 50.91 439 HIS A CA 1
ATOM 3510 C C . HIS A 1 439 ? -3.630 -13.878 44.031 1.00 50.91 439 HIS A C 1
ATOM 3512 O O . HIS A 1 439 ? -3.369 -14.319 45.150 1.00 50.91 439 HIS A O 1
ATOM 3518 N N . HIS A 1 440 ? -3.901 -12.583 43.827 1.00 46.00 440 HIS A N 1
ATOM 3519 C CA . HIS A 1 440 ? -3.877 -11.557 44.880 1.00 46.00 440 HIS A CA 1
ATOM 3520 C C . HIS A 1 440 ? -5.260 -11.304 45.498 1.00 46.00 440 HIS A C 1
ATOM 3522 O O . HIS A 1 440 ? -5.364 -11.116 46.710 1.00 46.00 440 HIS A O 1
ATOM 3528 N N . LEU A 1 441 ? -6.324 -11.348 44.692 1.00 49.22 441 LEU A N 1
ATOM 3529 C CA . LEU A 1 441 ? -7.714 -11.221 45.134 1.00 49.22 441 LEU A CA 1
ATOM 3530 C C . LEU A 1 441 ? -8.355 -12.614 45.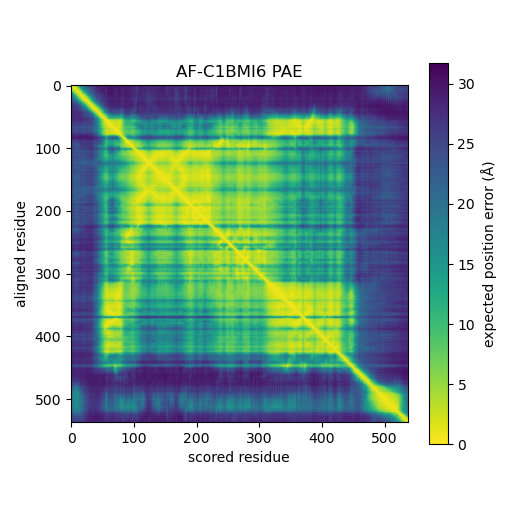176 1.00 49.22 441 LEU A C 1
ATOM 3532 O O . LEU A 1 441 ? -9.070 -13.024 44.268 1.00 49.22 441 LEU A O 1
ATOM 3536 N N . GLY A 1 442 ? -8.030 -13.382 46.220 1.00 46.56 442 GLY A N 1
ATOM 3537 C CA . GLY A 1 442 ? -8.579 -14.726 46.428 1.00 46.56 442 GLY A CA 1
ATOM 3538 C C . GLY A 1 442 ? -10.111 -14.748 46.635 1.00 46.56 442 GLY A C 1
ATOM 3539 O O . GLY A 1 442 ? -10.766 -13.708 46.600 1.00 46.56 442 GLY A O 1
ATOM 3540 N N . PRO A 1 443 ? -10.717 -15.910 46.962 1.00 51.22 443 PRO A N 1
ATOM 3541 C CA . PRO A 1 443 ? -12.176 -16.095 47.113 1.00 51.22 443 PRO A CA 1
ATOM 3542 C C . PRO A 1 443 ? -12.877 -15.201 48.161 1.00 51.22 443 PRO A C 1
ATOM 3544 O O . PRO A 1 443 ? -14.091 -15.281 48.325 1.00 51.22 443 PRO A O 1
ATOM 3547 N N . LYS A 1 444 ? -12.136 -14.336 48.863 1.00 52.53 444 LYS A N 1
ATOM 3548 C CA . LYS A 1 444 ? -12.618 -13.415 49.901 1.00 52.53 444 LYS A CA 1
ATOM 3549 C C . LYS A 1 444 ? -13.394 -12.206 49.358 1.00 52.53 444 LYS A C 1
ATOM 3551 O O . LYS A 1 444 ? -14.027 -11.510 50.150 1.00 52.53 444 LYS A O 1
ATOM 3556 N N . ASP A 1 445 ? -13.379 -11.963 48.045 1.00 61.44 445 ASP A N 1
ATOM 3557 C CA . ASP A 1 445 ? -14.046 -10.794 47.455 1.00 61.44 445 ASP A CA 1
ATOM 3558 C C . ASP A 1 445 ? -15.466 -11.031 46.940 1.00 61.44 445 ASP A C 1
ATOM 3560 O O . ASP A 1 445 ? -16.157 -10.062 46.605 1.00 61.44 445 ASP A O 1
ATOM 3564 N N . LYS A 1 446 ? -15.926 -12.286 46.942 1.00 65.19 446 LYS A N 1
ATOM 3565 C CA . LYS A 1 446 ? -17.282 -12.662 46.537 1.00 65.19 446 LYS A CA 1
ATOM 3566 C C . LYS A 1 446 ? -18.311 -12.107 47.517 1.00 65.19 446 LYS A C 1
ATOM 3568 O O . LYS A 1 446 ? -18.229 -12.337 48.724 1.00 65.19 446 LYS A O 1
ATOM 3573 N N . VAL A 1 447 ? -19.282 -11.372 46.986 1.00 67.44 447 VAL A N 1
ATOM 3574 C CA . VAL A 1 447 ? -20.429 -10.889 47.752 1.00 67.44 447 VAL A CA 1
ATOM 3575 C C . VAL A 1 447 ? -21.629 -11.730 47.352 1.00 67.44 447 VAL A C 1
ATOM 3577 O O . VAL A 1 447 ? -22.070 -11.672 46.207 1.00 67.44 447 VAL A O 1
ATOM 3580 N N . GLU A 1 448 ? -22.146 -12.519 48.293 1.00 73.19 448 GLU A N 1
ATOM 3581 C CA . GLU A 1 448 ? -23.459 -13.145 48.140 1.00 73.19 448 GLU A CA 1
ATOM 3582 C C . GLU A 1 448 ? -24.508 -12.031 48.101 1.00 73.19 448 GLU A C 1
ATOM 3584 O O . GLU A 1 448 ? -24.605 -11.220 49.033 1.00 73.19 448 GLU A O 1
ATOM 3589 N N . ILE A 1 449 ? -25.254 -11.960 47.001 1.00 65.38 449 ILE A N 1
ATOM 3590 C CA . ILE A 1 449 ? -26.309 -10.969 46.835 1.00 65.38 449 ILE A CA 1
ATOM 3591 C C . ILE A 1 449 ? -27.495 -11.448 47.670 1.00 65.38 449 ILE A C 1
ATOM 3593 O O . ILE A 1 449 ? -28.078 -12.502 47.398 1.00 65.38 449 ILE A O 1
ATOM 3597 N N . SER A 1 450 ? -27.835 -10.680 48.710 1.00 49.75 450 SER A N 1
ATOM 3598 C CA . SER A 1 450 ? -28.995 -10.946 49.564 1.00 49.75 450 SER A CA 1
ATOM 3599 C C . SER A 1 450 ? -30.215 -11.203 48.685 1.00 49.75 450 SER A C 1
ATOM 3601 O O . SER A 1 450 ? -30.467 -10.429 47.764 1.00 49.75 450 SER A O 1
ATOM 3603 N N . ARG A 1 451 ? -30.958 -12.291 48.950 1.00 44.19 451 ARG A N 1
ATOM 3604 C CA . ARG A 1 451 ? -32.174 -12.643 48.202 1.00 44.19 451 ARG A CA 1
ATOM 3605 C C . ARG A 1 451 ? -33.066 -11.409 48.081 1.00 44.19 451 ARG A C 1
ATOM 3607 O O . ARG A 1 451 ? -33.771 -11.066 49.027 1.00 44.19 451 ARG A O 1
ATOM 3614 N N . MET A 1 452 ? -33.082 -10.792 46.903 1.00 40.38 452 MET A N 1
ATOM 3615 C CA . MET A 1 452 ? -34.211 -9.975 46.509 1.00 40.38 452 MET A CA 1
ATOM 3616 C C . MET A 1 452 ? -35.383 -10.949 46.506 1.00 40.38 452 MET A C 1
ATOM 3618 O O . MET A 1 452 ? -35.334 -11.987 45.838 1.00 40.38 452 MET A O 1
ATOM 3622 N N . SER A 1 453 ? -36.359 -10.694 47.373 1.00 35.72 453 SER A N 1
ATOM 3623 C CA . SER A 1 453 ? -37.606 -11.436 47.396 1.00 35.72 453 SER A CA 1
ATOM 3624 C C . SER A 1 453 ? -38.190 -11.359 45.991 1.00 35.72 453 SER A C 1
ATOM 3626 O O . SER A 1 453 ? -38.781 -10.351 45.618 1.00 35.72 453 SER A O 1
ATOM 3628 N N . LEU A 1 454 ? -37.993 -12.413 45.201 1.00 36.25 454 LEU A N 1
ATOM 3629 C CA . LEU A 1 454 ? -38.793 -12.682 44.021 1.00 36.25 454 LEU A CA 1
ATOM 3630 C C . LEU A 1 454 ? -40.195 -12.980 44.553 1.00 36.25 454 LEU A C 1
ATOM 3632 O O . LEU A 1 454 ? -40.570 -14.137 44.709 1.00 36.25 454 LEU A O 1
ATOM 3636 N N . THR A 1 455 ? -40.954 -11.945 44.912 1.00 33.56 455 THR A N 1
ATOM 3637 C CA . THR A 1 455 ? -42.404 -12.047 44.836 1.00 33.56 455 THR A CA 1
ATOM 3638 C C . THR A 1 455 ? -42.691 -12.140 43.346 1.00 33.56 455 THR A C 1
ATOM 3640 O O . THR A 1 455 ? -42.397 -11.176 42.632 1.00 33.56 455 THR A O 1
ATOM 3643 N N . PRO A 1 456 ? -43.171 -13.283 42.833 1.00 34.06 456 PRO A N 1
ATOM 3644 C CA . PRO A 1 456 ? -43.646 -13.317 41.469 1.00 34.06 456 PRO A CA 1
ATOM 3645 C C . PRO A 1 456 ? -44.828 -12.350 41.424 1.00 34.06 456 PRO A C 1
ATOM 3647 O O . PRO A 1 456 ? -45.872 -12.618 42.014 1.00 34.06 456 PRO A O 1
ATOM 3650 N N . ASN A 1 457 ? -44.642 -11.190 40.797 1.00 33.62 457 ASN A N 1
ATOM 3651 C CA . ASN A 1 457 ? -45.772 -10.353 40.439 1.00 33.62 457 ASN A CA 1
ATOM 3652 C C . ASN A 1 457 ? -46.416 -11.029 39.227 1.00 33.62 457 ASN A C 1
ATOM 3654 O O . ASN A 1 457 ? -46.075 -10.750 38.079 1.00 33.62 457 ASN A O 1
ATOM 3658 N N . VAL A 1 458 ? -47.237 -12.039 39.517 1.00 37.75 458 VAL A N 1
ATOM 3659 C CA . VAL A 1 458 ? -48.145 -12.652 38.553 1.00 37.75 458 VAL A CA 1
ATOM 3660 C C . VAL A 1 458 ? -49.283 -11.660 38.373 1.00 37.75 458 VAL A C 1
ATOM 3662 O O . VAL A 1 458 ? -50.332 -11.779 38.998 1.00 37.75 458 VAL A O 1
ATOM 3665 N N . ASP A 1 459 ? -49.052 -10.648 37.544 1.00 33.69 459 ASP A N 1
ATOM 3666 C CA . ASP A 1 459 ? -50.156 -9.952 36.899 1.00 33.69 459 ASP A CA 1
ATOM 3667 C C . ASP A 1 459 ? -50.625 -10.849 35.747 1.00 33.69 459 ASP A C 1
ATOM 3669 O O . ASP A 1 459 ? -50.188 -10.744 34.598 1.00 33.69 459 ASP A O 1
ATOM 3673 N N . ASP A 1 460 ? -51.506 -11.789 36.095 1.00 42.06 460 ASP A N 1
ATOM 3674 C CA . ASP A 1 460 ? -52.434 -12.412 35.158 1.00 42.06 460 ASP A CA 1
ATOM 3675 C C . ASP A 1 460 ? -53.283 -11.292 34.548 1.00 42.06 460 ASP A C 1
ATOM 3677 O O . ASP A 1 460 ? -54.228 -10.812 35.172 1.00 42.06 460 ASP A O 1
ATOM 3681 N N . ASN A 1 461 ? -52.891 -10.819 33.363 1.00 41.53 461 ASN A N 1
ATOM 3682 C CA . ASN A 1 461 ? -53.761 -10.414 32.253 1.00 41.53 461 ASN A CA 1
ATOM 3683 C C . ASN A 1 461 ? -52.998 -9.516 31.275 1.00 41.53 461 ASN A C 1
ATOM 3685 O O . ASN A 1 461 ? -53.067 -8.291 31.357 1.00 41.53 461 ASN A O 1
ATOM 3689 N N . THR A 1 462 ? -52.371 -10.097 30.249 1.00 35.84 462 THR A N 1
ATOM 3690 C CA . THR A 1 462 ? -52.383 -9.455 28.924 1.00 35.84 462 THR A CA 1
ATOM 3691 C C . THR A 1 462 ? -52.272 -10.485 27.798 1.00 35.84 462 THR A C 1
ATOM 3693 O O . THR A 1 462 ? -51.204 -10.970 27.448 1.00 35.84 462 THR A O 1
ATOM 3696 N N . LEU A 1 463 ? -53.452 -10.831 27.285 1.00 32.84 463 LEU A N 1
ATOM 3697 C CA . LEU A 1 463 ? -53.810 -11.141 25.898 1.00 32.84 463 LEU A CA 1
ATOM 3698 C C . LEU A 1 463 ? -52.660 -11.313 24.884 1.00 32.84 463 LEU A C 1
ATOM 3700 O O . LEU A 1 463 ? -52.112 -10.352 24.354 1.00 32.84 463 LEU A O 1
ATOM 3704 N N . LEU A 1 464 ? -52.405 -12.586 24.571 1.00 31.64 464 LEU A N 1
ATOM 3705 C CA . LEU A 1 464 ? -52.370 -13.181 23.228 1.00 31.64 464 LEU A CA 1
ATOM 3706 C C . LEU A 1 464 ? -52.333 -12.192 22.045 1.00 31.64 464 LEU A C 1
ATOM 3708 O O . LEU A 1 464 ? -53.374 -11.705 21.602 1.00 31.64 464 LEU A O 1
ATOM 3712 N N . PHE A 1 465 ? -51.157 -12.042 21.432 1.00 34.50 465 PHE A N 1
ATOM 3713 C CA . PHE A 1 465 ? -51.082 -11.928 19.978 1.00 34.50 465 PHE A CA 1
ATOM 3714 C C . PHE A 1 465 ? -50.904 -13.328 19.395 1.00 34.50 465 PHE A C 1
ATOM 3716 O O . PHE A 1 465 ? -49.900 -14.003 19.603 1.00 34.50 465 PHE A O 1
ATOM 3723 N N . SER A 1 466 ? -51.965 -13.747 18.717 1.00 36.47 466 SER A N 1
ATOM 3724 C CA . SER A 1 466 ? -52.053 -14.882 17.813 1.00 36.47 466 SER A CA 1
ATOM 3725 C C . SER A 1 466 ? -51.148 -14.652 16.601 1.00 36.47 466 SER A C 1
ATOM 3727 O O . SER A 1 466 ? -51.418 -13.745 15.815 1.00 36.47 466 SER A O 1
ATOM 3729 N N . GLU A 1 467 ? -50.158 -15.518 16.401 1.00 33.41 467 GLU A N 1
ATOM 3730 C CA . GLU A 1 467 ? -49.678 -15.875 15.065 1.00 33.41 467 GLU A CA 1
ATOM 3731 C C . GLU A 1 467 ? -49.879 -17.377 14.853 1.00 33.41 467 GLU A C 1
ATOM 3733 O O . GLU A 1 467 ? -49.626 -18.198 15.736 1.00 33.41 467 GLU A O 1
ATOM 3738 N N . ASP A 1 468 ? -50.426 -17.680 13.679 1.00 31.22 468 ASP A N 1
ATOM 3739 C CA . ASP A 1 468 ? -50.881 -18.984 13.222 1.00 31.22 468 ASP A CA 1
ATOM 3740 C C . ASP A 1 468 ? -49.773 -20.054 13.202 1.00 31.22 468 ASP A C 1
ATOM 3742 O O . ASP A 1 468 ? -48.590 -19.754 13.002 1.00 31.22 468 ASP A O 1
ATOM 3746 N N . PRO A 1 469 ? -50.159 -21.336 13.313 1.00 42.03 469 PRO A N 1
ATOM 3747 C CA . PRO A 1 469 ? -49.275 -22.474 13.194 1.00 42.03 469 PRO A CA 1
ATOM 3748 C C . PRO A 1 469 ? -49.163 -22.903 11.728 1.00 42.03 469 PRO A C 1
ATOM 3750 O O . PRO A 1 469 ? -50.161 -22.979 11.019 1.00 42.03 469 PRO A O 1
ATOM 3753 N N . GLN A 1 470 ? -47.958 -23.271 11.297 1.00 38.84 470 GLN A N 1
ATOM 3754 C CA . GLN A 1 470 ? -47.670 -24.491 10.528 1.00 38.84 470 GLN A CA 1
ATOM 3755 C C . GLN A 1 470 ? -46.258 -24.400 9.951 1.00 38.84 470 GLN A C 1
ATOM 3757 O O . GLN A 1 470 ? -46.008 -23.685 8.990 1.00 38.84 470 GLN A O 1
ATOM 3762 N N . ASN A 1 471 ? -45.340 -25.162 10.544 1.00 33.09 471 ASN A N 1
ATOM 3763 C CA . ASN A 1 471 ? -44.402 -26.007 9.808 1.00 33.09 471 ASN A CA 1
ATOM 3764 C C . ASN A 1 471 ? -43.690 -26.919 10.809 1.00 33.09 471 ASN A C 1
ATOM 3766 O O . ASN A 1 471 ? -42.646 -26.593 11.368 1.00 33.09 471 ASN A O 1
ATOM 3770 N N . HIS A 1 472 ? -44.291 -28.087 11.033 1.00 41.66 472 HIS A N 1
ATOM 3771 C CA . HIS A 1 472 ? -43.573 -29.237 11.558 1.00 41.66 472 HIS A CA 1
ATOM 3772 C C . HIS A 1 472 ? -42.536 -29.670 10.516 1.00 41.66 472 HIS A C 1
ATOM 3774 O O . HIS A 1 472 ? -42.879 -30.287 9.510 1.00 41.66 472 HIS A O 1
ATOM 3780 N N . ALA A 1 473 ? -41.266 -29.376 10.777 1.00 36.47 473 ALA A N 1
ATOM 3781 C CA . ALA A 1 473 ? -40.152 -30.133 10.230 1.00 36.47 473 ALA A CA 1
ATOM 3782 C C . ALA A 1 473 ? -39.449 -30.808 11.408 1.00 36.47 473 ALA A C 1
ATOM 3784 O O . ALA A 1 473 ? -38.881 -30.166 12.286 1.00 36.47 473 ALA A O 1
ATOM 3785 N N . THR A 1 474 ? -39.602 -32.123 11.438 1.00 37.69 474 THR A N 1
ATOM 3786 C CA . THR A 1 474 ? -39.072 -33.074 12.408 1.00 37.69 474 THR A CA 1
ATOM 3787 C C . THR A 1 474 ? -37.569 -32.923 12.635 1.00 37.69 474 THR A C 1
ATOM 3789 O O . THR A 1 474 ? -36.784 -32.945 11.686 1.00 37.69 474 THR A O 1
ATOM 3792 N N . GLU A 1 475 ? -37.188 -32.865 13.910 1.00 40.88 475 GLU A N 1
ATOM 3793 C CA . GLU A 1 475 ? -35.844 -33.148 14.403 1.00 40.88 475 GLU A CA 1
ATOM 3794 C C . GLU A 1 475 ? -35.386 -34.544 13.955 1.00 40.88 475 GLU A C 1
ATOM 3796 O O . GLU A 1 475 ? -36.002 -35.553 14.284 1.00 40.88 475 GLU A O 1
ATOM 3801 N N . ASN A 1 476 ? -34.287 -34.588 13.203 1.00 48.34 476 ASN A N 1
ATOM 3802 C CA . ASN A 1 476 ? -33.341 -35.705 13.143 1.00 48.34 476 ASN A CA 1
ATOM 3803 C C . ASN A 1 476 ? -32.041 -35.170 12.527 1.00 48.34 476 ASN A C 1
ATOM 3805 O O . ASN A 1 476 ? -31.791 -35.288 11.329 1.00 48.34 476 ASN A O 1
ATOM 3809 N N . GLY A 1 477 ? -31.238 -34.498 13.352 1.00 43.53 477 GLY A N 1
ATOM 3810 C CA . GLY A 1 477 ? -30.067 -33.733 12.918 1.00 43.53 477 GLY A CA 1
ATOM 3811 C C . GLY A 1 477 ? -28.819 -33.996 13.753 1.00 43.53 477 GLY A C 1
ATOM 3812 O O . GLY A 1 477 ? -28.138 -33.050 14.122 1.00 43.53 477 GLY A O 1
ATOM 3813 N N . THR A 1 478 ? -28.512 -35.255 14.076 1.00 47.44 478 THR A N 1
ATOM 3814 C CA . THR A 1 478 ? -27.279 -35.618 14.811 1.00 47.44 478 THR A CA 1
ATOM 3815 C C . THR A 1 478 ? -26.454 -36.743 14.168 1.00 47.44 478 THR A C 1
ATOM 3817 O O . THR A 1 478 ? -25.516 -37.231 14.787 1.00 47.44 478 THR A O 1
ATOM 3820 N N . SER A 1 479 ? -26.701 -37.118 12.903 1.00 51.72 479 SER A N 1
ATOM 3821 C CA . SER A 1 479 ? -25.912 -38.166 12.214 1.00 51.72 479 SER A CA 1
ATOM 3822 C C . SER A 1 479 ? -25.003 -37.689 11.068 1.00 51.72 479 SER A C 1
ATOM 3824 O O . SER A 1 479 ? -24.165 -38.461 10.604 1.00 51.72 479 SER A O 1
ATOM 3826 N N . GLN A 1 480 ? -25.094 -36.432 10.612 1.00 48.97 480 GLN A N 1
ATOM 3827 C CA . GLN A 1 480 ? -24.312 -35.971 9.448 1.00 48.97 480 GLN A CA 1
ATOM 3828 C C . GLN A 1 480 ? -22.883 -35.509 9.784 1.00 48.97 480 GLN A C 1
ATOM 3830 O O . GLN A 1 480 ? -21.981 -35.678 8.962 1.00 48.97 480 GLN A O 1
ATOM 3835 N N . ALA A 1 481 ? -22.638 -34.991 10.992 1.00 51.50 481 ALA A N 1
ATOM 3836 C CA . ALA A 1 481 ? -21.303 -34.525 11.387 1.00 51.50 481 ALA A CA 1
ATOM 3837 C C . ALA A 1 481 ? -20.300 -35.684 11.548 1.00 51.50 481 ALA A C 1
ATOM 3839 O O . ALA A 1 481 ? -19.129 -35.549 11.197 1.00 51.50 481 ALA A O 1
ATOM 3840 N N . THR A 1 482 ? -20.769 -36.851 11.992 1.00 52.66 482 THR A N 1
ATOM 3841 C CA . THR A 1 482 ? -19.952 -38.065 12.139 1.00 52.66 482 THR A CA 1
ATOM 3842 C C . THR A 1 482 ? -19.708 -38.766 10.798 1.00 52.66 482 THR A C 1
ATOM 3844 O O . THR A 1 482 ? -18.690 -39.422 10.618 1.00 52.66 482 THR A O 1
ATOM 3847 N N . PHE A 1 483 ? -20.600 -38.605 9.815 1.00 54.75 483 PHE A N 1
ATOM 3848 C CA . PHE A 1 483 ? -20.421 -39.187 8.479 1.00 54.75 483 PHE A CA 1
ATOM 3849 C C . PHE A 1 483 ? -19.368 -38.431 7.646 1.00 54.75 483 PHE A C 1
ATOM 3851 O O . PHE A 1 483 ? -18.583 -39.043 6.921 1.00 54.75 483 PHE A O 1
ATOM 3858 N N . LEU A 1 484 ? -19.294 -37.102 7.791 1.00 52.78 484 LEU A N 1
ATOM 3859 C CA . LEU A 1 484 ? -18.319 -36.273 7.071 1.00 52.78 484 LEU A CA 1
ATOM 3860 C C . LEU A 1 484 ? -16.880 -36.442 7.586 1.00 52.78 484 LEU A C 1
ATOM 3862 O O . LEU A 1 484 ? -15.946 -36.394 6.785 1.00 52.78 484 LEU A O 1
ATOM 3866 N N . SER A 1 485 ? -16.679 -36.712 8.880 1.00 54.09 485 SER A N 1
ATOM 3867 C CA . SER A 1 485 ? -15.342 -36.995 9.422 1.00 54.09 485 SER A CA 1
ATOM 3868 C C . SER A 1 485 ? -14.791 -38.351 8.960 1.00 54.09 485 SER A C 1
ATOM 3870 O O . SER A 1 485 ? -13.590 -38.471 8.723 1.00 54.09 485 SER A O 1
ATOM 3872 N N . HIS A 1 486 ? -15.651 -39.349 8.728 1.00 60.34 486 HIS A N 1
ATOM 3873 C CA . HIS A 1 486 ? -15.236 -40.638 8.161 1.00 60.34 486 HIS A CA 1
ATOM 3874 C C . HIS A 1 486 ? -14.942 -40.579 6.651 1.00 60.34 486 HIS A C 1
ATOM 3876 O O . HIS A 1 486 ? -14.053 -41.289 6.179 1.00 60.34 486 HIS A O 1
ATOM 3882 N N . LEU A 1 487 ? -15.610 -39.700 5.894 1.00 58.25 487 LEU A N 1
ATOM 3883 C CA . LEU A 1 487 ? -15.300 -39.475 4.474 1.00 58.25 487 LEU A CA 1
ATOM 3884 C C . LEU A 1 487 ? -13.955 -38.760 4.262 1.00 58.25 487 LEU A C 1
ATOM 3886 O O . LEU A 1 487 ? -13.248 -39.074 3.304 1.00 58.25 487 LEU A O 1
ATOM 3890 N N . GLY A 1 488 ? -13.570 -37.850 5.165 1.00 58.81 488 GLY A N 1
ATOM 3891 C CA . GLY A 1 488 ? -12.282 -37.147 5.100 1.00 58.81 488 GLY A CA 1
ATOM 3892 C C . GLY A 1 488 ? -11.074 -38.085 5.213 1.00 58.81 488 GLY A C 1
ATOM 3893 O O . GLY A 1 488 ? -10.159 -38.010 4.394 1.00 58.81 488 GLY A O 1
ATOM 3894 N N . PHE A 1 489 ? -11.114 -39.039 6.150 1.00 60.88 489 PHE A N 1
ATOM 3895 C CA . PHE A 1 489 ? -10.038 -40.026 6.329 1.00 60.88 489 PHE A CA 1
ATOM 3896 C C . PHE A 1 489 ? -9.899 -41.000 5.148 1.00 60.88 489 PHE A C 1
ATOM 3898 O O . PHE A 1 489 ? -8.794 -41.447 4.837 1.00 60.88 489 PHE A O 1
ATOM 3905 N N . GLY A 1 490 ? -10.999 -41.314 4.455 1.00 71.50 490 GLY A N 1
ATOM 3906 C CA . GLY A 1 490 ? -10.965 -42.187 3.279 1.00 71.50 490 GLY A CA 1
ATOM 3907 C C . GLY A 1 490 ? -10.251 -41.556 2.079 1.00 71.50 490 GLY A C 1
ATOM 3908 O O . GLY A 1 490 ? -9.514 -42.242 1.372 1.00 71.50 490 GLY A O 1
ATOM 3909 N N . ILE A 1 491 ? -10.428 -40.248 1.864 1.00 76.81 491 ILE A N 1
ATOM 3910 C CA . ILE A 1 491 ? -9.877 -39.540 0.697 1.00 76.81 491 ILE A CA 1
ATOM 3911 C C . ILE A 1 491 ? -8.359 -39.352 0.818 1.00 76.81 491 ILE A C 1
ATOM 3913 O O . ILE A 1 491 ? -7.650 -39.527 -0.175 1.00 76.81 491 ILE A O 1
ATOM 3917 N N . GLU A 1 492 ? -7.838 -39.070 2.015 1.00 75.06 492 GLU A N 1
ATOM 3918 C CA . GLU A 1 492 ? -6.387 -38.950 2.221 1.00 75.06 492 GLU A CA 1
ATOM 3919 C C . GLU A 1 492 ? -5.667 -40.278 1.954 1.00 75.06 492 GLU A C 1
ATOM 3921 O O . GLU A 1 492 ? -4.689 -40.318 1.205 1.00 75.06 492 GLU A O 1
ATOM 3926 N N . HIS A 1 493 ? -6.193 -41.397 2.463 1.00 80.62 493 HIS A N 1
ATOM 3927 C CA . HIS A 1 493 ? -5.623 -42.719 2.185 1.00 80.62 493 HIS A CA 1
ATOM 3928 C C . HIS A 1 493 ? -5.676 -43.097 0.699 1.00 80.62 493 HIS A C 1
ATOM 3930 O O . HIS A 1 493 ? -4.741 -43.724 0.184 1.00 80.62 493 HIS A O 1
ATOM 3936 N N . LEU A 1 494 ? -6.731 -42.691 -0.011 1.00 85.06 494 LEU A N 1
ATOM 3937 C CA . LEU A 1 494 ? -6.865 -42.926 -1.448 1.00 85.06 494 LEU A CA 1
ATOM 3938 C C . LEU A 1 494 ? -5.852 -42.092 -2.254 1.00 85.06 494 LEU A C 1
ATOM 3940 O O . LEU A 1 494 ? -5.288 -42.572 -3.236 1.00 85.06 494 LEU A O 1
ATOM 3944 N N . PHE A 1 495 ? -5.538 -40.877 -1.797 1.00 89.44 495 PHE A N 1
ATOM 3945 C CA . PHE A 1 495 ? -4.494 -40.047 -2.398 1.00 89.44 495 PHE A CA 1
ATOM 3946 C C . PHE A 1 495 ? -3.093 -40.647 -2.200 1.00 89.44 495 PHE A C 1
ATOM 3948 O O . PHE A 1 495 ? -2.334 -40.764 -3.164 1.00 89.44 495 PHE A O 1
ATOM 3955 N N . TYR A 1 496 ? -2.756 -41.099 -0.986 1.00 89.69 496 TYR A N 1
ATOM 3956 C CA . TYR A 1 496 ? -1.450 -41.714 -0.711 1.00 89.69 496 TYR A CA 1
ATOM 3957 C C . TYR A 1 496 ? -1.244 -43.044 -1.446 1.00 89.69 496 TYR A C 1
ATOM 3959 O O . TYR A 1 496 ? -0.141 -43.320 -1.919 1.00 89.69 496 TYR A O 1
ATOM 3967 N N . THR A 1 497 ? -2.295 -43.853 -1.598 1.00 90.19 497 THR A N 1
ATOM 3968 C CA . THR A 1 497 ? -2.223 -45.107 -2.369 1.00 90.19 497 THR A CA 1
ATOM 3969 C C . THR A 1 497 ? -2.049 -44.851 -3.865 1.00 90.19 497 THR A C 1
ATOM 3971 O O . THR A 1 497 ? -1.200 -45.488 -4.490 1.00 90.19 497 THR A O 1
ATOM 3974 N N . LEU A 1 498 ? -2.764 -43.877 -4.440 1.00 91.00 498 LEU A N 1
ATOM 3975 C CA . LEU A 1 498 ? -2.572 -43.480 -5.841 1.00 91.00 498 LEU A CA 1
ATOM 3976 C C . LEU A 1 498 ? -1.182 -42.877 -6.093 1.00 91.00 498 LEU A C 1
ATOM 3978 O O . LEU A 1 498 ? -0.553 -43.189 -7.106 1.00 91.00 498 LEU A O 1
ATOM 3982 N N . LEU A 1 499 ? -0.669 -42.066 -5.162 1.00 92.69 499 LEU A N 1
ATOM 3983 C CA . LEU A 1 499 ? 0.688 -41.524 -5.241 1.00 92.69 499 LEU A CA 1
ATOM 3984 C C . LEU A 1 499 ? 1.737 -42.646 -5.186 1.00 92.69 499 LEU A C 1
ATOM 3986 O O . LEU A 1 499 ? 2.660 -42.664 -6.001 1.00 92.69 499 LEU A O 1
ATOM 3990 N N . GLY A 1 500 ? 1.562 -43.616 -4.282 1.00 94.19 500 GLY A N 1
ATOM 3991 C CA . GLY A 1 500 ? 2.431 -44.789 -4.173 1.00 94.19 500 GLY A CA 1
ATOM 3992 C C . GLY A 1 500 ? 2.447 -45.641 -5.446 1.00 94.19 500 GLY A C 1
ATOM 3993 O O . GLY A 1 500 ? 3.521 -46.011 -5.920 1.00 94.19 500 GLY A O 1
ATOM 3994 N N . LEU A 1 501 ? 1.280 -45.887 -6.052 1.00 93.12 501 LEU A N 1
ATOM 3995 C CA . LEU A 1 501 ? 1.171 -46.615 -7.323 1.00 93.12 501 LEU A CA 1
ATOM 3996 C C . LEU A 1 501 ? 1.826 -45.860 -8.489 1.00 93.12 501 LEU A C 1
ATOM 3998 O O . LEU A 1 501 ? 2.480 -46.480 -9.326 1.00 93.12 501 LEU A O 1
ATOM 4002 N N . SER A 1 502 ? 1.706 -44.530 -8.527 1.00 92.25 502 SER A N 1
ATOM 4003 C CA . SER A 1 502 ? 2.358 -43.693 -9.545 1.00 92.25 502 SER A CA 1
ATOM 4004 C C . SER A 1 502 ? 3.888 -43.753 -9.443 1.00 92.25 502 SER A C 1
ATOM 4006 O O . SER A 1 502 ? 4.578 -43.960 -10.444 1.00 92.25 502 SER A O 1
ATOM 4008 N N . ILE A 1 503 ? 4.427 -43.667 -8.220 1.00 93.06 503 ILE A N 1
ATOM 4009 C CA . ILE A 1 503 ? 5.870 -43.792 -7.968 1.00 93.06 503 ILE A CA 1
ATOM 4010 C C . ILE A 1 503 ? 6.361 -45.199 -8.335 1.00 93.06 503 ILE A C 1
ATOM 4012 O O . ILE A 1 503 ? 7.371 -45.327 -9.027 1.00 93.06 503 ILE A O 1
ATOM 4016 N N . ALA A 1 504 ? 5.635 -46.251 -7.945 1.00 92.62 504 ALA A N 1
ATOM 4017 C CA . ALA A 1 504 ? 5.977 -47.626 -8.310 1.00 92.62 504 ALA A CA 1
ATOM 4018 C C . ALA A 1 504 ? 5.978 -47.836 -9.837 1.00 92.62 504 ALA A C 1
ATOM 4020 O O . ALA A 1 504 ? 6.877 -48.489 -10.370 1.00 92.62 504 ALA A O 1
ATOM 4021 N N . GLY A 1 505 ? 5.026 -47.225 -10.550 1.00 94.75 505 GLY A N 1
ATOM 4022 C CA . GLY A 1 505 ? 4.981 -47.224 -12.013 1.00 94.75 505 GLY A CA 1
ATOM 4023 C C . GLY A 1 505 ? 6.200 -46.547 -12.646 1.00 94.75 505 GLY A C 1
ATOM 4024 O O . GLY A 1 505 ? 6.817 -47.116 -13.546 1.00 94.75 505 GLY A O 1
ATOM 4025 N N . LEU A 1 506 ? 6.600 -45.372 -12.145 1.00 93.50 506 LEU A N 1
ATOM 4026 C CA . LEU A 1 506 ? 7.794 -44.662 -12.623 1.00 93.50 506 LEU A CA 1
ATOM 4027 C C . LEU A 1 506 ? 9.079 -45.464 -12.385 1.00 93.50 506 LEU A C 1
ATOM 4029 O O . LEU A 1 506 ? 9.915 -45.561 -13.284 1.00 93.50 506 LEU A O 1
ATOM 4033 N N . VAL A 1 507 ? 9.215 -46.088 -11.212 1.00 93.94 507 VAL A N 1
ATOM 4034 C CA . VAL A 1 507 ? 10.353 -46.970 -10.910 1.00 93.94 507 VAL A CA 1
ATOM 4035 C C . VAL A 1 507 ? 10.372 -48.168 -11.860 1.00 93.94 507 VAL A C 1
ATOM 4037 O O . VAL A 1 507 ? 11.421 -48.475 -12.424 1.00 93.94 507 VAL A O 1
ATOM 4040 N N . GLY A 1 508 ? 9.219 -48.796 -12.115 1.00 94.19 508 GLY A N 1
ATOM 4041 C CA . GLY A 1 508 ? 9.100 -49.897 -13.073 1.00 94.19 508 GLY A CA 1
ATOM 4042 C C . GLY A 1 508 ? 9.547 -49.510 -14.487 1.00 94.19 508 GLY A C 1
ATOM 4043 O O . GLY A 1 508 ? 10.331 -50.231 -15.102 1.00 94.19 508 GLY A O 1
ATOM 4044 N N . VAL A 1 509 ? 9.126 -48.341 -14.983 1.00 93.94 509 VAL A N 1
ATOM 4045 C CA . VAL A 1 509 ? 9.537 -47.831 -16.305 1.00 93.94 509 VAL A CA 1
ATOM 4046 C C . VAL A 1 509 ? 11.043 -47.559 -16.360 1.00 93.94 509 VAL A C 1
ATOM 4048 O O . VAL A 1 509 ? 11.690 -47.919 -17.345 1.00 93.94 509 VAL A O 1
ATOM 4051 N N . CYS A 1 510 ? 11.624 -46.980 -15.306 1.00 91.44 510 CYS A N 1
ATOM 4052 C CA . CYS A 1 510 ? 13.069 -46.756 -15.225 1.00 91.44 510 CYS A CA 1
ATOM 4053 C C . CYS A 1 510 ? 13.857 -48.072 -15.242 1.00 91.44 510 CYS A C 1
ATOM 4055 O O . CYS A 1 510 ? 14.831 -48.183 -15.985 1.00 91.44 510 CYS A O 1
ATOM 4057 N N . VAL A 1 511 ? 13.420 -49.086 -14.487 1.00 92.88 511 VAL A N 1
ATOM 4058 C CA . VAL A 1 511 ? 14.070 -50.407 -14.468 1.00 92.88 511 VAL A CA 1
ATOM 4059 C C . VAL A 1 511 ? 13.995 -51.069 -15.843 1.00 92.88 511 VAL A C 1
ATOM 4061 O O . VAL A 1 511 ? 15.018 -51.521 -16.350 1.00 92.88 511 VAL A O 1
ATOM 4064 N N . VAL A 1 512 ? 12.827 -51.062 -16.495 1.00 92.88 512 VAL A N 1
ATOM 4065 C CA . VAL A 1 512 ? 12.671 -51.625 -17.848 1.00 92.88 512 VAL A CA 1
ATOM 4066 C C . VAL A 1 512 ? 13.568 -50.902 -18.852 1.00 92.88 512 VAL A C 1
ATOM 4068 O O . VAL A 1 512 ? 14.221 -51.557 -19.663 1.00 92.88 512 VAL A O 1
ATOM 4071 N N . LYS A 1 513 ? 13.657 -49.569 -18.779 1.00 92.94 513 LYS A N 1
ATOM 4072 C CA . LYS A 1 513 ? 14.532 -48.782 -19.655 1.00 92.94 513 LYS A CA 1
ATOM 4073 C C . LYS A 1 513 ? 16.009 -49.142 -19.456 1.00 92.94 513 LYS A C 1
ATOM 4075 O O . LYS A 1 513 ? 16.697 -49.402 -20.438 1.00 92.94 513 LYS A O 1
ATOM 4080 N N . VAL A 1 514 ? 16.473 -49.237 -18.208 1.00 91.62 514 VAL A N 1
ATOM 4081 C CA . VAL A 1 514 ? 17.855 -49.637 -17.886 1.00 91.62 514 VAL A CA 1
ATOM 4082 C C . VAL A 1 514 ? 18.139 -51.075 -18.335 1.00 91.62 514 VAL A C 1
ATOM 4084 O O . VAL A 1 514 ? 19.201 -51.353 -18.893 1.00 91.62 514 VAL A O 1
ATOM 4087 N N . CYS A 1 515 ? 17.191 -51.997 -18.147 1.00 87.44 515 CYS A N 1
ATOM 4088 C CA . CYS A 1 515 ? 17.321 -53.375 -18.620 1.00 87.44 515 CYS A CA 1
ATOM 4089 C C . CYS A 1 515 ? 17.391 -53.455 -20.151 1.00 87.44 515 CYS A C 1
ATOM 4091 O O . CYS A 1 515 ? 18.223 -54.195 -20.671 1.00 87.44 515 CYS A O 1
ATOM 4093 N N . LEU A 1 516 ? 16.575 -52.682 -20.875 1.00 85.31 516 LEU A N 1
ATOM 4094 C CA . LEU A 1 516 ? 16.616 -52.624 -22.339 1.00 85.31 516 LEU A CA 1
ATOM 4095 C C . LEU A 1 516 ? 17.935 -52.026 -22.841 1.00 85.31 516 LEU A C 1
ATOM 4097 O O . LEU A 1 516 ? 18.574 -52.610 -23.713 1.00 85.31 516 LEU A O 1
ATOM 4101 N N . GLU A 1 517 ? 18.393 -50.915 -22.261 1.00 86.56 517 GLU A N 1
ATOM 4102 C CA . GLU A 1 517 ? 19.666 -50.284 -22.639 1.00 86.56 517 GLU A CA 1
ATOM 4103 C C . GLU A 1 517 ? 20.874 -51.205 -22.387 1.00 86.56 517 GLU A C 1
ATOM 4105 O O . GLU A 1 517 ? 21.814 -51.228 -23.186 1.00 86.56 517 GLU A O 1
ATOM 4110 N N . ASN A 1 518 ? 20.835 -52.020 -21.329 1.00 79.69 518 ASN A N 1
ATOM 4111 C CA . ASN A 1 518 ? 21.879 -53.008 -21.051 1.00 79.69 518 ASN A CA 1
ATOM 4112 C C . ASN A 1 518 ? 21.770 -54.267 -21.927 1.00 79.69 518 ASN A C 1
ATOM 4114 O O . ASN A 1 518 ? 22.798 -54.794 -22.353 1.00 79.69 518 ASN A O 1
ATOM 4118 N N . ALA A 1 519 ? 20.560 -54.718 -22.273 1.00 76.69 519 ALA A N 1
ATOM 4119 C CA . ALA A 1 519 ? 20.366 -55.841 -23.193 1.00 76.69 519 ALA A CA 1
ATOM 4120 C C . ALA A 1 519 ? 20.927 -55.534 -24.593 1.00 76.69 519 ALA A C 1
ATOM 4122 O O . ALA A 1 519 ? 21.570 -56.390 -25.202 1.00 76.69 519 ALA A O 1
ATOM 4123 N N . PHE A 1 520 ? 20.779 -54.292 -25.069 1.00 71.25 520 PHE A N 1
ATOM 4124 C CA . PHE A 1 520 ? 21.369 -53.858 -26.340 1.00 71.25 520 PHE A CA 1
ATOM 4125 C C . PHE A 1 520 ? 22.902 -53.758 -26.302 1.00 71.25 520 PHE A C 1
ATOM 4127 O O . PHE A 1 520 ? 23.550 -53.983 -27.322 1.00 71.25 520 PHE A O 1
ATOM 4134 N N . LYS A 1 521 ? 23.510 -53.488 -25.139 1.00 68.12 521 LYS A N 1
ATOM 4135 C CA . LYS A 1 521 ? 24.977 -53.433 -25.001 1.00 68.12 521 LYS A CA 1
ATOM 4136 C C . LYS A 1 521 ? 25.644 -54.810 -24.919 1.00 68.12 521 LYS A C 1
ATOM 4138 O O . LYS A 1 521 ? 26.813 -54.931 -25.276 1.00 68.12 521 LYS A O 1
ATOM 4143 N N . CYS A 1 522 ? 24.925 -55.856 -24.512 1.00 60.00 522 CYS A N 1
ATOM 4144 C CA . CYS A 1 522 ? 25.479 -57.212 -24.407 1.00 60.00 522 CYS A CA 1
ATOM 4145 C C . CYS A 1 522 ? 25.333 -58.069 -25.683 1.00 60.00 522 CYS A C 1
ATOM 4147 O O . CYS A 1 522 ? 25.863 -59.178 -25.722 1.00 60.00 522 CYS A O 1
ATOM 4149 N N . GLY A 1 523 ? 24.679 -57.570 -26.739 1.00 54.41 523 GLY A N 1
ATOM 4150 C CA . GLY A 1 523 ? 24.392 -58.337 -27.962 1.00 54.41 523 GLY A CA 1
ATOM 4151 C C . GLY A 1 523 ? 25.516 -58.458 -29.006 1.00 54.41 523 GLY A C 1
ATOM 4152 O O . GLY A 1 523 ? 25.365 -59.228 -29.947 1.00 54.41 523 GLY A O 1
ATOM 4153 N N . CYS A 1 524 ? 26.649 -57.756 -28.876 1.00 51.12 524 CYS A N 1
ATOM 4154 C CA . CYS A 1 524 ? 27.641 -57.644 -29.966 1.00 51.12 524 CYS A CA 1
ATOM 4155 C C . CYS A 1 524 ? 29.029 -58.237 -29.663 1.00 51.12 524 CYS A C 1
ATOM 4157 O O . CYS A 1 524 ? 30.038 -57.655 -30.055 1.00 51.12 524 CYS A O 1
ATOM 4159 N N . LYS A 1 525 ? 29.125 -59.388 -28.979 1.00 49.06 525 LYS A N 1
ATOM 4160 C CA . LYS A 1 525 ? 30.437 -60.035 -28.734 1.00 49.06 525 LYS A CA 1
ATOM 4161 C C . LYS A 1 525 ? 30.611 -61.466 -29.254 1.00 49.06 525 LYS A C 1
ATOM 4163 O O . LYS A 1 525 ? 31.655 -62.057 -29.012 1.00 49.06 525 LYS A O 1
ATOM 4168 N N . TYR A 1 526 ? 29.653 -61.998 -30.012 1.00 49.62 526 TYR A N 1
ATOM 4169 C CA . TYR A 1 526 ? 29.756 -63.331 -30.623 1.00 49.62 526 TYR A CA 1
ATOM 4170 C C . TYR A 1 526 ? 29.227 -63.328 -32.064 1.00 49.62 526 TYR A C 1
ATOM 4172 O O . TYR A 1 526 ? 28.186 -63.902 -32.342 1.00 49.62 526 TYR A O 1
ATOM 4180 N N . CYS A 1 527 ? 29.925 -62.649 -32.978 1.00 48.09 527 CYS A N 1
ATOM 4181 C CA . CYS A 1 527 ? 29.830 -62.872 -34.430 1.00 48.09 527 CYS A CA 1
ATOM 4182 C C . CYS A 1 527 ? 31.027 -62.207 -35.137 1.00 48.09 527 CYS A C 1
ATOM 4184 O O . CYS A 1 527 ? 30.928 -61.088 -35.627 1.00 48.09 527 CYS A O 1
ATOM 4186 N N . SER A 1 528 ? 32.187 -62.864 -35.129 1.00 42.00 528 SER A N 1
ATOM 4187 C CA . SER A 1 528 ? 33.123 -62.903 -36.271 1.00 42.00 528 SER A CA 1
ATOM 4188 C C . SER A 1 528 ? 34.353 -63.723 -35.889 1.00 42.00 528 SER A C 1
ATOM 4190 O O . SER A 1 528 ? 35.323 -63.228 -35.322 1.00 42.00 528 SER A O 1
ATOM 4192 N N . ARG A 1 529 ? 34.296 -65.020 -36.187 1.00 43.38 529 ARG A N 1
ATOM 4193 C CA . ARG A 1 529 ? 35.498 -65.810 -36.438 1.00 43.38 529 ARG A CA 1
ATOM 4194 C C . ARG A 1 529 ? 35.133 -66.998 -37.315 1.00 43.38 529 ARG A C 1
ATOM 4196 O O . ARG A 1 529 ? 34.603 -67.992 -36.831 1.00 43.38 529 ARG A O 1
ATOM 4203 N N . SER A 1 530 ? 35.399 -66.854 -38.601 1.00 38.50 530 SER A N 1
ATOM 4204 C CA . SER A 1 530 ? 35.623 -67.969 -39.512 1.00 38.50 530 SER A CA 1
ATOM 4205 C C . SER A 1 530 ? 36.501 -67.441 -40.637 1.00 38.50 530 SER A C 1
ATOM 4207 O O . SER A 1 530 ? 36.015 -66.836 -41.592 1.00 38.50 530 SER A O 1
ATOM 4209 N N . ASP A 1 531 ? 37.800 -67.612 -40.418 1.00 45.09 531 ASP A N 1
ATOM 4210 C CA . ASP A 1 531 ? 38.825 -67.702 -41.447 1.00 45.09 531 ASP A CA 1
ATOM 4211 C C . ASP A 1 531 ? 38.416 -68.762 -42.484 1.00 45.09 531 ASP A C 1
ATOM 4213 O O . ASP A 1 531 ? 37.902 -69.820 -42.108 1.00 45.09 531 ASP A O 1
ATOM 4217 N N . LEU A 1 532 ? 38.654 -68.490 -43.767 1.00 45.50 532 LEU A N 1
ATOM 4218 C CA . LEU A 1 532 ? 38.890 -69.516 -44.783 1.00 45.50 532 LEU A CA 1
ATOM 4219 C C . LEU A 1 532 ? 39.624 -68.885 -45.972 1.00 45.50 532 LEU A C 1
ATOM 4221 O O . LEU A 1 532 ? 39.088 -68.026 -46.674 1.00 45.50 532 LEU A O 1
ATOM 4225 N N . ASP A 1 533 ? 40.874 -69.319 -46.104 1.00 49.28 533 ASP A N 1
ATOM 4226 C CA . ASP A 1 533 ? 41.845 -69.021 -47.150 1.00 49.28 533 ASP A CA 1
ATOM 4227 C C . ASP A 1 533 ? 41.475 -69.604 -48.529 1.00 49.28 533 ASP A C 1
ATOM 4229 O O . ASP A 1 533 ? 40.743 -70.588 -48.629 1.00 49.28 533 ASP A O 1
ATOM 4233 N N . ASP A 1 534 ? 42.097 -68.995 -49.549 1.00 50.75 534 ASP A N 1
ATOM 4234 C CA . ASP A 1 534 ? 42.618 -69.542 -50.816 1.00 50.75 534 ASP A CA 1
ATOM 4235 C C . ASP A 1 534 ? 41.721 -70.353 -51.776 1.00 50.75 534 ASP A C 1
ATOM 4237 O O . ASP A 1 534 ? 41.227 -71.431 -51.465 1.00 50.75 534 ASP A O 1
ATOM 4241 N N . TYR A 1 535 ? 41.665 -69.916 -53.046 1.00 44.09 535 TYR A N 1
ATOM 4242 C CA . TYR A 1 535 ? 42.468 -70.527 -54.125 1.00 44.09 535 TYR A CA 1
ATOM 4243 C C . TYR A 1 535 ? 42.401 -69.719 -55.441 1.00 44.09 535 TYR A C 1
ATOM 4245 O O . TYR A 1 535 ? 41.386 -69.131 -55.808 1.00 44.09 535 TYR A O 1
ATOM 4253 N N . SER A 1 536 ? 43.532 -69.745 -56.142 1.00 49.78 536 SER A N 1
ATOM 4254 C CA . SER A 1 536 ? 43.870 -69.226 -57.475 1.00 49.78 536 SER A CA 1
ATOM 4255 C C . SER A 1 536 ? 42.891 -69.531 -58.624 1.00 49.78 536 SER A C 1
ATOM 4257 O O . SER A 1 536 ? 42.511 -70.691 -58.796 1.00 49.78 536 SER A O 1
ATOM 4259 N N . HIS A 1 537 ? 42.654 -68.555 -59.511 1.00 48.16 537 HIS A N 1
ATOM 4260 C CA . HIS A 1 537 ? 43.129 -68.548 -60.911 1.00 48.16 537 HIS A CA 1
ATOM 4261 C C . HIS A 1 537 ? 42.809 -67.234 -61.628 1.00 48.16 537 HIS A C 1
ATOM 4263 O O . HIS A 1 537 ? 41.725 -66.668 -61.364 1.00 48.16 537 HIS A O 1
#

Sequence (537 aa):
MKSVFFFFVILFNTMDADLSIPLGNTNNLPGLTTPLEPTVEGRSRTSRKEKDFGEMTVLPLRRLEPWRECAIADLQCPPRYDFGEKIGSLITTEKLWPVRGLSVLQEGYFCTKTSRDRTCSTSFFGSEDLSGSEEYLYPNDSDCLKEVKSLESGRYSPPVWPEHTCAWMATRTVTLVQYQLNLHNVLWEDIGGTYHDAKLKGGKCSTRICSTNNPGVLWIRGKKANHLLRPEDRLPCKIYENKTSSILQVHCDYHHPLHFK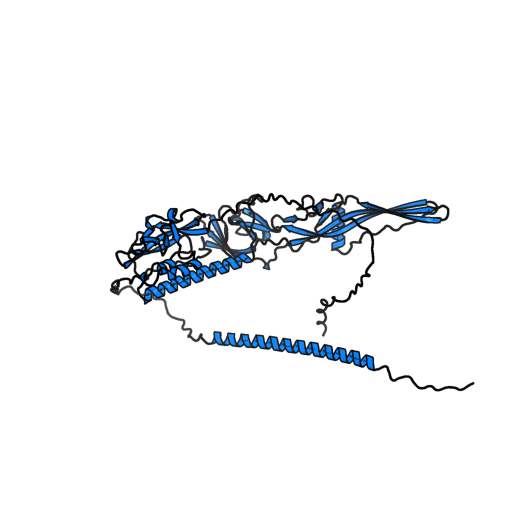VGACKFSYRGESGIRSEEGVGLAWDLKKGSKIARYVGPECDKKKTPIYQWSANSKFRYDAATKADDDLHARCLDALVRIREHKDISQWDLGYFYPSSPGPFPAYRLNKSSKVLECSKYLFTLKEVKSGRSLVDYLPEESIIPDPRTGEKLGVSGLIVKNDSSVYVPHQRSNQMISWEHHLGPKDKVEISRMSLTPNVDDNTLLFSEDPQNHATENGTSQATFLSHLGFGIEHLFYTLLGLSIAGLVGVCVVKVCLENAFKCGCKYCSRSDLDDYSH

Nearest PDB structures (foldseek):
  4d6w-assembly1_C  TM=6.967E-01  e=1.525E-24  Chandipura virus
  4d6w-assembly1_A  TM=6.848E-01  e=1.748E-23  Chandipura virus
  5mdm-assembly2_A  TM=6.345E-01  e=2.057E-23  Chandipura virus
  5i2s-assembly1_A  TM=3.439E-01  e=1.525E-24  Vesicular stomatitis Indiana virus strain Mudd-Summers
  5mdm-assembly2_C  TM=3.222E-01  e=1.704E-22  Chandipura virus